Protein AF-A0AAD8AYF2-F1 (afdb_monomer)

Structure (mmCIF, N/CA/C/O backbone):
data_AF-A0AAD8AYF2-F1
#
_entry.id   AF-A0AAD8AYF2-F1
#
loop_
_atom_site.group_PDB
_atom_site.id
_atom_site.type_symbol
_atom_site.label_atom_id
_atom_site.label_alt_id
_atom_site.label_comp_id
_atom_site.label_asym_id
_atom_site.label_entity_id
_atom_site.label_seq_id
_atom_site.pdbx_PDB_ins_code
_atom_site.Cartn_x
_atom_site.Cartn_y
_atom_site.Cartn_z
_atom_site.occupancy
_atom_site.B_iso_or_equiv
_atom_site.auth_seq_id
_atom_site.auth_comp_id
_atom_site.auth_asym_id
_atom_site.auth_atom_id
_atom_site.pdbx_PDB_model_num
ATOM 1 N N . MET A 1 1 ? 71.802 -9.988 -41.992 1.00 39.81 1 MET A N 1
ATOM 2 C CA . MET A 1 1 ? 71.330 -8.918 -41.091 1.00 39.81 1 MET A CA 1
ATOM 3 C C . MET A 1 1 ? 70.069 -9.430 -40.420 1.00 39.81 1 MET A C 1
ATOM 5 O O . MET A 1 1 ? 69.119 -9.695 -41.147 1.00 39.81 1 MET A O 1
ATOM 9 N N . PRO A 1 2 ? 70.102 -9.731 -39.112 1.00 42.50 2 PRO A N 1
ATOM 10 C CA . PRO A 1 2 ? 68.963 -10.306 -38.411 1.00 42.50 2 PRO A CA 1
ATOM 11 C C . PRO A 1 2 ? 67.950 -9.226 -38.008 1.00 42.50 2 PRO A C 1
ATOM 13 O O . PRO A 1 2 ? 68.285 -8.048 -37.906 1.00 42.50 2 PRO A O 1
ATOM 16 N N . LEU A 1 3 ? 66.715 -9.678 -37.792 1.00 52.94 3 LEU A N 1
ATOM 17 C CA . LEU A 1 3 ? 65.610 -8.943 -37.186 1.00 52.94 3 LEU A CA 1
ATOM 18 C C . LEU A 1 3 ? 65.939 -8.477 -35.752 1.00 52.94 3 LEU A C 1
ATOM 20 O O . LEU A 1 3 ? 66.603 -9.196 -35.008 1.00 52.94 3 LEU A O 1
ATOM 24 N N . GLY A 1 4 ? 65.382 -7.331 -35.350 1.00 36.06 4 GLY A N 1
ATOM 25 C CA . GLY A 1 4 ? 65.281 -6.855 -33.960 1.00 36.06 4 GLY A CA 1
ATOM 26 C C . GLY A 1 4 ? 64.626 -5.468 -33.946 1.00 36.06 4 GLY A C 1
ATOM 27 O O . GLY A 1 4 ? 65.262 -4.498 -34.329 1.00 36.06 4 GLY A O 1
ATOM 28 N N . ARG A 1 5 ? 63.300 -5.342 -33.788 1.00 46.44 5 ARG A N 1
ATOM 29 C CA . ARG A 1 5 ? 62.590 -5.232 -32.496 1.00 46.44 5 ARG A CA 1
ATOM 30 C C . ARG A 1 5 ? 63.304 -4.291 -31.514 1.00 46.44 5 ARG A C 1
ATOM 32 O O . ARG A 1 5 ? 64.123 -4.769 -30.743 1.00 46.44 5 ARG A O 1
ATOM 39 N N . SER A 1 6 ? 62.979 -2.994 -31.543 1.00 41.06 6 SER A N 1
ATOM 40 C CA . SER A 1 6 ? 62.539 -2.221 -30.361 1.00 41.06 6 SER A CA 1
ATOM 41 C C . SER A 1 6 ? 62.310 -0.742 -30.721 1.00 41.06 6 SER A C 1
ATOM 43 O O . SER A 1 6 ? 63.231 -0.112 -31.226 1.00 41.06 6 SER A O 1
ATOM 45 N N . GLN A 1 7 ? 61.101 -0.235 -30.423 1.00 43.50 7 GLN A N 1
ATOM 46 C CA . GLN A 1 7 ? 60.719 1.169 -30.136 1.00 43.50 7 GLN A CA 1
ATOM 47 C C . GLN A 1 7 ? 61.110 2.235 -31.187 1.00 43.50 7 GLN A C 1
ATOM 49 O O . GLN A 1 7 ? 62.276 2.530 -31.395 1.00 43.50 7 GLN A O 1
ATOM 54 N N . LEU A 1 8 ? 60.195 2.919 -31.879 1.00 37.88 8 LEU A N 1
ATOM 55 C CA . LEU A 1 8 ? 59.115 3.740 -31.329 1.00 37.88 8 LEU A CA 1
ATOM 56 C C . LEU A 1 8 ? 58.146 4.080 -32.490 1.00 37.88 8 LEU A C 1
ATOM 58 O O . LEU A 1 8 ? 58.467 4.910 -33.340 1.00 37.88 8 LEU A O 1
ATOM 62 N N . LEU A 1 9 ? 56.996 3.404 -32.573 1.00 37.44 9 LEU A N 1
ATOM 63 C CA . LEU A 1 9 ? 55.894 3.797 -33.459 1.00 37.44 9 LEU A CA 1
ATOM 64 C C . LEU A 1 9 ? 55.154 4.962 -32.784 1.00 37.44 9 LEU A C 1
ATOM 66 O O . LEU A 1 9 ? 54.472 4.765 -31.786 1.00 37.44 9 LEU A O 1
ATOM 70 N N . MET A 1 10 ? 55.303 6.174 -33.311 1.00 39.38 10 MET A N 1
ATOM 71 C CA . MET A 1 10 ? 54.401 7.297 -33.040 1.00 39.38 10 MET A CA 1
ATOM 72 C C . MET A 1 10 ? 53.919 7.826 -34.390 1.00 39.38 10 MET A C 1
ATOM 74 O O . MET A 1 10 ? 54.540 8.699 -34.994 1.00 39.38 10 MET A O 1
ATOM 78 N N . THR A 1 11 ? 52.825 7.268 -34.895 1.00 42.34 11 THR A N 1
ATOM 79 C CA . THR A 1 11 ? 52.098 7.810 -36.048 1.00 42.34 11 THR A CA 1
ATOM 80 C C . THR A 1 11 ? 51.025 8.756 -35.521 1.00 42.34 11 THR A C 1
ATOM 82 O O . THR A 1 11 ? 49.928 8.336 -35.186 1.00 42.34 11 THR A O 1
ATOM 85 N N . ARG A 1 12 ? 51.350 10.049 -35.404 1.00 42.50 12 ARG A N 1
ATOM 86 C CA . ARG A 1 12 ? 50.375 11.104 -35.088 1.00 42.50 12 ARG A CA 1
ATOM 87 C C . ARG A 1 12 ? 49.882 11.693 -36.410 1.00 42.50 12 ARG A C 1
ATOM 89 O O . ARG A 1 12 ? 50.633 12.412 -37.065 1.00 42.50 12 ARG A O 1
ATOM 96 N N . LEU A 1 13 ? 48.664 11.357 -36.831 1.00 45.41 13 LEU A N 1
ATOM 97 C CA . LEU A 1 13 ? 48.076 11.843 -38.082 1.00 45.41 13 LEU A CA 1
ATOM 98 C C . LEU A 1 13 ? 46.904 12.784 -37.760 1.00 45.41 13 LEU A C 1
ATOM 100 O O . LEU A 1 13 ? 45.863 12.333 -37.302 1.00 45.41 13 LEU A O 1
ATOM 104 N N . GLN A 1 14 ? 47.079 14.093 -37.968 1.00 45.81 14 GLN A N 1
ATOM 105 C CA . GLN A 1 14 ? 45.977 15.064 -37.946 1.00 45.81 14 GLN A CA 1
ATOM 106 C C . GLN A 1 14 ? 45.353 15.110 -39.343 1.00 45.81 14 GLN A C 1
ATOM 108 O O . GLN A 1 14 ? 45.999 15.594 -40.273 1.00 45.81 14 GLN A O 1
ATOM 113 N N . LEU A 1 15 ? 44.126 14.614 -39.508 1.00 49.19 15 LEU A N 1
ATOM 114 C CA . LEU A 1 15 ? 43.369 14.760 -40.753 1.00 49.19 15 LEU A CA 1
ATOM 115 C C . LEU A 1 15 ? 42.088 15.551 -40.492 1.00 49.19 15 LEU A C 1
ATOM 117 O O . LEU A 1 15 ? 41.301 15.201 -39.620 1.00 49.19 15 LEU A O 1
ATOM 121 N N . GLN A 1 16 ? 41.893 16.607 -41.276 1.00 45.31 16 GLN A N 1
ATOM 122 C CA . GLN A 1 16 ? 40.698 17.441 -41.273 1.00 45.31 16 GLN A CA 1
ATOM 123 C C . GLN A 1 16 ? 40.006 17.250 -42.633 1.00 45.31 16 GLN A C 1
ATOM 125 O O . GLN A 1 16 ? 40.681 17.368 -43.658 1.00 45.31 16 GLN A O 1
ATOM 130 N N . MET A 1 17 ? 38.689 16.989 -42.609 1.00 42.00 17 MET A N 1
ATOM 131 C CA . MET A 1 17 ? 37.707 16.876 -43.716 1.00 42.00 17 MET A CA 1
ATOM 132 C C . MET A 1 17 ? 37.202 15.454 -44.067 1.00 42.00 17 MET A C 1
ATOM 134 O O . MET A 1 17 ? 37.793 14.745 -44.880 1.00 42.00 17 MET A O 1
ATOM 138 N N . GLY A 1 18 ? 36.002 15.119 -43.571 1.00 50.16 18 GLY A N 1
ATOM 139 C CA . GLY A 1 18 ? 34.872 14.638 -44.390 1.00 50.16 18 GLY A CA 1
ATOM 140 C C . GLY A 1 18 ? 34.907 13.234 -45.015 1.00 50.16 18 GLY A C 1
ATOM 141 O O . GLY A 1 18 ? 34.081 12.959 -45.885 1.00 50.16 18 GLY A O 1
ATOM 142 N N . LEU A 1 19 ? 35.817 12.343 -44.620 1.00 53.66 19 LEU A N 1
ATOM 143 C CA . LEU A 1 19 ? 35.883 10.963 -45.125 1.00 53.66 19 LEU A CA 1
ATOM 144 C C . LEU A 1 19 ? 35.696 9.946 -43.993 1.00 53.66 19 LEU A C 1
ATOM 146 O O . LEU A 1 19 ? 36.194 10.146 -42.889 1.00 53.66 19 LEU A O 1
ATOM 150 N N . LEU A 1 20 ? 34.991 8.847 -44.294 1.00 56.44 20 LEU A N 1
ATOM 151 C CA . LEU A 1 20 ? 34.879 7.677 -43.419 1.00 56.44 20 LEU A CA 1
ATOM 152 C C . LEU A 1 20 ? 36.280 7.110 -43.174 1.00 56.44 20 LEU A C 1
ATOM 154 O O . LEU A 1 20 ? 36.880 6.521 -44.079 1.00 56.44 20 LEU A O 1
ATOM 158 N N . ASN A 1 21 ? 36.785 7.278 -41.957 1.00 62.19 21 ASN A N 1
ATOM 159 C CA . ASN A 1 21 ? 38.121 6.835 -41.594 1.00 62.19 21 ASN A CA 1
ATOM 160 C C . ASN A 1 21 ? 38.038 5.486 -40.870 1.00 62.19 21 ASN A C 1
ATOM 162 O O . ASN A 1 21 ? 37.461 5.387 -39.787 1.00 62.19 21 ASN A O 1
ATOM 166 N N . LYS A 1 22 ? 38.613 4.442 -41.481 1.00 66.56 22 LYS A N 1
ATOM 167 C CA . LYS A 1 22 ? 38.758 3.109 -40.881 1.00 66.56 22 LYS A CA 1
ATOM 168 C C . LYS A 1 22 ? 40.209 2.888 -40.485 1.00 66.56 22 LYS A C 1
ATOM 170 O O . LYS A 1 22 ? 41.075 2.892 -41.362 1.00 66.56 22 LYS A O 1
ATOM 175 N N . PHE A 1 23 ? 40.461 2.660 -39.203 1.00 66.38 23 PHE A N 1
ATOM 176 C CA . PHE A 1 23 ? 41.788 2.311 -38.706 1.00 66.38 23 PHE A CA 1
ATOM 177 C C . PHE A 1 23 ? 41.751 0.950 -38.012 1.00 66.38 23 PHE A C 1
ATOM 179 O O . PHE A 1 23 ? 40.745 0.577 -37.412 1.00 66.38 23 PHE A O 1
ATOM 186 N N . THR A 1 24 ? 42.849 0.206 -38.137 1.00 58.03 24 THR A N 1
ATOM 187 C CA . THR A 1 24 ? 42.943 -1.173 -37.635 1.00 58.03 24 THR A CA 1
ATOM 188 C C . THR A 1 24 ? 43.618 -1.229 -36.265 1.00 58.03 24 THR A C 1
ATOM 190 O O . THR A 1 24 ? 43.164 -2.003 -35.439 1.00 58.03 24 THR A O 1
ATOM 193 N N . ASP A 1 25 ? 44.654 -0.411 -36.030 1.00 63.12 25 ASP A N 1
ATOM 194 C CA . ASP A 1 25 ? 45.403 -0.296 -34.770 1.00 63.12 25 ASP A CA 1
ATOM 195 C C . ASP A 1 25 ? 45.980 1.132 -34.554 1.00 63.12 25 ASP A C 1
ATOM 197 O O . ASP A 1 25 ? 46.245 1.868 -35.514 1.00 63.12 25 ASP A O 1
ATOM 201 N N . GLY A 1 26 ? 46.203 1.538 -33.293 1.00 64.62 26 GLY A N 1
ATOM 202 C CA . GLY A 1 26 ? 47.006 2.720 -32.915 1.00 64.62 26 GLY A CA 1
ATOM 203 C C . GLY A 1 26 ? 46.251 3.889 -32.257 1.00 64.62 26 GLY A C 1
ATOM 204 O O . GLY A 1 26 ? 45.134 3.748 -31.780 1.00 64.62 26 GLY A O 1
ATOM 205 N N . THR A 1 27 ? 46.884 5.070 -32.177 1.00 64.62 27 THR A N 1
ATOM 206 C CA . THR A 1 27 ? 46.242 6.286 -31.635 1.00 64.62 27 THR A CA 1
ATOM 207 C C . THR A 1 27 ? 45.626 7.116 -32.759 1.00 64.62 27 THR A C 1
ATOM 209 O O . THR A 1 27 ? 46.357 7.625 -33.612 1.00 64.62 27 THR A O 1
ATOM 212 N N . ALA A 1 28 ? 44.305 7.300 -32.747 1.00 66.38 28 ALA A N 1
ATOM 213 C CA . ALA A 1 28 ? 43.586 8.098 -33.737 1.00 66.38 28 ALA A CA 1
ATOM 214 C C . ALA A 1 28 ? 42.963 9.353 -33.107 1.00 66.38 28 ALA A C 1
ATOM 216 O O . ALA A 1 28 ? 42.332 9.292 -32.056 1.00 66.38 28 ALA A O 1
ATOM 217 N N . THR A 1 29 ? 43.111 10.500 -33.772 1.00 70.12 29 THR A N 1
ATOM 218 C CA . THR A 1 29 ? 42.372 11.724 -33.435 1.00 70.12 29 THR A CA 1
ATOM 219 C C . THR A 1 29 ? 41.579 12.155 -34.658 1.00 70.12 29 THR A C 1
ATOM 221 O O . THR A 1 29 ? 42.176 12.489 -35.684 1.00 70.12 29 THR A O 1
ATOM 224 N N . VAL A 1 30 ? 40.251 12.128 -34.565 1.00 67.94 30 VAL A N 1
ATOM 225 C CA . VAL A 1 30 ? 39.352 12.521 -35.657 1.00 67.94 30 VAL A CA 1
ATOM 226 C C . VAL A 1 30 ? 38.580 13.763 -35.235 1.00 67.94 30 VAL A C 1
ATOM 228 O O . VAL A 1 30 ? 37.928 13.778 -34.198 1.00 67.94 30 VAL A O 1
ATOM 231 N N . THR A 1 31 ? 38.659 14.814 -36.046 1.00 66.31 31 THR A N 1
ATOM 232 C CA . THR A 1 31 ? 37.864 16.031 -35.870 1.00 66.31 31 THR A CA 1
ATOM 233 C C . THR A 1 31 ? 36.939 16.160 -37.068 1.00 66.31 31 THR A C 1
ATOM 235 O O . THR A 1 31 ? 37.410 16.378 -38.186 1.00 66.31 31 THR A O 1
ATOM 238 N N . ASN A 1 32 ? 35.643 16.032 -36.810 1.00 64.06 32 ASN A N 1
ATOM 239 C CA . ASN A 1 32 ? 34.548 16.107 -37.762 1.00 64.06 32 ASN A CA 1
ATOM 240 C C . ASN A 1 32 ? 34.500 14.987 -38.829 1.00 64.06 32 ASN A C 1
ATOM 242 O O . ASN A 1 32 ? 35.305 14.947 -39.768 1.00 64.06 32 ASN A O 1
ATOM 246 N N . GLY A 1 33 ? 33.543 14.058 -38.674 1.00 65.81 33 GLY A N 1
ATOM 247 C CA . GLY A 1 33 ? 33.308 12.915 -39.572 1.00 65.81 33 GLY A CA 1
ATOM 248 C C . GLY A 1 33 ? 33.082 11.568 -38.866 1.00 65.81 33 GLY A C 1
ATOM 249 O O . GLY A 1 33 ? 33.024 11.483 -37.647 1.00 65.81 33 GLY A O 1
ATOM 250 N N . THR A 1 34 ? 32.948 10.488 -39.640 1.00 67.19 34 THR A N 1
ATOM 251 C CA . THR A 1 34 ? 32.692 9.138 -39.105 1.00 67.19 34 THR A CA 1
ATOM 252 C C . THR A 1 34 ? 33.995 8.366 -38.892 1.00 67.19 34 THR A C 1
ATOM 254 O O . THR A 1 34 ? 34.796 8.242 -39.828 1.00 67.19 34 THR A O 1
ATOM 257 N N . ALA A 1 35 ? 34.193 7.803 -37.700 1.00 66.38 35 ALA A N 1
ATOM 258 C CA . ALA A 1 35 ? 35.368 7.002 -37.358 1.00 66.38 35 ALA A CA 1
ATOM 259 C C . ALA A 1 35 ? 34.991 5.561 -36.986 1.00 66.38 35 ALA A C 1
ATOM 261 O O . ALA A 1 35 ? 34.046 5.327 -36.234 1.00 66.38 35 ALA A O 1
ATOM 262 N N . THR A 1 36 ? 35.759 4.591 -37.494 1.00 70.75 36 THR A N 1
ATOM 263 C CA . THR A 1 36 ? 35.712 3.196 -37.032 1.00 70.75 36 THR A CA 1
ATOM 264 C C . THR A 1 36 ? 37.114 2.726 -36.653 1.00 70.75 36 THR A C 1
ATOM 266 O O . THR A 1 36 ? 38.000 2.725 -37.515 1.00 70.75 36 THR A O 1
ATOM 269 N N . LEU A 1 37 ? 37.305 2.331 -35.391 1.00 67.25 37 LEU A N 1
ATOM 270 C CA . LEU A 1 37 ? 38.553 1.755 -34.868 1.00 67.25 37 LEU A CA 1
ATOM 271 C C . LEU A 1 37 ? 38.321 0.339 -34.345 1.00 67.25 37 LEU A C 1
ATOM 273 O O . LEU A 1 37 ? 37.291 0.080 -33.728 1.00 67.25 37 LEU A O 1
ATOM 277 N N . SER A 1 38 ? 39.288 -0.546 -34.593 1.00 67.25 38 SER A N 1
ATOM 278 C CA . SER A 1 38 ? 39.253 -1.944 -34.139 1.00 67.25 38 SER A CA 1
ATOM 279 C C . SER A 1 38 ? 40.268 -2.300 -33.044 1.00 67.25 38 SER A C 1
ATOM 281 O O . SER A 1 38 ? 40.127 -3.383 -32.502 1.00 67.25 38 SER A O 1
ATOM 283 N N . ASP A 1 39 ? 41.276 -1.457 -32.757 1.00 63.75 39 ASP A N 1
ATOM 284 C CA . ASP A 1 39 ? 42.253 -1.620 -31.651 1.00 63.75 39 ASP A CA 1
ATOM 285 C C . ASP A 1 39 ? 43.032 -0.295 -31.412 1.00 63.75 39 ASP A C 1
ATOM 287 O O . ASP A 1 39 ? 43.262 0.462 -32.367 1.00 63.75 39 ASP A O 1
ATOM 291 N N . GLY A 1 40 ? 43.450 -0.003 -30.168 1.00 65.81 40 GLY A N 1
ATOM 292 C CA . GLY A 1 40 ? 44.205 1.197 -29.761 1.00 65.81 40 GLY A CA 1
ATOM 293 C C . GLY A 1 40 ? 43.491 2.251 -28.879 1.00 65.81 40 GLY A C 1
ATOM 294 O O . GLY A 1 40 ? 42.833 1.948 -27.885 1.00 65.81 40 GLY A O 1
ATOM 295 N N . THR A 1 41 ? 43.718 3.539 -29.164 1.00 67.44 41 THR A N 1
ATOM 296 C CA . THR A 1 41 ? 43.134 4.668 -28.407 1.00 67.44 41 THR A CA 1
ATOM 297 C C . THR A 1 41 ? 42.566 5.688 -29.379 1.00 67.44 41 THR A C 1
ATOM 299 O O . THR A 1 41 ? 43.293 6.163 -30.257 1.00 67.44 41 THR A O 1
ATOM 302 N N . ALA A 1 42 ? 41.306 6.089 -29.207 1.00 68.25 42 ALA A N 1
ATOM 303 C CA . ALA A 1 42 ? 40.698 7.104 -30.063 1.00 68.25 42 ALA A CA 1
ATOM 304 C C . ALA A 1 42 ? 40.200 8.324 -29.292 1.00 68.25 42 ALA A C 1
ATOM 306 O O . ALA A 1 42 ? 39.630 8.221 -28.208 1.00 68.25 42 ALA A O 1
ATOM 307 N N . THR A 1 43 ? 40.380 9.483 -29.922 1.00 71.19 43 THR A N 1
ATOM 308 C CA . THR A 1 43 ? 39.700 10.726 -29.566 1.00 71.19 43 THR A CA 1
ATOM 309 C C . THR A 1 43 ? 38.925 11.214 -30.780 1.00 71.19 43 THR A C 1
ATOM 311 O O . THR A 1 43 ? 39.541 11.544 -31.798 1.00 71.19 43 THR A O 1
ATOM 314 N N . VAL A 1 44 ? 37.595 11.248 -30.703 1.00 69.00 44 VAL A N 1
ATOM 315 C CA . VAL A 1 44 ? 36.754 11.794 -31.779 1.00 69.00 44 VAL A CA 1
ATOM 316 C C . VAL A 1 44 ? 35.919 12.962 -31.269 1.00 69.00 44 VAL A C 1
ATOM 318 O O . VAL A 1 44 ? 35.387 12.923 -30.165 1.00 69.00 44 VAL A O 1
ATOM 321 N N . THR A 1 45 ? 35.899 14.032 -32.066 1.00 69.69 45 THR A N 1
ATOM 322 C CA . THR A 1 45 ? 35.199 15.285 -31.779 1.00 69.69 45 THR A CA 1
ATOM 323 C C . THR A 1 45 ? 34.324 15.666 -32.976 1.00 69.69 45 THR A C 1
ATOM 325 O O . THR A 1 45 ? 34.872 15.794 -34.077 1.00 69.69 45 THR A O 1
ATOM 328 N N . ASP A 1 46 ? 33.023 15.909 -32.761 1.00 59.31 46 ASP A N 1
ATOM 329 C CA . ASP A 1 46 ? 32.075 16.519 -33.730 1.00 59.31 46 ASP A CA 1
ATOM 330 C C . ASP A 1 46 ? 31.745 15.672 -34.997 1.00 59.31 46 ASP A C 1
ATOM 332 O O . ASP A 1 46 ? 31.819 16.157 -36.123 1.00 59.31 46 ASP A O 1
ATOM 336 N N . GLY A 1 47 ? 31.424 14.381 -34.862 1.00 64.12 47 GLY A N 1
ATOM 337 C CA . GLY A 1 47 ? 30.997 13.459 -35.930 1.00 64.12 47 GLY A CA 1
ATOM 338 C C . GLY A 1 47 ? 30.121 12.235 -35.537 1.00 64.12 47 GLY A C 1
ATOM 339 O O . GLY A 1 47 ? 28.957 12.355 -35.180 1.00 64.12 47 GLY A O 1
ATOM 340 N N . THR A 1 48 ? 30.583 11.012 -35.822 1.00 67.06 48 THR A N 1
ATOM 341 C CA . THR A 1 48 ? 29.947 9.764 -35.331 1.00 67.06 48 THR A CA 1
ATOM 342 C C . THR A 1 48 ? 31.017 8.710 -35.090 1.00 67.06 48 THR A C 1
ATOM 344 O O . THR A 1 48 ? 31.855 8.463 -35.969 1.00 67.06 48 THR A O 1
ATOM 347 N N . ALA A 1 49 ? 30.967 8.031 -33.947 1.00 69.31 49 ALA A N 1
ATOM 348 C CA . ALA A 1 49 ? 32.007 7.086 -33.555 1.00 69.31 49 ALA A CA 1
ATOM 349 C C . ALA A 1 49 ? 31.478 5.653 -33.381 1.00 69.31 49 ALA A C 1
ATOM 351 O O . ALA A 1 49 ? 30.451 5.414 -32.746 1.00 69.31 49 ALA A O 1
ATOM 352 N N . THR A 1 50 ? 32.194 4.673 -33.939 1.00 73.69 50 THR A N 1
ATOM 353 C CA . THR A 1 50 ? 32.016 3.250 -33.609 1.00 73.69 50 THR A CA 1
ATOM 354 C C . THR A 1 50 ? 33.371 2.649 -33.271 1.00 73.69 50 THR A C 1
ATOM 356 O O . THR A 1 50 ? 34.238 2.562 -34.143 1.00 73.69 50 THR A O 1
ATOM 359 N N . LEU A 1 51 ? 33.567 2.258 -32.016 1.00 70.38 51 LEU A N 1
ATOM 360 C CA . LEU A 1 51 ? 34.835 1.716 -31.532 1.00 70.38 51 LEU A CA 1
ATOM 361 C C . LEU A 1 51 ? 34.645 0.292 -31.022 1.00 70.38 51 LEU A C 1
ATOM 363 O O . LEU A 1 51 ? 33.648 -0.010 -30.372 1.00 70.38 51 LEU A O 1
ATOM 367 N N . THR A 1 52 ? 35.602 -0.578 -31.333 1.00 68.12 52 THR A N 1
ATOM 368 C CA . THR A 1 52 ? 35.633 -1.967 -30.862 1.00 68.12 52 THR A CA 1
ATOM 369 C C . THR A 1 52 ? 37.027 -2.268 -30.318 1.00 68.12 52 THR A C 1
ATOM 371 O O . THR A 1 52 ? 37.972 -2.052 -31.065 1.00 68.12 52 THR A O 1
ATOM 374 N N . ASP A 1 53 ? 37.158 -2.746 -29.074 1.00 58.41 53 ASP A N 1
ATOM 375 C CA . ASP A 1 53 ? 38.418 -3.224 -28.445 1.00 58.41 53 ASP A CA 1
ATOM 376 C C . ASP A 1 53 ? 39.503 -2.134 -28.211 1.00 58.41 53 ASP A C 1
ATOM 378 O O . ASP A 1 53 ? 40.611 -2.205 -28.729 1.00 58.41 53 ASP A O 1
ATOM 382 N N . ASN A 1 54 ? 39.169 -1.040 -27.512 1.00 63.50 54 ASN A N 1
ATOM 383 C CA . ASN A 1 54 ? 40.008 0.162 -27.338 1.00 63.50 54 ASN A CA 1
ATOM 384 C C . ASN A 1 54 ? 39.907 0.814 -25.932 1.00 63.50 54 ASN A C 1
ATOM 386 O O . ASN A 1 54 ? 39.171 0.365 -25.066 1.00 63.50 54 ASN A O 1
ATOM 390 N N . THR A 1 55 ? 40.647 1.909 -25.708 1.00 67.88 55 THR A N 1
ATOM 391 C CA . THR A 1 55 ?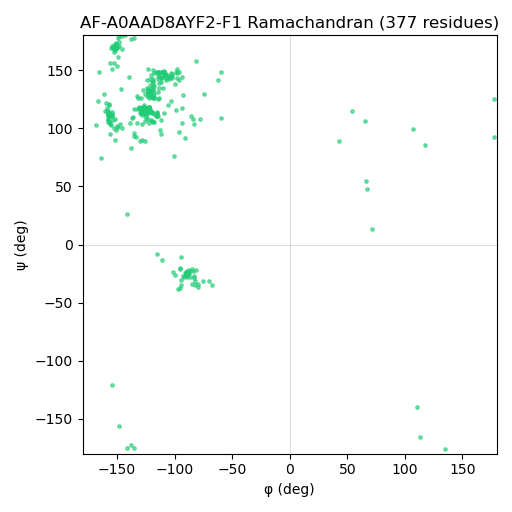 40.262 2.957 -24.737 1.00 67.88 55 THR A CA 1
ATOM 392 C C . THR A 1 55 ? 39.697 4.152 -25.502 1.00 67.88 55 THR A C 1
ATOM 394 O O . THR A 1 55 ? 40.388 4.712 -26.368 1.00 67.88 55 THR A O 1
ATOM 397 N N . ALA A 1 56 ? 38.469 4.565 -25.187 1.00 68.69 56 ALA A N 1
ATOM 398 C CA . ALA A 1 56 ? 37.758 5.605 -25.926 1.00 68.69 56 ALA A CA 1
ATOM 399 C C . ALA A 1 56 ? 37.592 6.906 -25.127 1.00 68.69 56 ALA A C 1
ATOM 401 O O . ALA A 1 56 ? 37.182 6.905 -23.970 1.00 68.69 56 ALA A O 1
ATOM 402 N N . THR A 1 57 ? 37.849 8.049 -25.768 1.00 73.31 57 THR A N 1
ATOM 403 C CA . THR A 1 57 ? 37.329 9.348 -25.316 1.00 73.31 57 THR A CA 1
ATOM 404 C C . THR A 1 57 ? 36.573 9.994 -26.468 1.00 73.31 57 THR A C 1
ATOM 406 O O . THR A 1 57 ? 37.186 10.396 -27.460 1.00 73.31 57 THR A O 1
ATOM 409 N N . VAL A 1 58 ? 35.249 10.067 -26.369 1.00 70.38 58 VAL A N 1
ATOM 410 C CA . VAL A 1 58 ? 34.383 10.573 -27.440 1.00 70.38 58 VAL A CA 1
ATOM 411 C C . VAL A 1 58 ? 33.643 11.818 -26.959 1.00 70.38 58 VAL A C 1
ATOM 413 O O . VAL A 1 58 ? 33.228 11.890 -25.807 1.00 70.38 58 VAL A O 1
ATOM 416 N N . THR A 1 59 ? 33.574 12.836 -27.816 1.00 72.06 59 THR A N 1
ATOM 417 C CA . THR A 1 59 ? 32.765 14.040 -27.593 1.00 72.06 59 THR A CA 1
ATOM 418 C C . THR A 1 59 ? 32.020 14.364 -28.880 1.00 72.06 59 THR A C 1
ATOM 420 O O . THR A 1 59 ? 32.607 14.939 -29.806 1.00 72.06 59 THR A O 1
ATOM 423 N N . ASP A 1 60 ? 30.775 13.920 -28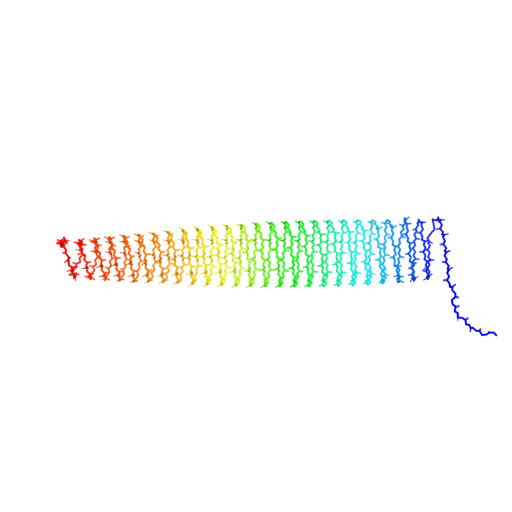.990 1.00 67.75 60 ASP A N 1
ATOM 424 C CA . ASP A 1 60 ? 30.135 13.734 -30.289 1.00 67.75 60 ASP A CA 1
ATOM 425 C C . ASP A 1 60 ? 28.589 13.802 -30.296 1.00 67.75 60 ASP A C 1
ATOM 427 O O . ASP A 1 60 ? 27.938 13.771 -29.269 1.00 67.75 60 ASP A O 1
ATOM 431 N N . ASP A 1 61 ? 27.948 13.858 -31.464 1.00 66.19 61 ASP A N 1
ATOM 432 C CA . ASP A 1 61 ? 26.488 13.775 -31.583 1.00 66.19 61 ASP A CA 1
ATOM 433 C C . ASP A 1 61 ? 25.964 12.366 -31.253 1.00 66.19 61 ASP A C 1
ATOM 435 O O . ASP A 1 61 ? 24.824 12.214 -30.810 1.00 66.19 61 ASP A O 1
ATOM 439 N N . LYS A 1 62 ? 26.756 11.320 -31.538 1.00 74.06 62 LYS A N 1
ATOM 440 C CA . LYS A 1 62 ? 26.409 9.924 -31.245 1.00 74.06 62 LYS A CA 1
ATOM 441 C C . LYS A 1 62 ? 27.629 9.003 -31.242 1.00 74.06 62 LYS A C 1
ATOM 443 O O . LYS A 1 62 ? 28.295 8.857 -32.277 1.00 74.06 62 LYS A O 1
ATOM 448 N N . ALA A 1 63 ? 27.772 8.211 -30.182 1.00 75.12 63 ALA A N 1
ATOM 449 C CA . ALA A 1 63 ? 28.763 7.144 -30.103 1.00 75.12 63 ALA A CA 1
ATOM 450 C C . ALA A 1 63 ? 28.171 5.763 -29.821 1.00 75.12 63 ALA A C 1
ATOM 452 O O . ALA A 1 63 ? 27.130 5.574 -29.189 1.00 75.12 63 ALA A O 1
ATOM 453 N N . THR A 1 64 ? 28.874 4.754 -30.327 1.00 79.94 64 THR A N 1
ATOM 454 C CA . THR A 1 64 ? 28.702 3.359 -29.934 1.00 79.94 64 THR A CA 1
ATOM 455 C C . THR A 1 64 ? 30.072 2.779 -29.621 1.00 79.94 64 THR A C 1
ATOM 457 O O . THR A 1 64 ? 30.945 2.753 -30.494 1.00 79.94 64 THR A O 1
ATOM 460 N N . VAL A 1 65 ? 30.263 2.344 -28.381 1.00 75.12 65 VAL A N 1
ATOM 461 C CA . VAL A 1 65 ? 31.538 1.825 -27.882 1.00 75.12 65 VAL A CA 1
ATOM 462 C C . VAL A 1 65 ? 31.338 0.400 -27.383 1.00 75.12 65 VAL A C 1
ATOM 464 O O . VAL A 1 65 ? 30.393 0.121 -26.651 1.00 75.12 65 VAL A O 1
ATOM 467 N N . THR A 1 66 ? 32.204 -0.508 -27.827 1.00 74.88 66 THR A N 1
ATOM 468 C CA . THR A 1 66 ? 32.278 -1.884 -27.332 1.00 74.88 66 THR A CA 1
ATOM 469 C C . THR A 1 66 ? 33.730 -2.177 -26.955 1.00 74.88 66 THR A C 1
ATOM 471 O O . THR A 1 66 ? 34.509 -2.536 -27.844 1.00 74.88 66 THR A O 1
ATOM 474 N N . ASP A 1 67 ? 34.144 -1.914 -25.713 1.00 67.38 67 ASP A N 1
ATOM 475 C CA . ASP A 1 67 ? 35.569 -1.928 -25.344 1.00 67.38 67 ASP A CA 1
ATOM 476 C C . ASP A 1 67 ? 35.907 -2.368 -23.900 1.00 67.38 67 ASP A C 1
ATOM 478 O O . ASP A 1 67 ? 35.191 -3.219 -23.385 1.00 67.38 67 ASP A O 1
ATOM 482 N N . GLY A 1 68 ? 37.070 -1.943 -23.360 1.00 63.38 68 GLY A N 1
ATOM 483 C CA . GLY A 1 68 ? 37.508 -2.203 -21.976 1.00 63.38 68 GLY A CA 1
ATOM 484 C C . GLY A 1 68 ? 37.640 -0.949 -21.075 1.00 63.38 68 GLY A C 1
ATOM 485 O O . GLY A 1 68 ? 37.907 -1.098 -19.884 1.00 63.38 68 GLY A O 1
ATOM 486 N N . THR A 1 69 ? 37.529 0.286 -21.599 1.00 74.25 69 THR A N 1
ATOM 487 C CA . THR A 1 69 ? 37.271 1.517 -20.813 1.00 74.25 69 THR A CA 1
ATOM 488 C C . THR A 1 69 ? 36.864 2.688 -21.730 1.00 74.25 69 THR A C 1
ATOM 490 O O . THR A 1 69 ? 37.680 3.175 -22.531 1.00 74.25 69 THR A O 1
ATOM 493 N N . ALA A 1 70 ? 35.698 3.283 -21.477 1.00 78.56 70 ALA A N 1
ATOM 494 C CA . ALA A 1 70 ? 35.121 4.357 -22.277 1.00 78.56 70 ALA A CA 1
ATOM 495 C C . ALA A 1 70 ? 34.801 5.635 -21.475 1.00 78.56 70 ALA A C 1
ATOM 497 O O . ALA A 1 70 ? 34.322 5.615 -20.342 1.00 78.56 70 ALA A O 1
ATOM 498 N N . THR A 1 71 ? 35.038 6.802 -22.082 1.00 81.69 71 THR A N 1
ATOM 499 C CA . THR A 1 71 ? 34.547 8.106 -21.604 1.00 81.69 71 THR A CA 1
ATOM 500 C C . THR A 1 71 ? 33.823 8.830 -22.737 1.00 81.69 71 THR A C 1
ATOM 502 O O . THR A 1 71 ? 34.447 9.146 -23.751 1.00 81.69 71 THR A O 1
ATOM 505 N N . LEU A 1 72 ? 32.521 9.073 -22.588 1.00 79.19 72 LEU A N 1
ATOM 506 C CA . LEU A 1 72 ? 31.664 9.673 -23.616 1.00 79.19 72 LEU A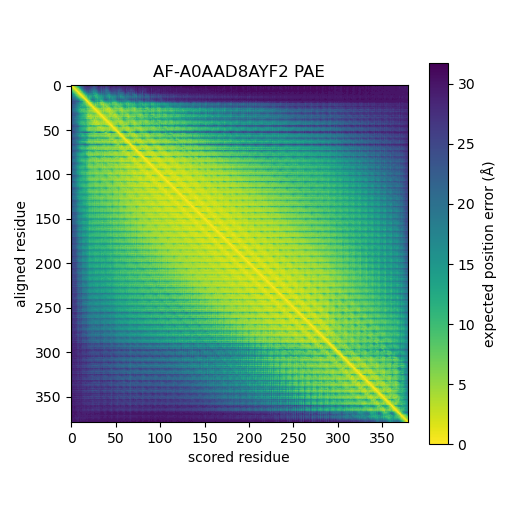 CA 1
ATOM 507 C C . LEU A 1 72 ? 31.054 10.989 -23.121 1.00 79.19 72 LEU A C 1
ATOM 509 O O . LEU A 1 72 ? 30.666 11.103 -21.958 1.00 79.19 72 LEU A O 1
ATOM 513 N N . THR A 1 73 ? 30.969 11.979 -24.006 1.00 79.81 73 THR A N 1
ATOM 514 C CA . THR A 1 73 ? 30.283 13.255 -23.770 1.00 79.81 73 THR A CA 1
ATOM 515 C C . THR A 1 73 ? 29.494 13.632 -25.016 1.00 79.81 73 THR A C 1
ATOM 517 O O . THR A 1 73 ? 30.010 14.369 -25.861 1.00 79.81 73 THR A O 1
ATOM 520 N N . ASP A 1 74 ? 28.286 13.087 -25.152 1.00 72.44 74 ASP A N 1
ATOM 521 C CA . ASP A 1 74 ? 27.582 13.026 -26.435 1.00 72.44 74 ASP A CA 1
ATOM 522 C C . ASP A 1 74 ? 26.089 13.424 -26.343 1.00 72.44 74 ASP A C 1
ATOM 524 O O . ASP A 1 74 ? 25.617 13.736 -25.260 1.00 72.44 74 ASP A O 1
ATOM 528 N N . ASN A 1 75 ? 25.340 13.454 -27.462 1.00 74.44 75 ASN A N 1
ATOM 529 C CA . ASN A 1 75 ? 23.857 13.566 -27.434 1.00 74.44 75 ASN A CA 1
ATOM 530 C C . ASN A 1 75 ? 23.141 12.201 -27.502 1.00 74.44 75 ASN A C 1
ATOM 532 O O . ASN A 1 75 ? 21.909 12.129 -27.414 1.00 74.44 75 ASN A O 1
ATOM 536 N N . LYS A 1 76 ? 23.885 11.120 -27.789 1.00 79.62 76 LYS A N 1
ATOM 537 C CA . LYS A 1 76 ? 23.387 9.753 -27.633 1.00 79.62 76 LYS A CA 1
ATOM 538 C C . LYS A 1 76 ? 24.517 8.728 -27.541 1.00 79.62 76 LYS A C 1
ATOM 540 O O . LYS A 1 76 ? 25.196 8.462 -28.541 1.00 79.62 76 LYS A O 1
ATOM 545 N N . ALA A 1 77 ? 24.555 7.987 -26.443 1.00 81.69 77 ALA A N 1
ATOM 546 C CA . ALA A 1 77 ? 25.564 6.976 -26.169 1.00 81.69 77 ALA A CA 1
ATOM 547 C C . ALA A 1 77 ? 24.977 5.561 -26.135 1.00 81.69 77 ALA A C 1
ATOM 549 O O . ALA A 1 77 ? 23.859 5.297 -25.684 1.00 81.69 77 ALA A O 1
ATOM 550 N N . THR A 1 78 ? 25.755 4.597 -26.621 1.00 83.94 78 THR A N 1
ATOM 551 C CA . THR A 1 78 ? 25.541 3.173 -26.347 1.00 83.94 78 THR A CA 1
ATOM 552 C C . THR A 1 78 ? 26.885 2.543 -26.023 1.00 83.94 78 THR A C 1
ATOM 554 O O . THR A 1 78 ? 27.773 2.553 -26.877 1.00 83.94 78 THR A O 1
ATOM 557 N N . VAL A 1 79 ? 27.042 2.034 -24.804 1.00 82.00 79 VAL A N 1
ATOM 558 C CA . VAL A 1 79 ? 28.314 1.512 -24.292 1.00 82.00 79 VAL A CA 1
ATOM 559 C C . VAL A 1 79 ? 28.141 0.066 -23.845 1.00 82.00 79 VAL A C 1
ATOM 561 O O . VAL A 1 79 ? 27.159 -0.270 -23.186 1.00 82.00 79 VAL A O 1
ATOM 564 N N . THR A 1 80 ? 29.075 -0.790 -24.246 1.00 82.44 80 THR A N 1
ATOM 565 C CA . THR A 1 80 ? 29.215 -2.162 -23.749 1.00 82.44 80 THR A CA 1
ATOM 566 C C . THR A 1 80 ? 30.679 -2.401 -23.398 1.00 82.44 80 THR A C 1
ATOM 568 O O . THR A 1 80 ? 31.490 -2.486 -24.317 1.00 82.44 80 THR A O 1
ATOM 571 N N . ASP A 1 81 ? 31.037 -2.418 -22.119 1.00 75.50 81 ASP A N 1
ATOM 572 C CA . ASP A 1 81 ? 32.428 -2.204 -21.688 1.00 75.50 81 ASP A CA 1
ATOM 573 C C . ASP A 1 81 ? 32.736 -2.856 -20.314 1.00 75.50 81 ASP A C 1
ATOM 575 O O . ASP A 1 81 ? 31.820 -3.354 -19.679 1.00 75.50 81 ASP A O 1
ATOM 579 N N . ASP A 1 82 ? 34.003 -2.908 -19.885 1.00 77.12 82 ASP A N 1
ATOM 580 C CA . ASP A 1 82 ? 34.438 -3.239 -18.515 1.00 77.12 82 ASP A CA 1
ATOM 581 C C . ASP A 1 82 ? 34.423 -1.997 -17.589 1.00 77.12 82 ASP A C 1
ATOM 583 O O . ASP A 1 82 ? 34.479 -2.130 -16.358 1.00 77.12 82 ASP A O 1
ATOM 587 N N . LYS A 1 83 ? 34.470 -0.770 -18.153 1.00 80.88 83 LYS A N 1
ATOM 588 C CA . LYS A 1 83 ? 34.270 0.466 -17.375 1.00 80.88 83 LYS A CA 1
ATOM 589 C C . LYS A 1 83 ? 33.894 1.718 -18.187 1.00 80.88 83 LYS A C 1
ATOM 591 O O . LYS A 1 83 ? 34.769 2.377 -18.758 1.00 80.88 83 LYS A O 1
ATOM 596 N N . ALA A 1 84 ? 32.688 2.235 -17.979 1.00 83.75 84 ALA A N 1
ATOM 597 C CA . ALA A 1 84 ? 32.177 3.427 -18.647 1.00 83.75 84 ALA A CA 1
ATOM 598 C C . ALA A 1 84 ? 32.060 4.667 -17.747 1.00 83.75 84 ALA A C 1
ATOM 600 O O . ALA A 1 84 ? 31.703 4.635 -16.567 1.00 83.75 84 ALA A O 1
ATOM 601 N N . THR A 1 85 ? 32.299 5.834 -18.342 1.00 86.38 85 THR A N 1
ATOM 602 C CA . THR A 1 85 ? 31.836 7.132 -17.837 1.00 86.38 85 THR A CA 1
ATOM 603 C C . THR A 1 85 ? 31.108 7.862 -18.960 1.00 86.38 85 THR A C 1
ATOM 605 O O . THR A 1 85 ? 31.718 8.186 -19.976 1.00 86.38 85 THR A O 1
ATOM 608 N N . VAL A 1 86 ? 29.810 8.104 -18.798 1.00 84.31 86 VAL A N 1
ATOM 609 C CA . VAL A 1 86 ? 28.942 8.671 -19.838 1.00 84.31 86 VAL A CA 1
ATOM 610 C C . VAL A 1 86 ? 28.313 9.962 -19.332 1.00 84.31 86 VAL A C 1
ATOM 612 O O . VAL A 1 86 ? 27.760 9.999 -18.237 1.00 84.31 86 VAL A O 1
ATOM 615 N N . THR A 1 87 ? 28.413 11.024 -20.124 1.00 85.56 87 THR A N 1
ATOM 616 C CA . THR A 1 87 ? 27.676 12.273 -19.922 1.00 85.56 87 THR A CA 1
ATOM 617 C C . THR A 1 87 ? 26.897 12.581 -21.193 1.00 85.56 87 THR A C 1
ATOM 619 O O . THR A 1 87 ? 27.530 12.833 -22.215 1.00 85.56 87 THR A O 1
ATOM 622 N N . ASP A 1 88 ? 25.569 12.495 -21.180 1.00 80.94 88 ASP A N 1
ATOM 623 C CA . ASP A 1 88 ? 24.786 12.508 -22.426 1.00 80.94 88 ASP A CA 1
ATOM 624 C C . ASP A 1 88 ? 23.346 13.053 -22.247 1.00 80.94 88 ASP A C 1
ATOM 626 O O . ASP A 1 88 ? 22.936 13.314 -21.128 1.00 80.94 88 ASP A O 1
ATOM 630 N N . ASP A 1 89 ? 22.602 13.280 -23.334 1.00 82.25 89 ASP A N 1
ATOM 631 C CA . ASP A 1 89 ? 21.140 13.477 -23.346 1.00 82.25 89 ASP A CA 1
ATOM 632 C C . ASP A 1 89 ? 20.373 12.133 -23.373 1.00 82.25 89 ASP A C 1
ATOM 634 O O . ASP A 1 89 ? 19.167 12.072 -23.090 1.00 82.25 89 ASP A O 1
ATOM 638 N N . LYS A 1 90 ? 21.025 11.052 -23.839 1.00 84.50 90 LYS A N 1
ATOM 639 C CA . LYS A 1 90 ? 20.500 9.688 -23.730 1.00 84.50 90 LYS A CA 1
ATOM 640 C C . LYS A 1 90 ? 21.566 8.592 -23.789 1.00 84.50 90 LYS A C 1
ATOM 642 O O . LYS A 1 90 ? 22.112 8.307 -24.863 1.00 84.50 90 LYS A O 1
ATOM 647 N N . ALA A 1 91 ? 21.645 7.781 -22.741 1.00 86.38 91 ALA A N 1
ATOM 648 C CA . ALA A 1 91 ? 22.577 6.668 -22.629 1.00 86.38 91 ALA A CA 1
ATOM 649 C C . ALA A 1 91 ? 21.894 5.299 -22.542 1.00 86.38 91 ALA A C 1
ATOM 651 O O . ALA A 1 91 ? 20.797 5.098 -22.014 1.00 86.38 91 ALA A O 1
ATOM 652 N N . THR A 1 92 ? 22.588 4.298 -23.072 1.00 88.81 92 THR A N 1
ATOM 653 C CA . THR A 1 92 ? 22.348 2.886 -22.769 1.00 88.81 92 THR A CA 1
ATOM 654 C C . THR A 1 92 ? 23.695 2.247 -22.475 1.00 88.81 92 THR A C 1
ATOM 656 O O . THR A 1 92 ? 24.556 2.234 -23.354 1.00 88.81 92 THR A O 1
ATOM 659 N N . VAL A 1 93 ? 23.891 1.768 -21.250 1.00 85.88 93 VAL A N 1
ATOM 660 C CA . VAL A 1 93 ? 25.177 1.264 -20.757 1.00 85.88 93 VAL A CA 1
ATOM 661 C C . VAL A 1 93 ? 25.007 -0.172 -20.279 1.00 85.88 93 VAL A C 1
ATOM 663 O O . VAL A 1 93 ? 24.061 -0.480 -19.559 1.00 85.88 93 VAL A O 1
ATOM 666 N N . THR A 1 94 ? 25.900 -1.051 -20.718 1.00 86.81 94 THR A N 1
ATOM 667 C CA . THR A 1 94 ? 26.020 -2.425 -20.228 1.00 86.81 94 THR A CA 1
ATOM 668 C C . THR A 1 94 ? 27.470 -2.660 -19.832 1.00 86.81 94 THR A C 1
ATOM 670 O O . THR A 1 94 ? 28.318 -2.632 -20.720 1.00 86.81 94 THR A O 1
ATOM 673 N N . ASP A 1 95 ? 27.771 -2.814 -18.547 1.00 81.75 95 ASP A N 1
ATOM 674 C CA . ASP A 1 95 ? 29.154 -2.712 -18.065 1.00 81.75 95 ASP A CA 1
ATOM 675 C C . ASP A 1 95 ? 29.445 -3.567 -16.813 1.00 81.75 95 ASP A C 1
ATOM 677 O O . ASP A 1 95 ? 28.513 -4.113 -16.245 1.00 81.75 95 ASP A O 1
ATOM 681 N N . ASP A 1 96 ? 30.709 -3.706 -16.407 1.00 83.19 96 ASP A N 1
ATOM 682 C CA . ASP A 1 96 ? 31.113 -4.156 -15.061 1.00 83.19 96 ASP A CA 1
ATOM 683 C C . ASP A 1 96 ? 31.206 -2.967 -14.073 1.00 83.19 96 ASP A C 1
ATOM 685 O O . ASP A 1 96 ? 31.220 -3.144 -12.844 1.00 83.19 96 ASP A O 1
ATOM 689 N N . LYS A 1 97 ? 31.377 -1.732 -14.583 1.00 85.19 97 LYS A N 1
ATOM 690 C CA . LYS A 1 97 ? 31.268 -0.509 -13.781 1.00 85.19 97 LYS A CA 1
ATOM 691 C C . LYS A 1 97 ? 30.979 0.769 -14.576 1.00 85.19 97 LYS A C 1
ATOM 693 O O . LYS A 1 97 ? 31.881 1.345 -15.193 1.00 85.19 97 LYS A O 1
ATOM 698 N N . ALA A 1 98 ? 29.835 1.391 -14.318 1.00 87.06 98 ALA A N 1
ATOM 699 C CA . ALA A 1 98 ? 29.394 2.615 -14.972 1.00 87.06 98 ALA A CA 1
ATOM 700 C C . ALA A 1 98 ? 29.288 3.823 -14.034 1.00 87.06 98 ALA A C 1
ATOM 702 O O . ALA A 1 98 ? 28.958 3.764 -12.847 1.00 87.06 98 ALA A O 1
ATOM 703 N N . THR A 1 99 ? 29.541 4.996 -14.606 1.00 90.06 99 THR A N 1
ATOM 704 C CA . THR A 1 99 ? 29.121 6.287 -14.057 1.00 90.06 99 THR A CA 1
ATOM 705 C C . THR A 1 99 ? 28.397 7.053 -15.153 1.00 90.06 99 THR A C 1
ATOM 707 O O . THR A 1 99 ? 29.006 7.360 -16.176 1.00 90.06 99 THR A O 1
ATOM 710 N N . VAL A 1 100 ? 27.111 7.335 -14.962 1.00 87.94 100 VAL A N 1
ATOM 711 C CA . VAL A 1 100 ? 26.241 7.936 -15.979 1.00 87.94 100 VAL A CA 1
ATOM 712 C C . VAL A 1 100 ? 25.656 9.237 -15.446 1.00 87.94 100 VAL A C 1
ATOM 714 O O . VAL A 1 100 ? 25.121 9.273 -14.342 1.00 87.94 100 VAL A O 1
ATOM 717 N N . THR A 1 101 ? 25.784 10.310 -16.217 1.00 88.75 101 THR A N 1
ATOM 718 C CA . THR A 1 101 ? 25.105 11.586 -15.980 1.00 88.75 101 THR A CA 1
ATOM 719 C C . THR A 1 101 ? 24.306 11.942 -17.222 1.00 88.75 101 THR A C 1
ATOM 721 O O . THR A 1 101 ? 24.919 12.171 -18.262 1.00 88.75 101 THR A O 1
ATOM 724 N N . ASP A 1 102 ? 22.979 11.943 -17.142 1.00 84.31 102 ASP A N 1
ATOM 725 C CA . ASP A 1 102 ? 22.136 11.998 -18.340 1.00 84.31 102 ASP A CA 1
ATOM 726 C C . ASP A 1 102 ? 20.798 12.737 -18.141 1.00 84.31 102 ASP A C 1
ATOM 728 O O . ASP A 1 102 ? 20.458 13.097 -17.023 1.00 84.31 102 ASP A O 1
ATOM 732 N N . ASP A 1 103 ? 20.060 12.994 -19.221 1.00 85.25 103 ASP A N 1
ATOM 733 C CA . ASP A 1 103 ? 18.624 13.299 -19.204 1.00 85.25 103 ASP A CA 1
ATOM 734 C C . ASP A 1 103 ? 17.753 12.028 -19.269 1.00 85.25 103 ASP A C 1
ATOM 736 O O . ASP A 1 103 ? 16.569 12.066 -18.898 1.00 85.25 103 ASP A O 1
ATOM 740 N N . LYS A 1 104 ? 18.295 10.925 -19.818 1.00 87.06 104 LYS A N 1
ATOM 741 C CA . LYS A 1 104 ? 17.692 9.590 -19.762 1.00 87.06 104 LYS A CA 1
ATOM 742 C C . LYS A 1 104 ? 18.682 8.433 -19.945 1.00 87.06 104 LYS A C 1
ATOM 744 O O . LYS A 1 104 ? 19.134 8.158 -21.062 1.00 87.06 104 LYS A O 1
ATOM 749 N N . ALA A 1 105 ? 18.784 7.570 -18.942 1.00 88.75 105 ALA A N 1
ATOM 750 C CA . ALA A 1 105 ? 19.681 6.427 -18.913 1.00 88.75 105 ALA A CA 1
ATOM 751 C C . ALA A 1 105 ? 18.953 5.083 -18.804 1.00 88.75 105 ALA A C 1
ATOM 753 O O . ALA A 1 105 ? 17.878 4.911 -18.223 1.00 88.75 105 ALA A O 1
ATOM 754 N N . THR A 1 106 ? 19.583 4.066 -19.381 1.00 91.50 106 THR A N 1
ATOM 755 C CA . THR A 1 106 ? 19.301 2.660 -19.091 1.00 91.50 106 THR A CA 1
ATOM 756 C C . THR A 1 106 ? 20.629 1.975 -18.823 1.00 91.50 106 THR A C 1
ATOM 758 O O . THR A 1 106 ? 21.480 1.955 -19.713 1.00 91.50 106 THR A O 1
ATOM 761 N N . VAL A 1 107 ? 20.817 1.461 -17.612 1.00 89.12 107 VAL A N 1
ATOM 762 C CA . VAL A 1 107 ? 22.089 0.904 -17.140 1.00 89.12 107 VAL A CA 1
ATOM 763 C C . VAL A 1 107 ? 21.880 -0.542 -16.709 1.00 89.12 107 VAL A C 1
ATOM 765 O O . VAL A 1 107 ? 20.930 -0.848 -15.993 1.00 89.12 107 VAL A O 1
ATOM 768 N N . THR A 1 108 ? 22.745 -1.431 -17.183 1.00 89.75 108 THR A N 1
ATOM 769 C CA . THR A 1 108 ? 22.824 -2.826 -16.745 1.00 89.75 108 THR A CA 1
ATOM 770 C C . THR A 1 108 ? 24.263 -3.114 -16.349 1.00 89.75 108 THR A C 1
ATOM 772 O O . THR A 1 108 ? 25.126 -3.017 -17.217 1.00 89.75 108 THR A O 1
ATOM 775 N N . ASP A 1 109 ? 24.533 -3.395 -15.079 1.00 85.19 109 ASP A N 1
ATOM 776 C CA . ASP A 1 109 ? 25.905 -3.363 -14.559 1.00 85.19 109 ASP A CA 1
ATOM 777 C C . ASP A 1 109 ? 26.153 -4.326 -13.380 1.00 85.19 109 ASP A C 1
ATOM 779 O O . ASP A 1 109 ? 25.195 -4.867 -12.850 1.00 85.19 109 ASP A O 1
ATOM 783 N N . ASP A 1 110 ? 27.409 -4.538 -12.984 1.00 85.19 110 ASP A N 1
ATOM 784 C CA . ASP A 1 110 ? 27.794 -5.062 -11.660 1.00 85.19 110 ASP A CA 1
ATOM 785 C C . ASP A 1 110 ? 27.954 -3.918 -10.628 1.00 85.19 110 ASP A C 1
ATOM 787 O O . ASP A 1 110 ? 27.941 -4.135 -9.406 1.00 85.19 110 ASP A O 1
ATOM 791 N N . LYS A 1 111 ? 28.216 -2.682 -11.095 1.00 87.38 111 LYS A N 1
ATOM 792 C CA . LYS A 1 111 ? 28.194 -1.484 -10.249 1.00 87.38 111 LYS A CA 1
ATOM 793 C C . LYS A 1 111 ? 27.996 -0.158 -10.992 1.00 87.38 111 LYS A C 1
ATOM 795 O O . LYS A 1 111 ? 28.950 0.417 -11.529 1.00 87.38 111 LYS A O 1
ATOM 800 N N . ALA A 1 112 ? 26.868 0.496 -10.751 1.00 89.12 112 ALA A N 1
ATOM 801 C CA . ALA A 1 112 ? 26.497 1.767 -11.351 1.00 89.12 112 ALA A CA 1
ATOM 802 C C . ALA A 1 112 ? 26.441 2.933 -10.353 1.00 89.12 112 ALA A C 1
ATOM 804 O O . ALA A 1 112 ? 26.103 2.831 -9.170 1.00 89.12 112 ALA A O 1
ATOM 805 N N . THR A 1 113 ? 26.766 4.118 -10.860 1.00 92.31 113 THR A N 1
ATOM 806 C CA . THR A 1 113 ? 26.395 5.403 -10.259 1.00 92.31 113 THR A CA 1
ATOM 807 C C . THR A 1 113 ? 25.681 6.223 -11.324 1.00 92.31 113 THR A C 1
ATOM 809 O O . THR A 1 113 ? 26.288 6.522 -12.352 1.00 92.31 113 THR A O 1
ATOM 812 N N . VAL A 1 114 ? 24.414 6.564 -11.103 1.00 90.19 114 VAL A N 1
ATOM 813 C CA . VAL A 1 114 ? 23.554 7.226 -12.093 1.00 90.19 114 VAL A CA 1
ATOM 814 C C . VAL A 1 114 ? 23.037 8.543 -11.527 1.00 90.19 114 VAL A C 1
ATOM 816 O O . VAL A 1 114 ? 22.570 8.598 -10.392 1.00 90.19 114 VAL A O 1
ATOM 819 N N . THR A 1 115 ? 23.153 9.609 -12.309 1.00 91.06 115 THR A N 1
ATOM 820 C CA . THR A 1 115 ? 22.574 10.923 -12.018 1.00 91.06 115 THR A CA 1
ATOM 821 C C . THR A 1 115 ? 21.776 11.369 -13.234 1.00 91.06 115 THR A C 1
ATOM 823 O O . THR A 1 115 ? 22.375 11.547 -14.291 1.00 91.06 115 THR A O 1
ATOM 826 N N . ASP A 1 116 ? 20.458 11.493 -13.119 1.00 86.06 116 ASP A N 1
ATOM 827 C CA . ASP A 1 116 ? 19.583 11.613 -14.291 1.00 86.06 116 ASP A CA 1
ATOM 828 C C . ASP A 1 116 ? 18.300 12.428 -14.020 1.00 86.06 116 ASP A C 1
ATOM 830 O O . ASP A 1 116 ? 18.066 12.810 -12.882 1.00 86.06 116 ASP A O 1
ATOM 834 N N . ASN A 1 117 ? 17.495 12.720 -15.048 1.00 86.25 117 ASN A N 1
ATOM 835 C CA . ASN A 1 117 ? 16.069 13.044 -14.913 1.00 86.25 117 ASN A CA 1
ATOM 836 C C . ASN A 1 117 ? 15.161 11.811 -15.116 1.00 86.25 117 ASN A C 1
ATOM 838 O O . ASN A 1 117 ? 13.973 11.843 -14.777 1.00 86.25 117 ASN A O 1
ATOM 842 N N . THR A 1 118 ? 15.631 10.743 -15.781 1.00 89.00 118 THR A N 1
ATOM 843 C CA . THR A 1 118 ? 14.935 9.446 -15.763 1.00 89.00 118 THR A CA 1
ATOM 844 C C . THR A 1 118 ? 15.856 8.250 -16.020 1.00 89.00 118 THR A C 1
ATOM 846 O O . THR A 1 118 ? 16.237 7.986 -17.165 1.00 89.00 118 THR A O 1
ATOM 849 N N . ALA A 1 119 ? 16.023 7.391 -15.021 1.00 90.12 119 ALA A N 1
ATOM 850 C CA . ALA A 1 119 ? 16.868 6.210 -15.070 1.00 90.12 119 ALA A CA 1
ATOM 851 C C . ALA A 1 119 ? 16.082 4.896 -14.973 1.00 90.12 119 ALA A C 1
ATOM 853 O O . ALA A 1 119 ? 15.051 4.745 -14.311 1.00 90.12 119 ALA A O 1
ATOM 854 N N . THR A 1 120 ? 16.616 3.879 -15.640 1.00 92.75 120 THR A N 1
ATOM 855 C CA . THR A 1 120 ? 16.293 2.473 -15.381 1.00 92.75 120 THR A CA 1
ATOM 856 C C . THR A 1 120 ? 17.596 1.731 -15.139 1.00 92.75 120 THR A C 1
ATOM 858 O O . THR A 1 120 ? 18.445 1.706 -16.030 1.00 92.75 120 THR A O 1
ATOM 861 N N . VAL A 1 121 ? 17.760 1.158 -13.950 1.00 90.50 121 VAL A N 1
ATOM 862 C CA . VAL A 1 121 ? 19.007 0.526 -13.506 1.00 90.50 121 VAL A CA 1
ATOM 863 C C . VAL A 1 121 ? 18.740 -0.928 -13.136 1.00 90.50 121 VAL A C 1
ATOM 865 O O . VAL A 1 121 ? 17.780 -1.226 -12.428 1.00 90.50 121 VAL A O 1
ATOM 868 N N . THR A 1 122 ? 19.568 -1.830 -13.650 1.00 90.94 122 THR A N 1
ATOM 869 C CA . THR A 1 122 ? 19.596 -3.244 -13.269 1.00 90.94 122 THR A CA 1
ATOM 870 C C . THR A 1 122 ? 21.022 -3.603 -12.885 1.00 90.94 122 THR A C 1
ATOM 872 O O . THR A 1 122 ? 21.892 -3.492 -13.745 1.00 90.94 122 THR A O 1
ATOM 875 N N . ASP A 1 123 ? 21.275 -3.957 -11.630 1.00 86.06 123 ASP A N 1
ATOM 876 C CA . ASP A 1 123 ? 22.641 -4.008 -11.096 1.00 86.06 123 ASP A CA 1
ATOM 877 C C . ASP A 1 123 ? 22.838 -5.053 -9.980 1.00 86.06 123 ASP A C 1
ATOM 879 O O . ASP A 1 123 ? 21.855 -5.598 -9.499 1.00 86.06 123 ASP A O 1
ATOM 883 N N . ASP A 1 124 ? 24.083 -5.325 -9.582 1.00 87.38 124 ASP A N 1
ATOM 884 C CA . ASP A 1 124 ? 24.439 -5.923 -8.283 1.00 87.38 124 ASP A CA 1
ATOM 885 C C . ASP A 1 124 ? 24.669 -4.833 -7.207 1.00 87.38 124 ASP A C 1
ATOM 887 O O . ASP A 1 124 ? 24.639 -5.095 -5.994 1.00 87.38 124 ASP A O 1
ATOM 891 N N . LYS A 1 125 ? 25.005 -3.597 -7.626 1.00 88.81 125 LYS A N 1
ATOM 892 C CA . LYS A 1 125 ? 25.059 -2.438 -6.731 1.00 88.81 125 LYS A CA 1
ATOM 893 C C . LYS A 1 125 ? 24.932 -1.073 -7.415 1.00 88.81 125 LYS A C 1
ATOM 895 O O . LYS A 1 125 ? 25.918 -0.518 -7.914 1.00 88.81 125 LYS A O 1
ATOM 900 N N . ALA A 1 126 ? 23.830 -0.386 -7.149 1.00 90.25 126 ALA A N 1
ATOM 901 C CA . ALA A 1 126 ? 23.505 0.920 -7.695 1.00 90.25 126 ALA A CA 1
ATOM 902 C C . ALA A 1 126 ? 23.532 2.052 -6.657 1.00 90.25 126 ALA A C 1
ATOM 904 O O . ALA A 1 126 ? 23.216 1.929 -5.469 1.00 90.25 126 ALA A O 1
ATOM 905 N N . THR A 1 127 ? 23.901 3.238 -7.132 1.00 93.31 127 THR A N 1
ATOM 906 C CA . THR A 1 127 ? 23.607 4.514 -6.471 1.00 93.31 127 THR A CA 1
ATOM 907 C C . THR A 1 127 ? 22.954 5.430 -7.493 1.00 93.31 127 THR A C 1
ATOM 909 O O . THR A 1 127 ? 23.586 5.752 -8.499 1.00 93.31 127 THR A O 1
ATOM 912 N N . VAL A 1 128 ? 21.705 5.823 -7.254 1.00 91.50 128 VAL A N 1
ATOM 913 C CA . VAL A 1 128 ? 20.875 6.563 -8.211 1.00 91.50 128 VAL A CA 1
ATOM 914 C C . VAL A 1 128 ? 20.430 7.885 -7.597 1.00 91.50 128 VAL A C 1
ATOM 916 O O . VAL A 1 128 ? 19.982 7.924 -6.453 1.00 91.50 128 VAL A O 1
ATOM 919 N N . THR A 1 129 ? 20.587 8.970 -8.346 1.00 91.81 129 THR A N 1
ATOM 920 C CA . THR A 1 129 ? 20.059 10.296 -8.010 1.00 91.81 129 THR A CA 1
ATOM 921 C C . THR A 1 129 ? 19.271 10.817 -9.202 1.00 91.81 129 THR A C 1
ATOM 923 O O . THR A 1 129 ? 19.869 10.991 -10.262 1.00 91.81 129 THR A O 1
ATOM 926 N N . ASP A 1 130 ? 17.962 11.010 -9.063 1.00 87.62 130 ASP A N 1
ATOM 927 C CA . ASP A 1 130 ? 17.074 11.208 -10.214 1.00 87.62 130 ASP A CA 1
ATOM 928 C C . ASP A 1 130 ? 15.843 12.087 -9.907 1.00 87.62 130 ASP A C 1
ATOM 930 O O . ASP A 1 130 ? 15.606 12.398 -8.749 1.00 87.62 130 ASP A O 1
ATOM 934 N N . ASP A 1 131 ? 15.085 12.490 -10.932 1.00 88.81 131 ASP A N 1
ATOM 935 C CA . ASP A 1 131 ? 13.678 12.916 -10.820 1.00 88.81 131 ASP A CA 1
ATOM 936 C C . ASP A 1 131 ? 12.714 11.716 -10.977 1.00 88.81 131 ASP A C 1
ATOM 938 O O . ASP A 1 131 ? 11.536 11.776 -10.596 1.00 88.81 131 ASP A O 1
ATOM 942 N N . LYS A 1 132 ? 13.161 10.634 -11.644 1.00 90.25 132 LYS A N 1
ATOM 943 C CA . LYS A 1 132 ? 12.408 9.377 -11.694 1.00 90.25 132 LYS A CA 1
ATOM 944 C C . LYS A 1 132 ? 13.248 8.135 -12.005 1.00 90.25 132 LYS A C 1
ATOM 946 O O . LYS A 1 132 ? 13.571 7.867 -13.166 1.00 90.25 132 LYS A O 1
ATOM 951 N N . ALA A 1 133 ? 13.342 7.227 -11.046 1.00 90.94 133 ALA A N 1
ATOM 952 C CA . ALA A 1 133 ? 14.108 5.998 -11.134 1.00 90.94 133 ALA A CA 1
ATOM 953 C C . ALA A 1 133 ? 13.240 4.733 -11.114 1.00 90.94 133 ALA A C 1
ATOM 955 O O . ALA A 1 133 ? 12.183 4.615 -10.485 1.00 90.94 133 ALA A O 1
ATOM 956 N N . THR A 1 134 ? 13.723 3.713 -11.816 1.00 93.44 134 THR A N 1
ATOM 957 C CA . THR A 1 134 ? 13.317 2.319 -11.623 1.00 93.44 134 THR A CA 1
ATOM 958 C C . THR A 1 134 ? 14.575 1.486 -11.434 1.00 93.44 134 THR A C 1
ATOM 960 O O . THR A 1 134 ? 15.409 1.447 -12.337 1.00 93.44 134 THR A O 1
ATOM 963 N N . VAL A 1 135 ? 14.719 0.854 -10.272 1.00 92.00 135 VAL A N 1
ATOM 964 C CA . VAL A 1 135 ? 15.936 0.140 -9.867 1.00 92.00 135 VAL A CA 1
ATOM 965 C C . VAL A 1 135 ? 15.600 -1.313 -9.552 1.00 92.00 135 VAL A C 1
ATOM 967 O O . VAL A 1 135 ? 14.634 -1.592 -8.845 1.00 92.00 135 VAL A O 1
ATOM 970 N N . THR A 1 136 ? 16.378 -2.234 -10.111 1.00 91.38 136 THR A N 1
ATOM 971 C CA . THR A 1 136 ? 16.342 -3.662 -9.784 1.00 91.38 136 THR A CA 1
ATOM 972 C C . THR A 1 136 ? 17.753 -4.106 -9.433 1.00 91.38 136 THR A C 1
ATOM 974 O O . THR A 1 136 ? 18.621 -3.997 -10.295 1.00 91.38 136 THR A O 1
ATOM 977 N N . ASP A 1 137 ? 17.997 -4.530 -8.197 1.00 87.38 137 ASP A N 1
ATOM 978 C CA . ASP A 1 137 ? 19.362 -4.661 -7.673 1.00 87.38 137 ASP A CA 1
ATOM 979 C C . ASP A 1 137 ? 19.502 -5.744 -6.583 1.00 87.38 137 ASP A C 1
ATOM 981 O O . ASP A 1 137 ? 18.490 -6.250 -6.118 1.00 87.38 137 ASP A O 1
ATOM 985 N N . ASP A 1 138 ? 20.729 -6.098 -6.195 1.00 88.00 138 ASP A N 1
ATOM 986 C CA . ASP A 1 138 ? 21.059 -6.760 -4.919 1.00 88.00 138 ASP A CA 1
ATOM 987 C C . ASP A 1 138 ? 21.349 -5.724 -3.807 1.00 88.00 138 ASP A C 1
ATOM 989 O O . ASP A 1 138 ? 21.295 -6.027 -2.603 1.00 88.00 138 ASP A O 1
ATOM 993 N N . LYS A 1 139 ? 21.764 -4.498 -4.182 1.00 89.38 139 LYS A N 1
ATOM 994 C CA . LYS A 1 139 ? 21.882 -3.383 -3.236 1.00 89.38 139 LYS A CA 1
ATOM 995 C C . LYS A 1 139 ? 21.832 -1.981 -3.853 1.00 89.38 139 LYS A C 1
ATOM 997 O O . LYS A 1 139 ? 22.859 -1.444 -4.290 1.00 89.38 139 LYS A O 1
ATOM 1002 N N . ALA A 1 140 ? 20.754 -1.262 -3.576 1.00 90.88 140 ALA A N 1
ATOM 1003 C CA . ALA A 1 140 ? 20.498 0.081 -4.062 1.00 90.88 140 ALA A CA 1
ATOM 1004 C C . ALA A 1 140 ? 20.597 1.168 -2.980 1.00 90.88 140 ALA A C 1
ATOM 1006 O O . ALA A 1 140 ? 20.312 1.010 -1.787 1.00 90.88 140 ALA A O 1
ATOM 1007 N N . THR A 1 141 ? 20.995 2.357 -3.422 1.00 93.62 141 THR A N 1
ATOM 1008 C CA . THR A 1 141 ? 20.779 3.616 -2.702 1.00 93.62 141 THR A CA 1
ATOM 1009 C C . THR A 1 141 ? 20.180 4.615 -3.679 1.00 93.62 141 THR A C 1
ATOM 1011 O O . THR A 1 141 ? 20.830 4.949 -4.669 1.00 93.62 141 THR A O 1
ATOM 1014 N N . VAL A 1 142 ? 18.955 5.063 -3.417 1.00 92.56 142 VAL A N 1
ATOM 1015 C CA . VAL A 1 142 ? 18.162 5.884 -4.340 1.00 92.56 142 VAL A CA 1
ATOM 1016 C C . VAL A 1 142 ? 17.791 7.202 -3.671 1.00 92.56 142 VAL A C 1
ATOM 1018 O O . VAL A 1 142 ? 17.336 7.217 -2.528 1.00 92.56 142 VAL A O 1
ATOM 1021 N N . THR A 1 143 ? 18.018 8.307 -4.372 1.00 92.12 143 THR A N 1
ATOM 1022 C CA . THR A 1 143 ? 17.560 9.646 -3.988 1.00 92.12 143 THR A CA 1
ATOM 1023 C C . THR A 1 143 ? 16.789 10.241 -5.155 1.00 92.12 143 THR A C 1
ATOM 1025 O O . THR A 1 143 ? 17.384 10.400 -6.218 1.00 92.12 143 THR A O 1
ATOM 1028 N N . ASP A 1 144 ? 15.497 10.506 -4.993 1.00 88.38 144 ASP A N 1
ATOM 1029 C CA . ASP A 1 144 ? 14.607 10.765 -6.130 1.00 88.38 144 ASP A CA 1
ATOM 1030 C C . ASP A 1 144 ? 13.424 11.694 -5.790 1.00 88.38 144 ASP A C 1
ATOM 1032 O O . ASP A 1 144 ? 13.205 11.972 -4.619 1.00 88.38 144 ASP A O 1
ATOM 1036 N N . ASP A 1 145 ? 12.684 12.171 -6.794 1.00 88.44 145 ASP A N 1
ATOM 1037 C CA . ASP A 1 145 ? 11.306 12.677 -6.658 1.00 88.44 145 ASP A CA 1
ATOM 1038 C C . ASP A 1 145 ? 10.271 11.545 -6.859 1.00 88.44 145 ASP A C 1
ATOM 1040 O O . ASP A 1 145 ? 9.103 11.652 -6.451 1.00 88.44 145 ASP A O 1
ATOM 1044 N N . LYS A 1 146 ? 10.645 10.469 -7.579 1.00 89.94 146 LYS A N 1
ATOM 1045 C CA . LYS A 1 146 ? 9.821 9.258 -7.668 1.00 89.94 146 LYS A CA 1
ATOM 1046 C C . LYS A 1 146 ? 10.571 7.976 -8.047 1.00 89.94 146 LYS A C 1
ATOM 1048 O O . LYS A 1 146 ? 10.778 7.692 -9.234 1.00 89.94 146 LYS A O 1
ATOM 1053 N N . ALA A 1 147 ? 10.670 7.056 -7.099 1.00 91.00 147 ALA A N 1
ATOM 1054 C CA . ALA A 1 147 ? 11.356 5.784 -7.234 1.00 91.00 147 ALA A CA 1
ATOM 1055 C C . ALA A 1 147 ? 10.416 4.569 -7.258 1.00 91.00 147 ALA A C 1
ATOM 1057 O O . ALA A 1 147 ? 9.352 4.487 -6.634 1.00 91.00 147 ALA A O 1
ATOM 1058 N N . THR A 1 148 ? 10.843 3.547 -7.995 1.00 93.56 148 THR A N 1
ATOM 1059 C CA . THR A 1 148 ? 10.360 2.170 -7.850 1.00 93.56 148 THR A CA 1
ATOM 1060 C C . THR A 1 148 ? 11.570 1.260 -7.707 1.00 93.56 148 THR A C 1
ATOM 1062 O O . THR A 1 148 ? 12.387 1.200 -8.625 1.00 93.56 148 THR A O 1
ATOM 1065 N N . VAL A 1 149 ? 11.693 0.581 -6.569 1.00 92.44 149 VAL A N 1
ATOM 1066 C CA . VAL A 1 149 ? 12.875 -0.211 -6.206 1.00 92.44 149 VAL A CA 1
ATOM 1067 C C . VAL A 1 149 ? 12.467 -1.656 -5.942 1.00 92.44 149 VAL A C 1
ATOM 1069 O O . VAL A 1 149 ? 11.494 -1.911 -5.233 1.00 92.44 149 VAL A O 1
ATOM 1072 N N . THR A 1 150 ? 13.189 -2.594 -6.545 1.00 91.50 150 THR A N 1
ATOM 1073 C CA . THR A 1 150 ? 13.076 -4.031 -6.278 1.00 91.50 150 THR A CA 1
ATOM 1074 C C . THR A 1 150 ? 14.461 -4.572 -5.963 1.00 91.50 150 THR A C 1
ATOM 1076 O O . THR A 1 150 ? 15.324 -4.487 -6.833 1.00 91.50 150 THR A O 1
ATOM 1079 N N . ASP A 1 151 ? 14.691 -5.054 -4.745 1.00 86.88 151 ASP A N 1
ATOM 1080 C CA . ASP A 1 151 ? 16.050 -5.282 -4.239 1.00 86.88 151 ASP A CA 1
ATOM 1081 C C . ASP A 1 151 ? 16.137 -6.420 -3.199 1.00 86.88 151 ASP A C 1
ATOM 1083 O O . ASP A 1 151 ? 15.102 -6.900 -2.759 1.00 86.88 151 ASP A O 1
ATOM 1087 N N . ASP A 1 152 ? 17.349 -6.844 -2.831 1.00 87.62 152 ASP A N 1
ATOM 1088 C CA . ASP A 1 152 ? 17.657 -7.575 -1.588 1.00 87.62 152 ASP A CA 1
ATOM 1089 C C . ASP A 1 152 ? 18.010 -6.603 -0.436 1.00 87.62 152 ASP A C 1
ATOM 1091 O O . ASP A 1 152 ? 17.948 -6.953 0.754 1.00 87.62 152 ASP A O 1
ATOM 1095 N N . LYS A 1 153 ? 18.482 -5.384 -0.763 1.00 89.38 153 LYS A N 1
ATOM 1096 C CA . LYS A 1 153 ? 18.663 -4.317 0.228 1.00 89.38 153 LYS A CA 1
ATOM 1097 C C . LYS A 1 153 ? 18.682 -2.889 -0.329 1.00 89.38 153 LYS A C 1
ATOM 1099 O O . LYS A 1 153 ? 19.730 -2.390 -0.758 1.00 89.38 153 LYS A O 1
ATOM 1104 N N . ALA A 1 154 ? 17.649 -2.125 -0.004 1.00 91.19 154 ALA A N 1
ATOM 1105 C CA . ALA A 1 154 ? 17.450 -0.754 -0.438 1.00 91.19 154 ALA A CA 1
ATOM 1106 C C . ALA A 1 154 ? 17.613 0.287 0.682 1.00 91.19 154 ALA A C 1
ATOM 1108 O O . ALA A 1 154 ? 17.311 0.106 1.867 1.00 91.19 154 ALA A O 1
ATOM 1109 N N . THR A 1 155 ? 18.089 1.464 0.286 1.00 93.62 155 THR A N 1
ATOM 1110 C CA . THR A 1 155 ? 17.943 2.708 1.049 1.00 93.62 155 THR A CA 1
ATOM 1111 C C . THR A 1 155 ? 17.383 3.769 0.115 1.00 93.62 155 THR A C 1
ATOM 1113 O O . THR A 1 155 ? 18.033 4.095 -0.878 1.00 93.62 155 THR A O 1
ATOM 1116 N N . VAL A 1 156 ? 16.193 4.284 0.415 1.00 92.69 156 VAL A N 1
ATOM 1117 C CA . VAL A 1 156 ? 15.443 5.188 -0.465 1.00 92.69 156 VAL A CA 1
ATOM 1118 C C . VAL A 1 156 ? 15.149 6.496 0.262 1.00 92.69 156 VAL A C 1
ATOM 1120 O O . VAL A 1 156 ? 14.720 6.491 1.414 1.00 92.69 156 VAL A O 1
ATOM 1123 N N . THR A 1 157 ? 15.418 7.615 -0.403 1.00 91.88 157 THR A N 1
ATOM 1124 C CA . THR A 1 157 ? 15.035 8.958 0.042 1.00 91.88 157 THR A CA 1
ATOM 1125 C C . THR A 1 157 ? 14.303 9.650 -1.095 1.00 91.88 157 THR A C 1
ATOM 1127 O O . THR A 1 157 ? 14.908 9.828 -2.149 1.00 91.88 157 THR A O 1
ATOM 1130 N N . ASP A 1 158 ? 13.026 9.973 -0.917 1.00 88.62 158 ASP A N 1
ATOM 1131 C CA . ASP A 1 158 ? 12.146 10.327 -2.037 1.00 88.62 158 ASP A CA 1
ATOM 1132 C C . ASP A 1 158 ? 11.005 11.287 -1.643 1.00 88.62 158 ASP A C 1
ATOM 1134 O O . ASP A 1 158 ? 10.803 11.516 -0.459 1.00 88.62 158 ASP A O 1
ATOM 1138 N N . ASP A 1 159 ? 10.285 11.844 -2.620 1.00 88.62 159 ASP A N 1
ATOM 1139 C CA . ASP A 1 159 ? 8.936 12.416 -2.460 1.00 88.62 159 ASP A CA 1
ATOM 1140 C C . ASP A 1 159 ? 7.841 11.347 -2.690 1.00 88.62 159 ASP A C 1
ATOM 1142 O O . ASP A 1 159 ? 6.685 11.495 -2.259 1.00 88.62 159 ASP A O 1
ATOM 1146 N N . LYS A 1 160 ? 8.150 10.286 -3.460 1.00 89.81 160 LYS A N 1
ATOM 1147 C CA . LYS A 1 160 ? 7.264 9.124 -3.590 1.00 89.81 160 LYS A CA 1
ATOM 1148 C C . LYS A 1 160 ? 7.944 7.822 -4.025 1.00 89.81 160 LYS A C 1
ATOM 1150 O O . LYS A 1 160 ? 8.112 7.565 -5.224 1.00 89.81 160 LYS A O 1
ATOM 1155 N N . ALA A 1 161 ? 8.014 6.871 -3.105 1.00 91.31 161 ALA A N 1
ATOM 1156 C CA . ALA A 1 161 ? 8.626 5.569 -3.294 1.00 91.31 161 ALA A CA 1
ATOM 1157 C C . ALA A 1 161 ? 7.619 4.410 -3.364 1.00 91.31 161 ALA A C 1
ATOM 1159 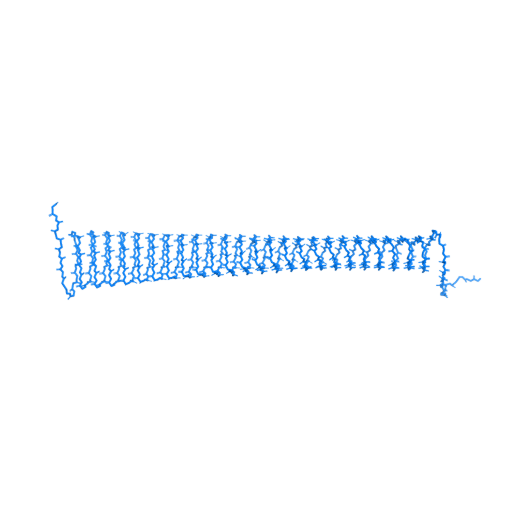O O . ALA A 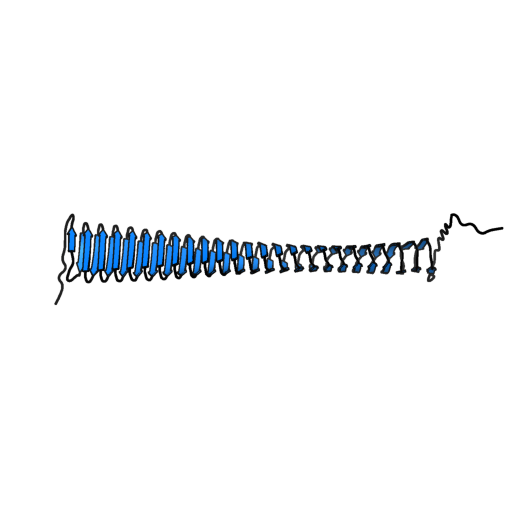1 161 ? 6.553 4.361 -2.740 1.00 91.31 161 ALA A O 1
ATOM 1160 N N . THR A 1 162 ? 7.988 3.398 -4.144 1.00 93.50 162 THR A N 1
ATOM 1161 C CA . THR A 1 162 ? 7.432 2.043 -4.053 1.00 93.50 162 THR A CA 1
ATOM 1162 C C . THR A 1 162 ? 8.591 1.063 -3.954 1.00 93.50 162 THR A C 1
ATOM 1164 O O . THR A 1 162 ? 9.398 0.996 -4.880 1.00 93.50 162 THR A O 1
ATOM 1167 N N . VAL A 1 163 ? 8.681 0.331 -2.846 1.00 92.62 163 VAL A N 1
ATOM 1168 C CA . VAL A 1 163 ? 9.819 -0.541 -2.524 1.00 92.62 163 VAL A CA 1
ATOM 1169 C C . VAL A 1 163 ? 9.334 -1.971 -2.320 1.00 92.62 163 VAL A C 1
ATOM 1171 O O . VAL A 1 163 ? 8.342 -2.204 -1.629 1.00 92.62 163 VAL A O 1
ATOM 1174 N N . THR A 1 164 ? 10.012 -2.922 -2.955 1.00 91.38 164 THR A N 1
ATOM 1175 C CA . THR A 1 164 ? 9.819 -4.361 -2.750 1.00 91.38 164 THR A CA 1
ATOM 1176 C C . THR A 1 164 ? 11.173 -4.998 -2.477 1.00 91.38 164 THR A C 1
ATOM 1178 O O . THR A 1 164 ? 12.028 -4.933 -3.357 1.00 91.38 164 THR A O 1
ATOM 1181 N N . ASP A 1 165 ? 11.388 -5.539 -1.282 1.00 87.06 165 ASP A N 1
ATOM 1182 C CA . ASP A 1 165 ? 12.737 -5.864 -0.801 1.00 87.06 165 ASP A CA 1
ATOM 1183 C C . ASP A 1 165 ? 12.765 -7.031 0.209 1.00 87.06 165 ASP A C 1
ATOM 1185 O O . ASP A 1 165 ? 11.706 -7.463 0.645 1.00 87.06 165 ASP A O 1
ATOM 1189 N N . ASP A 1 166 ? 13.951 -7.537 0.556 1.00 88.12 166 ASP A N 1
ATOM 1190 C CA . ASP A 1 166 ? 14.228 -8.325 1.771 1.00 88.12 166 ASP A CA 1
ATOM 1191 C C . ASP A 1 166 ? 14.637 -7.414 2.954 1.00 88.12 166 ASP A C 1
ATOM 1193 O O . ASP A 1 166 ? 14.557 -7.804 4.130 1.00 88.12 166 ASP A O 1
ATOM 1197 N N . LYS A 1 167 ? 15.177 -6.212 2.669 1.00 89.19 167 LYS A N 1
ATOM 1198 C CA . LYS A 1 167 ? 15.422 -5.196 3.699 1.00 89.19 167 LYS A CA 1
ATOM 1199 C C . LYS A 1 167 ? 15.516 -3.748 3.203 1.00 89.19 167 LYS A C 1
ATOM 1201 O O . LYS A 1 167 ? 16.590 -3.290 2.790 1.00 89.19 167 LYS A O 1
ATOM 1206 N N . ALA A 1 168 ? 14.527 -2.943 3.566 1.00 91.19 168 ALA A N 1
ATOM 1207 C CA . ALA A 1 168 ? 14.408 -1.545 3.191 1.00 91.19 168 ALA A CA 1
ATOM 1208 C C . ALA A 1 168 ? 14.631 -0.560 4.351 1.00 91.19 168 ALA A C 1
ATOM 1210 O O . ALA A 1 168 ? 14.314 -0.768 5.527 1.00 91.19 168 ALA A O 1
ATOM 1211 N N . THR A 1 169 ? 15.177 0.601 3.999 1.00 93.38 169 THR A N 1
ATOM 1212 C CA . THR A 1 169 ? 15.103 1.823 4.809 1.00 93.38 169 THR A CA 1
ATOM 1213 C C . THR A 1 169 ? 14.595 2.951 3.924 1.00 93.38 169 THR A C 1
ATOM 1215 O O . THR A 1 169 ? 15.257 3.289 2.944 1.00 93.38 169 THR A O 1
ATOM 1218 N N . VAL A 1 170 ? 13.434 3.514 4.257 1.00 92.62 170 VAL A N 1
ATOM 1219 C CA . VAL A 1 170 ? 12.727 4.496 3.425 1.00 92.62 170 VAL A CA 1
ATOM 1220 C C . VAL A 1 170 ? 12.515 5.787 4.209 1.00 92.62 170 VAL A C 1
ATOM 1222 O O . VAL A 1 170 ? 12.114 5.758 5.373 1.00 92.62 170 VAL A O 1
ATOM 1225 N N . THR A 1 171 ? 12.823 6.919 3.583 1.00 92.06 171 THR A N 1
ATOM 1226 C CA . THR A 1 171 ? 12.516 8.260 4.091 1.00 92.06 171 THR A CA 1
ATOM 1227 C C . THR A 1 171 ? 11.814 9.045 2.994 1.00 92.06 171 THR A C 1
ATOM 1229 O O . THR A 1 171 ? 12.430 9.260 1.953 1.00 92.06 171 THR A O 1
ATOM 1232 N N . ASP A 1 172 ? 10.550 9.408 3.191 1.00 88.31 172 ASP A N 1
ATOM 1233 C CA . ASP A 1 172 ? 9.687 9.860 2.093 1.00 88.31 172 ASP A CA 1
ATOM 1234 C C . ASP A 1 172 ? 8.593 10.855 2.537 1.00 88.31 172 ASP A C 1
ATOM 1236 O O . ASP A 1 172 ? 8.411 11.047 3.732 1.00 88.31 172 ASP A O 1
ATOM 1240 N N . ASP A 1 173 ? 7.896 11.485 1.590 1.00 88.44 173 ASP A N 1
ATOM 1241 C CA . ASP A 1 173 ? 6.579 12.119 1.776 1.00 88.44 173 ASP A CA 1
ATOM 1242 C C . ASP A 1 173 ? 5.429 11.117 1.511 1.00 88.44 173 ASP A C 1
ATOM 1244 O O . ASP A 1 173 ? 4.287 11.303 1.964 1.00 88.44 173 ASP A O 1
ATOM 1248 N N . LYS A 1 174 ? 5.678 10.077 0.692 1.00 89.81 174 LYS A N 1
ATOM 1249 C CA . LYS A 1 174 ? 4.732 8.970 0.518 1.00 89.81 174 LYS A CA 1
ATOM 1250 C C . LYS A 1 174 ? 5.341 7.652 0.028 1.00 89.81 174 LYS A C 1
ATOM 1252 O O . LYS A 1 174 ? 5.489 7.433 -1.182 1.00 89.81 174 LYS A O 1
ATOM 1257 N N . ALA A 1 175 ? 5.366 6.663 0.909 1.00 91.38 175 ALA A N 1
ATOM 1258 C CA . ALA A 1 175 ? 5.905 5.338 0.667 1.00 91.38 175 ALA A CA 1
ATOM 1259 C C . ALA A 1 175 ? 4.836 4.239 0.555 1.00 91.38 175 ALA A C 1
ATOM 1261 O O . ALA A 1 175 ? 3.774 4.218 1.188 1.00 91.38 175 ALA A O 1
ATOM 1262 N N . THR A 1 176 ? 5.143 3.244 -0.274 1.00 93.12 176 THR A N 1
ATOM 1263 C CA . THR A 1 176 ? 4.516 1.918 -0.235 1.00 93.12 176 THR A CA 1
ATOM 1264 C C . THR A 1 176 ? 5.621 0.874 -0.187 1.00 93.12 176 THR A C 1
ATOM 1266 O O . THR A 1 176 ? 6.415 0.798 -1.124 1.00 93.12 176 THR A O 1
ATOM 1269 N N . VAL A 1 177 ? 5.678 0.094 0.891 1.00 92.56 177 VAL A N 1
ATOM 1270 C CA . VAL A 1 177 ? 6.768 -0.851 1.168 1.00 92.56 177 VAL A CA 1
ATOM 1271 C C . VAL A 1 177 ? 6.206 -2.260 1.321 1.00 92.56 177 VAL A C 1
ATOM 1273 O O . VAL A 1 177 ? 5.209 -2.465 2.013 1.00 92.56 177 VAL A O 1
ATOM 1276 N N . THR A 1 178 ? 6.823 -3.221 0.640 1.00 91.25 178 THR A N 1
ATOM 1277 C CA . THR A 1 178 ? 6.550 -4.653 0.793 1.00 91.25 178 THR A CA 1
ATOM 1278 C C . THR A 1 178 ? 7.867 -5.377 1.020 1.00 91.25 178 THR A C 1
ATOM 1280 O O . THR A 1 178 ? 8.709 -5.339 0.128 1.00 91.25 178 THR A O 1
ATOM 1283 N N . ASP A 1 179 ? 8.067 -5.964 2.196 1.00 87.12 179 ASP A N 1
ATOM 1284 C CA . ASP A 1 179 ? 9.400 -6.383 2.647 1.00 87.12 179 ASP A CA 1
ATOM 1285 C C . ASP A 1 179 ? 9.369 -7.595 3.602 1.00 87.12 179 ASP A C 1
ATOM 1287 O O . ASP A 1 179 ? 8.287 -7.995 4.014 1.00 87.12 179 ASP A O 1
ATOM 1291 N N . ASP A 1 180 ? 10.529 -8.171 3.923 1.00 87.81 180 ASP A N 1
ATOM 1292 C CA . ASP A 1 180 ? 10.771 -9.020 5.103 1.00 87.81 180 ASP A CA 1
ATOM 1293 C C . ASP A 1 180 ? 11.244 -8.181 6.315 1.00 87.81 180 ASP A C 1
ATOM 1295 O O . ASP A 1 180 ? 11.140 -8.606 7.477 1.00 87.81 180 ASP A O 1
ATOM 1299 N N . LYS A 1 181 ? 11.854 -7.004 6.072 1.00 89.38 181 LYS A N 1
ATOM 1300 C CA . LYS A 1 181 ? 12.168 -6.045 7.140 1.00 89.38 181 LYS A CA 1
ATOM 1301 C C . LYS A 1 181 ? 12.314 -4.586 6.699 1.00 89.38 181 LYS A C 1
ATOM 1303 O O . LYS A 1 181 ? 13.388 -4.164 6.255 1.00 89.38 181 LYS A O 1
ATOM 1308 N N . ALA A 1 182 ? 11.376 -3.749 7.125 1.00 91.12 182 ALA A N 1
ATOM 1309 C CA . ALA A 1 182 ? 11.316 -2.334 6.801 1.00 91.12 182 ALA A CA 1
ATOM 1310 C C . ALA A 1 182 ? 11.593 -1.403 7.994 1.00 91.12 182 ALA A C 1
ATOM 1312 O O . ALA A 1 182 ? 11.238 -1.624 9.156 1.00 91.12 182 ALA A O 1
ATOM 1313 N N . THR A 1 183 ? 12.225 -0.272 7.690 1.00 93.19 183 THR A N 1
ATOM 1314 C CA . THR A 1 183 ? 12.223 0.924 8.543 1.00 93.19 183 THR A CA 1
ATOM 1315 C C . THR A 1 183 ? 11.772 2.114 7.709 1.00 93.19 183 THR A C 1
ATOM 1317 O O . THR A 1 183 ? 12.443 2.453 6.734 1.00 93.19 183 THR A O 1
ATOM 1320 N N . VAL A 1 184 ? 10.653 2.735 8.080 1.00 92.44 184 VAL A N 1
ATOM 1321 C CA . VAL A 1 184 ? 9.991 3.784 7.292 1.00 92.44 184 VAL A CA 1
ATOM 1322 C C . VAL A 1 184 ? 9.828 5.047 8.133 1.00 92.44 184 VAL A C 1
ATOM 1324 O O . VAL A 1 184 ? 9.323 4.992 9.252 1.00 92.44 184 VAL A O 1
ATOM 1327 N N . THR A 1 185 ? 10.275 6.181 7.598 1.00 91.56 185 THR A N 1
ATOM 1328 C CA . THR A 1 185 ? 9.990 7.519 8.132 1.00 91.56 185 THR A CA 1
ATOM 1329 C C . THR A 1 185 ? 9.307 8.341 7.050 1.00 91.56 185 THR A C 1
ATOM 1331 O O . THR A 1 185 ? 9.911 8.526 5.997 1.00 91.56 185 THR A O 1
ATOM 1334 N N . ASP A 1 186 ? 8.073 8.786 7.276 1.00 87.94 186 ASP A N 1
ATOM 1335 C CA . ASP A 1 186 ? 7.228 9.319 6.200 1.00 87.94 186 ASP A CA 1
ATOM 1336 C C . ASP A 1 186 ? 6.195 10.363 6.679 1.00 87.94 186 ASP A C 1
ATOM 1338 O O . ASP A 1 186 ? 6.027 10.529 7.880 1.00 87.94 186 ASP A O 1
ATOM 1342 N N . ASP A 1 187 ? 5.523 11.056 5.757 1.00 88.50 187 ASP A N 1
ATOM 1343 C CA . ASP A 1 187 ? 4.245 11.759 5.971 1.00 88.50 187 ASP A CA 1
ATOM 1344 C C . ASP A 1 187 ? 3.034 10.848 5.653 1.00 88.50 187 ASP A C 1
ATOM 1346 O O . ASP A 1 187 ? 1.904 11.088 6.111 1.00 88.50 187 ASP A O 1
ATOM 1350 N N . LYS A 1 188 ? 3.221 9.819 4.804 1.00 89.88 188 LYS A N 1
ATOM 1351 C CA . LYS A 1 188 ? 2.212 8.773 4.604 1.00 89.88 188 LYS A CA 1
ATOM 1352 C C . LYS A 1 188 ? 2.741 7.437 4.072 1.00 89.88 188 LYS A C 1
ATOM 1354 O O . LYS A 1 188 ? 2.881 7.249 2.858 1.00 89.88 188 LYS A O 1
ATOM 1359 N N . ALA A 1 189 ? 2.700 6.422 4.922 1.00 91.25 189 ALA A N 1
ATOM 1360 C CA . ALA A 1 189 ? 3.179 5.080 4.653 1.00 91.25 189 ALA A CA 1
ATOM 1361 C C . ALA A 1 189 ? 2.058 4.038 4.489 1.00 91.25 189 ALA A C 1
ATOM 1363 O O . ALA A 1 189 ? 0.997 4.039 5.125 1.00 91.25 189 ALA A O 1
ATOM 1364 N N . THR A 1 190 ? 2.309 3.070 3.611 1.00 92.94 190 THR A N 1
ATOM 1365 C CA . THR A 1 190 ? 1.611 1.778 3.591 1.00 92.94 190 THR A CA 1
ATOM 1366 C C . THR A 1 190 ? 2.656 0.673 3.590 1.00 92.94 190 THR A C 1
ATOM 1368 O O . THR A 1 190 ? 3.434 0.586 2.641 1.00 92.94 190 THR A O 1
ATOM 1371 N N . VAL A 1 191 ? 2.678 -0.145 4.639 1.00 92.19 191 VAL A N 1
ATOM 1372 C CA . VAL A 1 191 ? 3.717 -1.158 4.871 1.00 92.19 191 VAL A CA 1
ATOM 1373 C C . VAL A 1 191 ? 3.081 -2.540 4.970 1.00 92.19 191 VAL A C 1
ATOM 1375 O O . VAL A 1 191 ? 2.068 -2.718 5.649 1.00 92.19 191 VAL A O 1
ATOM 1378 N N . THR A 1 192 ? 3.647 -3.509 4.257 1.00 90.94 192 THR A N 1
ATOM 1379 C CA . THR A 1 192 ? 3.287 -4.927 4.352 1.00 90.94 192 THR A CA 1
ATOM 1380 C C . THR A 1 192 ? 4.558 -5.747 4.525 1.00 90.94 192 THR A C 1
ATOM 1382 O O . THR A 1 192 ? 5.372 -5.748 3.607 1.00 90.94 192 THR A O 1
ATOM 1385 N N . ASP A 1 193 ? 4.751 -6.373 5.683 1.00 86.25 193 ASP A N 1
ATOM 1386 C CA . ASP A 1 193 ? 6.067 -6.876 6.102 1.00 86.25 193 ASP A CA 1
ATOM 1387 C C . ASP A 1 193 ? 5.987 -8.112 7.026 1.00 86.25 193 ASP A C 1
ATOM 1389 O O . ASP A 1 193 ? 4.888 -8.488 7.419 1.00 86.25 193 ASP A O 1
ATOM 1393 N N . ASP A 1 194 ? 7.126 -8.736 7.340 1.00 88.19 194 ASP A N 1
ATOM 1394 C CA . ASP A 1 194 ? 7.339 -9.647 8.478 1.00 88.19 194 ASP A CA 1
ATOM 1395 C C . ASP A 1 194 ? 7.864 -8.893 9.726 1.00 88.19 194 ASP A C 1
ATOM 1397 O O . ASP A 1 194 ? 7.719 -9.354 10.867 1.00 88.19 194 ASP A O 1
ATOM 1401 N N . THR A 1 195 ? 8.570 -7.760 9.564 1.00 89.12 195 THR A N 1
ATOM 1402 C CA . THR A 1 195 ? 8.912 -6.878 10.698 1.00 89.12 195 THR A CA 1
ATOM 1403 C C . THR A 1 195 ? 9.140 -5.414 10.308 1.00 89.12 195 THR A C 1
ATOM 1405 O O . THR A 1 195 ? 10.218 -5.046 9.827 1.00 89.12 195 THR A O 1
ATOM 1408 N N . ALA A 1 196 ? 8.242 -4.532 10.742 1.00 91.19 196 ALA A N 1
ATOM 1409 C CA . ALA A 1 196 ? 8.251 -3.111 10.434 1.00 91.19 196 ALA A CA 1
ATOM 1410 C C . ALA A 1 196 ? 8.548 -2.213 11.647 1.00 91.19 196 ALA A C 1
ATOM 1412 O O . ALA A 1 196 ? 8.106 -2.408 12.784 1.00 91.19 196 ALA A O 1
ATOM 1413 N N . THR A 1 197 ? 9.287 -1.135 11.389 1.00 92.75 197 THR A N 1
ATOM 1414 C CA . THR A 1 197 ? 9.349 0.043 12.266 1.00 92.75 197 THR A CA 1
ATOM 1415 C C . THR A 1 197 ? 8.933 1.273 11.472 1.00 92.75 197 THR A C 1
ATOM 1417 O O . THR A 1 197 ? 9.609 1.624 10.506 1.00 92.75 197 THR A O 1
ATOM 1420 N N . VAL A 1 198 ? 7.842 1.921 11.877 1.00 92.12 198 VAL A N 1
ATOM 1421 C CA . VAL A 1 198 ? 7.233 3.049 11.161 1.00 92.12 198 VAL A CA 1
ATOM 1422 C C . VAL A 1 198 ? 7.175 4.281 12.061 1.00 92.12 198 VAL A C 1
ATOM 1424 O O . VAL A 1 198 ? 6.905 4.181 13.260 1.00 92.12 198 VAL A O 1
ATOM 1427 N N . THR A 1 199 ? 7.505 5.438 11.498 1.00 91.19 199 THR A N 1
ATOM 1428 C CA . THR A 1 199 ? 7.360 6.748 12.141 1.00 91.19 199 THR A CA 1
ATOM 1429 C C . THR A 1 199 ? 6.794 7.728 11.128 1.00 91.19 199 THR A C 1
ATOM 1431 O O . THR A 1 199 ? 7.501 8.066 10.178 1.00 91.19 199 THR A O 1
ATOM 1434 N N . ASP A 1 200 ? 5.540 8.134 11.300 1.00 87.62 200 ASP A N 1
ATOM 1435 C CA . ASP A 1 200 ? 4.776 8.775 10.231 1.00 87.62 200 ASP A CA 1
ATOM 1436 C C . ASP A 1 200 ? 3.617 9.668 10.726 1.00 87.62 200 ASP A C 1
ATOM 1438 O O . ASP A 1 200 ? 3.067 9.459 11.794 1.00 87.62 200 ASP A O 1
ATOM 1442 N N . ASP A 1 201 ? 3.167 10.648 9.948 1.00 88.44 201 ASP A N 1
ATOM 1443 C CA . ASP A 1 201 ? 1.898 11.335 10.210 1.00 88.44 201 ASP A CA 1
ATOM 1444 C C . ASP A 1 201 ? 0.690 10.393 9.997 1.00 88.44 201 ASP A C 1
ATOM 1446 O O . ASP A 1 201 ? -0.351 10.521 10.651 1.00 88.44 201 ASP A O 1
ATOM 1450 N N . THR A 1 202 ? 0.736 9.460 9.034 1.00 89.12 202 THR A N 1
ATOM 1451 C CA . THR A 1 202 ? -0.358 8.491 8.831 1.00 89.12 202 THR A CA 1
ATOM 1452 C C . THR A 1 202 ? 0.074 7.158 8.218 1.00 89.12 202 THR A C 1
ATOM 1454 O O . THR A 1 202 ? 0.052 7.021 6.987 1.00 89.12 202 THR A O 1
ATOM 1457 N N . ALA A 1 203 ? 0.238 6.112 9.039 1.00 91.31 203 ALA A N 1
ATOM 1458 C CA . ALA A 1 203 ? 0.526 4.772 8.531 1.00 91.31 203 ALA A CA 1
ATOM 1459 C C . ALA A 1 203 ? -0.680 3.828 8.420 1.00 91.31 203 ALA A C 1
ATOM 1461 O O . ALA A 1 203 ? -1.666 3.846 9.168 1.00 91.31 203 ALA A O 1
ATOM 1462 N N . THR A 1 204 ? -0.565 2.908 7.463 1.00 92.69 204 THR A N 1
ATOM 1463 C CA . THR A 1 204 ? -1.295 1.636 7.438 1.00 92.69 204 THR A CA 1
ATOM 1464 C C . THR A 1 204 ? -0.284 0.496 7.396 1.00 92.69 204 THR A C 1
ATOM 1466 O O . THR A 1 204 ? 0.480 0.408 6.437 1.00 92.69 204 THR A O 1
ATOM 1469 N N . VAL A 1 205 ? -0.284 -0.362 8.415 1.00 91.69 205 VAL A N 1
ATOM 1470 C CA . VAL A 1 205 ? 0.707 -1.433 8.592 1.00 91.69 205 VAL A CA 1
ATOM 1471 C C . VAL A 1 205 ? 0.005 -2.786 8.650 1.00 91.69 205 VAL A C 1
ATOM 1473 O O . VAL A 1 205 ? -1.005 -2.942 9.339 1.00 91.69 205 VAL A O 1
ATOM 1476 N N . THR A 1 206 ? 0.512 -3.754 7.893 1.00 90.81 206 THR A N 1
ATOM 1477 C CA . THR A 1 206 ? 0.090 -5.158 7.947 1.00 90.81 206 THR A CA 1
ATOM 1478 C C . THR A 1 206 ? 1.322 -6.038 8.080 1.00 90.81 206 THR A C 1
ATOM 1480 O O . THR A 1 206 ? 2.139 -6.027 7.165 1.00 90.81 206 THR A O 1
ATOM 1483 N N . ASP A 1 207 ? 1.484 -6.730 9.203 1.00 86.56 207 ASP A N 1
ATOM 1484 C CA . ASP A 1 207 ? 2.777 -7.311 9.588 1.00 86.56 207 ASP A CA 1
ATOM 1485 C C . ASP A 1 207 ? 2.644 -8.574 10.468 1.00 86.56 207 ASP A C 1
ATOM 1487 O O . ASP A 1 207 ? 1.531 -8.906 10.864 1.00 86.56 207 ASP A O 1
ATOM 1491 N N . ASP A 1 208 ? 3.752 -9.266 10.747 1.00 88.25 208 ASP A N 1
ATOM 1492 C CA . ASP A 1 208 ? 3.927 -10.236 11.840 1.00 88.25 208 ASP A CA 1
ATOM 1493 C C . ASP A 1 208 ? 4.491 -9.568 13.120 1.00 88.25 208 ASP A C 1
ATOM 1495 O O . ASP A 1 208 ? 4.311 -10.071 14.240 1.00 88.25 208 ASP A O 1
ATOM 1499 N N . THR A 1 209 ? 5.258 -8.470 13.007 1.00 88.62 209 THR A N 1
ATOM 1500 C CA . THR A 1 209 ? 5.643 -7.647 14.171 1.00 88.62 209 THR A CA 1
ATOM 1501 C C . THR A 1 209 ? 5.950 -6.186 13.827 1.00 88.62 209 THR A C 1
ATOM 1503 O O . THR A 1 209 ? 7.045 -5.861 13.363 1.00 88.62 209 THR A O 1
ATOM 1506 N N . ALA A 1 210 ? 5.094 -5.273 14.282 1.00 91.50 210 ALA A N 1
ATOM 1507 C CA . ALA A 1 210 ? 5.187 -3.844 14.023 1.00 91.50 210 ALA A CA 1
ATOM 1508 C C . ALA A 1 210 ? 5.514 -3.005 15.269 1.00 91.50 210 ALA A C 1
ATOM 1510 O O . ALA A 1 210 ? 5.036 -3.217 16.390 1.00 91.50 210 ALA A O 1
ATOM 1511 N N . THR A 1 211 ? 6.314 -1.959 15.060 1.00 92.75 211 THR A N 1
ATOM 1512 C CA . THR A 1 211 ? 6.443 -0.816 15.977 1.00 92.75 211 THR A CA 1
ATOM 1513 C C . THR A 1 211 ? 6.094 0.464 15.229 1.00 92.75 211 THR A C 1
ATOM 1515 O O . THR A 1 211 ? 6.782 0.805 14.271 1.00 92.75 211 THR A O 1
ATOM 1518 N N . VAL A 1 212 ? 5.053 1.173 15.664 1.00 91.69 212 VAL A N 1
ATOM 1519 C CA . VAL A 1 212 ? 4.495 2.347 14.969 1.00 91.69 212 VAL A CA 1
ATOM 1520 C C . VAL A 1 212 ? 4.493 3.553 15.905 1.00 91.69 212 VAL A C 1
ATOM 1522 O O . VAL A 1 212 ? 4.156 3.419 17.084 1.00 91.69 212 VAL A O 1
ATOM 1525 N N . THR A 1 213 ? 4.931 4.712 15.414 1.00 91.00 213 THR A N 1
ATOM 1526 C CA . THR A 1 213 ? 4.963 5.980 16.160 1.00 91.00 213 THR A CA 1
ATOM 1527 C C . THR A 1 213 ? 4.443 7.108 15.281 1.00 91.00 213 THR A C 1
ATOM 1529 O O . THR A 1 213 ? 5.242 7.692 14.548 1.00 91.00 213 THR A O 1
ATOM 1532 N N . ASP A 1 214 ? 3.144 7.405 15.369 1.00 87.56 214 ASP A N 1
ATOM 1533 C CA . ASP A 1 214 ? 2.458 8.233 14.371 1.00 87.56 214 ASP A CA 1
ATOM 1534 C C . ASP A 1 214 ? 1.479 9.274 14.949 1.00 87.56 214 ASP A C 1
ATOM 1536 O O . ASP A 1 214 ? 1.275 9.314 16.155 1.00 87.56 214 ASP A O 1
ATOM 1540 N N . ASP A 1 215 ? 0.872 10.109 14.091 1.00 89.06 215 ASP A N 1
ATOM 1541 C CA . ASP A 1 215 ? -0.322 10.923 14.419 1.00 89.06 215 ASP A CA 1
ATOM 1542 C C . ASP A 1 215 ? -1.644 10.173 14.128 1.00 89.06 215 ASP A C 1
ATOM 1544 O O . ASP A 1 215 ? -2.724 10.516 14.639 1.00 89.06 215 ASP A O 1
ATOM 1548 N N . LYS A 1 216 ? -1.598 9.176 13.229 1.00 89.56 216 LYS A N 1
ATOM 1549 C CA . LYS A 1 216 ? -2.725 8.276 12.975 1.00 89.56 216 LYS A CA 1
ATOM 1550 C C . LYS A 1 216 ? -2.320 6.950 12.329 1.00 89.56 216 LYS A C 1
ATOM 1552 O O . LYS A 1 216 ? -2.082 6.888 11.123 1.00 89.56 216 LYS A O 1
ATOM 1557 N N . ALA A 1 217 ? -2.511 5.855 13.046 1.00 91.19 217 ALA A N 1
ATOM 1558 C CA . ALA A 1 217 ? -2.152 4.514 12.620 1.00 91.19 217 ALA A CA 1
ATOM 1559 C C . ALA A 1 217 ? -3.368 3.598 12.423 1.00 91.19 217 ALA A C 1
ATOM 1561 O O . ALA A 1 217 ? -4.383 3.633 13.129 1.00 91.19 217 ALA A O 1
ATOM 1562 N N . THR A 1 218 ? -3.263 2.712 11.435 1.00 92.56 218 THR A N 1
ATOM 1563 C CA . THR A 1 218 ? -4.087 1.502 11.326 1.00 92.56 218 THR A CA 1
ATOM 1564 C C . THR A 1 218 ? -3.163 0.300 11.213 1.00 92.56 218 THR A C 1
ATOM 1566 O O . THR A 1 218 ? -2.431 0.196 10.233 1.00 92.56 218 THR A O 1
ATOM 1569 N N . VAL A 1 219 ? -3.194 -0.588 12.205 1.00 91.44 219 VAL A N 1
ATOM 1570 C CA . VAL A 1 219 ? -2.266 -1.719 12.325 1.00 91.44 219 VAL A CA 1
ATOM 1571 C C . VAL A 1 219 ? -3.044 -3.029 12.342 1.00 91.44 219 VAL A C 1
ATOM 1573 O O . VAL A 1 219 ? -4.050 -3.153 13.044 1.00 91.44 219 VAL A O 1
ATOM 1576 N N . THR A 1 220 ? -2.608 -3.992 11.536 1.00 90.81 220 THR A N 1
ATOM 1577 C CA . THR A 1 220 ? -3.115 -5.368 11.532 1.00 90.81 220 THR A CA 1
ATOM 1578 C C . THR A 1 220 ? -1.938 -6.326 11.619 1.00 90.81 220 THR A C 1
ATOM 1580 O O . THR A 1 220 ? -1.137 -6.341 10.693 1.00 90.81 220 THR A O 1
ATOM 1583 N N . ASP A 1 221 ? -1.804 -7.059 12.720 1.00 86.38 221 ASP A N 1
ATOM 1584 C CA . ASP A 1 221 ? -0.546 -7.735 13.058 1.00 86.38 221 ASP A CA 1
ATOM 1585 C C . ASP A 1 221 ? -0.751 -9.021 13.887 1.00 86.38 221 ASP A C 1
ATOM 1587 O O . ASP A 1 221 ? -1.871 -9.286 14.310 1.00 86.38 221 ASP A O 1
ATOM 1591 N N . ASP A 1 222 ? 0.305 -9.809 14.098 1.00 88.12 222 ASP A N 1
ATOM 1592 C CA . ASP A 1 222 ? 0.430 -10.819 15.161 1.00 88.12 222 ASP A CA 1
ATOM 1593 C C . ASP A 1 222 ? 1.020 -10.210 16.455 1.00 88.12 222 ASP A C 1
ATOM 1595 O O . ASP A 1 222 ? 0.825 -10.735 17.566 1.00 88.12 222 ASP A O 1
ATOM 1599 N N . LYS A 1 223 ? 1.808 -9.123 16.342 1.00 88.62 223 LYS A N 1
ATOM 1600 C CA . LYS A 1 223 ? 2.273 -8.369 17.513 1.00 88.62 223 LYS A CA 1
ATOM 1601 C C . LYS A 1 223 ? 2.682 -6.916 17.238 1.00 88.62 223 LYS A C 1
ATOM 1603 O O . LYS A 1 223 ? 3.823 -6.637 16.862 1.00 88.62 223 LYS A O 1
ATOM 1608 N N . ALA A 1 224 ? 1.885 -5.982 17.739 1.00 90.88 224 ALA A N 1
ATOM 1609 C CA . ALA A 1 224 ? 2.070 -4.550 17.569 1.00 90.88 224 ALA A CA 1
ATOM 1610 C C . ALA A 1 224 ? 2.484 -3.809 18.853 1.00 90.88 224 ALA A C 1
ATOM 1612 O O . ALA A 1 224 ? 2.039 -4.071 19.977 1.00 90.88 224 ALA A O 1
ATOM 1613 N N . THR A 1 225 ? 3.330 -2.793 18.684 1.00 92.06 225 THR A N 1
ATOM 1614 C CA . THR A 1 225 ? 3.527 -1.706 19.655 1.00 92.06 225 THR A CA 1
ATOM 1615 C C . THR A 1 225 ? 3.247 -0.371 18.975 1.00 92.06 225 THR A C 1
ATOM 1617 O O . THR A 1 225 ? 3.966 0.002 18.053 1.00 92.06 225 THR A O 1
ATOM 1620 N N . VAL A 1 226 ? 2.225 0.350 19.432 1.00 90.94 226 VAL A N 1
ATOM 1621 C CA . VAL A 1 226 ? 1.742 1.583 18.795 1.00 90.94 226 VAL A CA 1
ATOM 1622 C C . VAL A 1 226 ? 1.807 2.740 19.785 1.00 90.94 226 VAL A C 1
ATOM 1624 O O . VAL A 1 226 ? 1.331 2.621 20.914 1.00 90.94 226 VAL A O 1
ATOM 1627 N N . THR A 1 227 ? 2.429 3.843 19.377 1.00 90.25 227 THR A N 1
ATOM 1628 C CA . THR A 1 227 ? 2.398 5.130 20.085 1.00 90.25 227 THR A CA 1
ATOM 1629 C C . THR A 1 227 ? 1.822 6.177 19.144 1.00 90.25 227 THR A C 1
ATOM 1631 O O . THR A 1 227 ? 2.408 6.388 18.089 1.00 90.25 227 THR A O 1
ATOM 1634 N N . ASP A 1 228 ? 0.678 6.772 19.470 1.00 86.38 228 ASP A N 1
ATOM 1635 C CA . ASP A 1 228 ? -0.085 7.561 18.494 1.00 86.38 228 ASP A CA 1
ATOM 1636 C C . ASP A 1 228 ? -0.939 8.676 19.135 1.00 86.38 228 ASP A C 1
ATOM 1638 O O . ASP A 1 228 ? -1.065 8.715 20.354 1.00 86.38 228 ASP A O 1
ATOM 1642 N N . ASP A 1 229 ? -1.503 9.575 18.328 1.00 87.06 229 ASP A N 1
ATOM 1643 C CA . ASP A 1 229 ? -2.638 10.446 18.669 1.00 87.06 229 ASP A CA 1
ATOM 1644 C C . ASP A 1 229 ? -3.991 9.778 18.330 1.00 87.06 229 ASP A C 1
ATOM 1646 O O . ASP A 1 229 ? -5.043 10.122 18.901 1.00 87.06 229 ASP A O 1
ATOM 1650 N N . LYS A 1 230 ? -4.008 8.858 17.346 1.00 87.62 230 LYS A N 1
ATOM 1651 C CA . LYS A 1 230 ? -5.184 8.027 17.058 1.00 87.62 230 LYS A CA 1
ATOM 1652 C C . LYS A 1 230 ? -4.892 6.712 16.325 1.00 87.62 230 LYS A C 1
ATOM 1654 O O . LYS A 1 230 ? -4.877 6.664 15.088 1.00 87.62 230 LYS A O 1
ATOM 1659 N N . ALA A 1 231 ? -5.004 5.610 17.053 1.00 90.12 231 ALA A N 1
ATOM 1660 C CA . ALA A 1 231 ? -4.756 4.261 16.577 1.00 90.12 231 ALA A CA 1
ATOM 1661 C C . ALA A 1 231 ? -6.031 3.425 16.366 1.00 90.12 231 ALA A C 1
ATOM 1663 O O . ALA A 1 231 ? -7.033 3.489 17.088 1.00 90.12 231 ALA A O 1
ATOM 1664 N N . THR A 1 232 ? -5.985 2.560 15.354 1.00 91.56 232 THR A N 1
ATOM 1665 C CA . 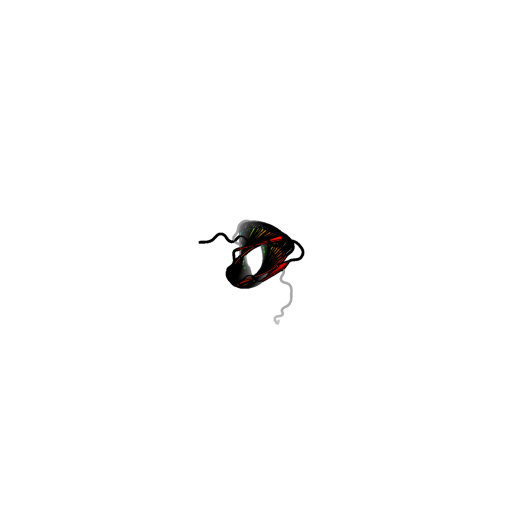THR A 1 232 ? -6.868 1.394 15.217 1.00 91.56 232 THR A CA 1
ATOM 1666 C C . THR A 1 232 ? -6.005 0.150 15.061 1.00 91.56 232 THR A C 1
ATOM 1668 O O . THR A 1 232 ? -5.261 0.054 14.089 1.00 91.56 232 THR A O 1
ATOM 1671 N N . VAL A 1 233 ? -6.101 -0.787 16.002 1.00 90.25 233 VAL A N 1
ATOM 1672 C CA . VAL A 1 233 ? -5.235 -1.971 16.071 1.00 90.25 233 VAL A CA 1
ATOM 1673 C C . VAL A 1 233 ? -6.085 -3.236 16.048 1.00 90.25 233 VAL A C 1
ATOM 1675 O O . VAL A 1 233 ? -7.079 -3.335 16.770 1.00 90.25 233 VAL A O 1
ATOM 1678 N N . THR A 1 234 ? -5.727 -4.184 15.188 1.00 89.75 234 THR A N 1
ATOM 1679 C CA . THR A 1 234 ? -6.305 -5.533 15.142 1.00 89.75 234 THR A CA 1
ATOM 1680 C C . THR A 1 234 ? -5.173 -6.545 15.192 1.00 89.75 234 THR A C 1
ATOM 1682 O O . THR A 1 234 ? -4.358 -6.543 14.277 1.00 89.75 234 THR A O 1
ATOM 1685 N N . ASP A 1 235 ? -5.080 -7.340 16.253 1.00 85.12 235 ASP A N 1
ATOM 1686 C CA . ASP A 1 235 ? -3.848 -8.074 16.564 1.00 85.12 235 ASP A CA 1
ATOM 1687 C C . ASP A 1 235 ? -4.093 -9.382 17.347 1.00 85.12 235 ASP A C 1
ATOM 1689 O O . ASP A 1 235 ? -5.212 -9.611 17.791 1.00 85.12 235 ASP A O 1
ATOM 1693 N N . ASP A 1 236 ? -3.072 -10.227 17.506 1.00 86.25 236 ASP A N 1
ATOM 1694 C CA . ASP A 1 236 ? -2.991 -11.295 18.517 1.00 86.25 236 ASP A CA 1
ATOM 1695 C C . ASP A 1 236 ? -2.349 -10.783 19.828 1.00 86.25 236 ASP A C 1
ATOM 1697 O O . ASP A 1 236 ? -2.553 -11.353 20.916 1.00 86.25 236 ASP A O 1
ATOM 1701 N N . LYS A 1 237 ? -1.504 -9.737 19.749 1.00 86.94 237 LYS A N 1
ATOM 1702 C CA . LYS A 1 237 ? -0.980 -9.062 20.943 1.00 86.94 237 LYS A CA 1
ATOM 1703 C C . LYS A 1 237 ? -0.494 -7.622 20.728 1.00 86.94 237 LYS A C 1
ATOM 1705 O O . LYS A 1 237 ? 0.676 -7.387 20.406 1.00 86.94 237 LYS A O 1
ATOM 1710 N N . ALA A 1 238 ? -1.264 -6.672 21.241 1.00 89.62 238 ALA A N 1
ATOM 1711 C CA . ALA A 1 238 ? -1.014 -5.244 21.139 1.00 89.62 238 ALA A CA 1
ATOM 1712 C C . ALA A 1 238 ? -0.538 -4.590 22.449 1.00 89.62 238 ALA A C 1
ATOM 1714 O O . ALA A 1 238 ? -0.958 -4.893 23.572 1.00 89.62 238 ALA A O 1
ATOM 1715 N N . THR A 1 239 ? 0.344 -3.600 22.307 1.00 90.88 239 THR A N 1
ATOM 1716 C CA . THR A 1 239 ? 0.611 -2.573 23.323 1.00 90.88 239 THR A CA 1
ATOM 1717 C C . THR A 1 239 ? 0.390 -1.199 22.704 1.00 90.88 239 THR A C 1
ATOM 1719 O O . THR A 1 239 ? 1.107 -0.834 21.778 1.00 90.88 239 THR A O 1
ATOM 1722 N N . VAL A 1 240 ? -0.582 -0.442 23.209 1.00 89.56 240 VAL A N 1
ATOM 1723 C CA . VAL A 1 240 ? -1.010 0.839 22.629 1.00 89.56 240 VAL A CA 1
ATOM 1724 C C . VAL A 1 240 ? -0.869 1.953 23.661 1.00 89.56 240 VAL A C 1
ATOM 1726 O O . VAL A 1 240 ? -1.312 1.805 24.799 1.00 89.56 240 VAL A O 1
ATOM 1729 N N . THR A 1 241 ? -0.220 3.050 23.280 1.00 88.94 241 THR A N 1
ATOM 1730 C CA . THR A 1 241 ? -0.162 4.302 24.047 1.00 88.94 241 THR A CA 1
ATOM 1731 C C . THR A 1 241 ? -0.681 5.431 23.169 1.00 88.94 241 THR A C 1
ATOM 1733 O O . THR A 1 241 ? -0.063 5.698 22.144 1.00 88.94 241 THR A O 1
ATOM 1736 N N . ASP A 1 242 ? -1.808 6.043 23.523 1.00 84.94 242 ASP A N 1
ATOM 1737 C CA . ASP A 1 242 ? -2.544 6.906 22.591 1.00 84.94 242 ASP A CA 1
ATOM 1738 C C . ASP A 1 242 ? -3.359 8.019 23.285 1.00 84.94 242 ASP A C 1
ATOM 1740 O O . ASP A 1 242 ? -3.531 7.995 24.498 1.00 84.94 242 ASP A O 1
ATOM 1744 N N . ASP A 1 243 ? -3.858 8.996 22.533 1.00 85.56 243 ASP A N 1
ATOM 1745 C CA . ASP A 1 243 ? -4.940 9.906 22.932 1.00 85.56 243 ASP A CA 1
ATOM 1746 C C . ASP A 1 243 ? -6.328 9.314 22.615 1.00 85.56 243 ASP A C 1
ATOM 1748 O O . ASP A 1 243 ? -7.331 9.686 23.250 1.00 85.56 243 ASP A O 1
ATOM 1752 N N . LYS A 1 244 ? -6.418 8.449 21.588 1.00 86.00 244 LYS A N 1
ATOM 1753 C CA . LYS A 1 244 ? -7.644 7.709 21.269 1.00 86.00 244 LYS A CA 1
ATOM 1754 C C . LYS A 1 244 ? -7.423 6.405 20.491 1.00 86.00 244 LYS A C 1
ATOM 1756 O O . LYS A 1 244 ? -7.424 6.408 19.253 1.00 86.00 244 LYS A O 1
ATOM 1761 N N . ALA A 1 245 ? -7.545 5.279 21.186 1.00 88.94 245 ALA A N 1
ATOM 1762 C CA . ALA A 1 245 ? -7.381 3.949 20.618 1.00 88.94 245 ALA A CA 1
ATOM 1763 C C . ALA A 1 245 ? -8.701 3.196 20.356 1.00 88.94 245 ALA A C 1
ATOM 1765 O O . ALA A 1 245 ? -9.703 3.279 21.075 1.00 88.94 245 ALA A O 1
ATOM 1766 N N . THR A 1 246 ? -8.698 2.377 19.303 1.00 90.12 246 THR A N 1
ATOM 1767 C CA . THR A 1 246 ? -9.639 1.260 19.121 1.00 90.12 246 THR A CA 1
ATOM 1768 C C . THR A 1 246 ? -8.844 -0.020 18.907 1.00 90.12 246 THR A C 1
ATOM 1770 O O . THR A 1 246 ? -8.115 -0.116 17.925 1.00 90.12 246 THR A O 1
ATOM 1773 N N . VAL A 1 247 ? -8.981 -0.989 19.811 1.00 88.69 247 VAL A N 1
ATOM 1774 C CA . VAL A 1 247 ? -8.179 -2.220 19.827 1.00 88.69 247 VAL A CA 1
ATOM 1775 C C . VAL A 1 247 ? -9.093 -3.438 19.762 1.00 88.69 247 VAL A C 1
ATOM 1777 O O . VAL A 1 247 ? -10.085 -3.517 20.488 1.00 88.69 247 VAL A O 1
ATOM 1780 N N . THR A 1 248 ? -8.789 -4.371 18.865 1.00 88.81 248 THR A N 1
ATOM 1781 C CA . THR A 1 248 ? -9.433 -5.688 18.778 1.00 88.81 248 THR A CA 1
ATOM 1782 C C . THR A 1 248 ? -8.351 -6.756 18.787 1.00 88.81 248 THR A C 1
ATOM 1784 O O . THR A 1 248 ? -7.549 -6.774 17.862 1.00 88.81 248 THR A O 1
ATOM 1787 N N . ASP A 1 249 ? -8.284 -7.576 19.832 1.00 84.38 249 ASP A N 1
ATOM 1788 C CA . ASP A 1 249 ? -7.089 -8.381 20.107 1.00 84.38 249 ASP A CA 1
ATOM 1789 C C . ASP A 1 249 ? -7.390 -9.687 20.873 1.00 84.38 249 ASP A C 1
ATOM 1791 O O . ASP A 1 249 ? -8.495 -9.846 21.374 1.00 84.38 249 ASP A O 1
ATOM 1795 N N . ASP A 1 250 ? -6.435 -10.611 20.968 1.00 85.38 250 ASP A N 1
ATOM 1796 C CA . ASP A 1 250 ? -6.417 -11.718 21.939 1.00 85.38 250 ASP A CA 1
ATOM 1797 C C . ASP A 1 250 ? -5.735 -11.301 23.261 1.00 85.38 250 ASP A C 1
ATOM 1799 O O . ASP A 1 250 ? -5.954 -11.907 24.327 1.00 85.38 250 ASP A O 1
ATOM 1803 N N . LYS A 1 251 ? -4.838 -10.298 23.214 1.00 84.94 251 LYS A N 1
ATOM 1804 C CA . LYS A 1 251 ? -4.260 -9.703 24.425 1.00 84.94 251 LYS A CA 1
ATOM 1805 C C . LYS A 1 251 ? -3.702 -8.284 24.253 1.00 84.94 251 LYS A C 1
ATOM 1807 O O . LYS A 1 251 ? -2.517 -8.102 23.947 1.00 84.94 251 LYS A O 1
ATOM 1812 N N . ALA A 1 252 ? -4.436 -7.312 24.776 1.00 87.81 252 ALA A N 1
ATOM 1813 C CA . ALA A 1 252 ? -4.113 -5.897 24.725 1.00 87.81 252 ALA A CA 1
ATOM 1814 C C . ALA A 1 252 ? -3.582 -5.325 26.052 1.00 87.81 252 ALA A C 1
ATOM 1816 O O . ALA A 1 252 ? -4.007 -5.650 27.167 1.00 87.81 252 ALA A O 1
ATOM 1817 N N . THR A 1 253 ? -2.642 -4.386 25.940 1.00 88.88 253 THR A N 1
ATOM 1818 C CA . THR A 1 253 ? -2.308 -3.419 26.997 1.00 88.88 253 THR A CA 1
ATOM 1819 C C . THR A 1 253 ? -2.455 -2.013 26.436 1.00 88.88 253 THR A C 1
ATOM 1821 O O . THR A 1 253 ? -1.733 -1.656 25.511 1.00 88.88 253 THR A O 1
ATOM 1824 N N . VAL A 1 254 ? -3.373 -1.223 26.988 1.00 86.94 254 VAL A N 1
ATOM 1825 C CA . VAL A 1 254 ? -3.742 0.096 26.459 1.00 86.94 254 VAL A CA 1
ATOM 1826 C C . VAL A 1 254 ? -3.532 1.161 27.530 1.00 86.94 254 VAL A C 1
ATOM 1828 O O . VAL A 1 254 ? -3.987 1.005 28.662 1.00 86.94 254 VAL A O 1
ATOM 1831 N N . THR A 1 255 ? -2.812 2.226 27.188 1.00 87.12 255 THR A N 1
ATOM 1832 C CA . THR A 1 255 ? -2.696 3.451 27.989 1.00 87.12 255 THR A CA 1
ATOM 1833 C C . THR A 1 255 ? -3.189 4.618 27.145 1.00 87.12 255 THR A C 1
ATOM 1835 O O . THR A 1 255 ? -2.581 4.891 26.116 1.00 87.12 255 THR A O 1
ATOM 1838 N N . ASP A 1 256 ? -4.293 5.256 27.525 1.00 81.94 256 ASP A N 1
ATOM 1839 C CA . ASP A 1 256 ? -5.043 6.141 26.623 1.00 81.94 256 ASP A CA 1
ATOM 1840 C C . ASP A 1 256 ? -5.684 7.347 27.348 1.00 81.94 256 ASP A C 1
ATOM 1842 O O . ASP A 1 256 ? -5.685 7.392 28.575 1.00 81.94 256 ASP A O 1
ATOM 1846 N N . GLY A 1 257 ? -6.188 8.339 26.608 1.00 78.19 257 GLY A N 1
ATOM 1847 C CA . GLY A 1 257 ? -7.210 9.290 27.060 1.00 78.19 257 GLY A CA 1
ATOM 1848 C C . GLY A 1 257 ? -8.650 8.903 26.663 1.00 78.19 257 GLY A C 1
ATOM 1849 O O . GLY A 1 257 ? -9.614 9.393 27.267 1.00 78.19 257 GLY A O 1
ATOM 1850 N N . LYS A 1 258 ? -8.840 8.041 25.650 1.00 84.00 258 LYS A N 1
ATOM 1851 C CA . LYS A 1 258 ? -10.112 7.362 25.370 1.00 84.00 258 LYS A CA 1
ATOM 1852 C C . LYS A 1 258 ? -9.990 6.073 24.539 1.00 84.00 258 LYS A C 1
ATOM 1854 O O . LYS A 1 258 ? -9.996 6.124 23.301 1.00 84.00 258 LYS A O 1
ATOM 1859 N N . ALA A 1 259 ? -10.186 4.933 25.192 1.00 86.31 259 ALA A N 1
ATOM 1860 C CA . ALA A 1 259 ? -10.048 3.604 24.617 1.00 86.31 259 ALA A CA 1
ATOM 1861 C C . ALA A 1 259 ? -11.388 2.912 24.330 1.00 86.31 259 ALA A C 1
ATOM 1863 O O . ALA A 1 259 ? -12.372 2.987 25.074 1.00 86.31 259 ALA A O 1
ATOM 1864 N N . THR A 1 260 ? -11.425 2.153 23.236 1.00 87.12 260 THR A N 1
ATOM 1865 C CA . THR A 1 260 ? -12.415 1.092 23.005 1.00 87.12 260 THR A CA 1
ATOM 1866 C C . THR A 1 260 ? -11.678 -0.212 22.742 1.00 87.12 260 THR A C 1
ATOM 1868 O O . THR A 1 260 ? -10.971 -0.313 21.744 1.00 87.12 260 THR A O 1
ATOM 1871 N N . VAL A 1 261 ? -11.837 -1.196 23.625 1.00 85.19 261 VAL A N 1
ATOM 1872 C CA . VAL A 1 261 ? -11.098 -2.464 23.582 1.00 85.19 261 VAL A CA 1
ATOM 1873 C C . VAL A 1 261 ? -12.077 -3.627 23.482 1.00 85.19 261 VAL A C 1
ATOM 1875 O O . VAL A 1 261 ? -13.047 -3.698 24.235 1.00 85.19 261 VAL A O 1
ATOM 1878 N N . THR A 1 262 ? -11.849 -4.522 22.527 1.00 85.69 262 THR A N 1
ATOM 1879 C CA . THR A 1 262 ? -12.541 -5.810 22.410 1.00 85.69 262 THR A CA 1
ATOM 1880 C C . THR A 1 262 ? -11.494 -6.909 22.407 1.00 85.69 262 THR A C 1
ATOM 1882 O O . THR A 1 262 ? -10.676 -6.931 21.495 1.00 85.69 262 THR A O 1
ATOM 1885 N N . ASP A 1 263 ? -11.468 -7.757 23.431 1.00 81.56 263 ASP A N 1
ATOM 1886 C CA . ASP A 1 263 ? -10.320 -8.636 23.669 1.00 81.56 263 ASP A CA 1
ATOM 1887 C C . ASP A 1 263 ? -10.696 -9.939 24.398 1.00 81.56 263 ASP A C 1
ATOM 1889 O O . ASP A 1 263 ? -11.770 -10.029 24.970 1.00 81.56 263 ASP A O 1
ATOM 1893 N N . ASP A 1 264 ? -9.835 -10.950 24.428 1.00 82.38 264 ASP A N 1
ATOM 1894 C CA . ASP A 1 264 ? -9.911 -12.041 25.405 1.00 82.38 264 ASP A CA 1
ATOM 1895 C C . ASP A 1 264 ? -9.314 -11.600 26.757 1.00 82.38 264 ASP A C 1
ATOM 1897 O O . ASP A 1 264 ? -9.751 -12.031 27.833 1.00 82.38 264 ASP A O 1
ATOM 1901 N N . LYS A 1 265 ? -8.281 -10.743 26.748 1.00 81.12 265 LYS A N 1
ATOM 1902 C CA . LYS A 1 265 ? -7.640 -10.272 27.981 1.00 81.12 265 LYS A CA 1
ATOM 1903 C C . LYS A 1 265 ? -7.017 -8.879 27.883 1.00 81.12 265 LYS A C 1
ATOM 1905 O O . LYS A 1 265 ? -5.812 -8.756 27.621 1.00 81.12 265 LYS A O 1
ATOM 1910 N N . ALA A 1 266 ? -7.747 -7.875 28.366 1.00 84.81 266 ALA A N 1
ATOM 1911 C CA . ALA A 1 266 ? -7.277 -6.498 28.359 1.00 84.81 266 ALA A CA 1
ATOM 1912 C C . ALA A 1 266 ? -6.637 -6.041 29.684 1.00 84.81 266 ALA A C 1
ATOM 1914 O O . ALA A 1 266 ? -7.006 -6.429 30.798 1.00 84.81 266 ALA A O 1
ATOM 1915 N N . THR A 1 267 ? -5.658 -5.143 29.578 1.00 85.88 267 THR A N 1
ATOM 1916 C CA . THR A 1 267 ? -5.244 -4.244 30.666 1.00 85.88 267 THR A CA 1
ATOM 1917 C C . THR A 1 267 ? -5.311 -2.810 30.164 1.00 85.88 267 THR A C 1
ATOM 1919 O O . THR A 1 267 ? -4.555 -2.453 29.265 1.00 85.88 267 THR A O 1
ATOM 1922 N N . VAL A 1 268 ? -6.201 -1.998 30.732 1.00 83.56 268 VAL A N 1
ATOM 1923 C CA . VAL A 1 268 ? -6.491 -0.638 30.258 1.00 83.56 268 VAL A CA 1
ATOM 1924 C C . VAL A 1 268 ? -6.224 0.372 31.368 1.00 83.56 268 VAL A C 1
ATOM 1926 O O . VAL A 1 268 ? -6.664 0.190 32.502 1.00 83.56 268 VAL A O 1
ATOM 1929 N N . THR A 1 269 ? -5.472 1.424 31.057 1.00 84.56 269 THR A N 1
ATOM 1930 C CA . THR A 1 269 ? -5.275 2.596 31.918 1.00 84.56 269 THR A CA 1
ATOM 1931 C C . THR A 1 269 ? -5.667 3.843 31.140 1.00 84.56 269 THR A C 1
ATOM 1933 O O . THR A 1 269 ? -5.018 4.140 30.144 1.00 84.56 269 THR A O 1
ATOM 1936 N N . ASP A 1 270 ? -6.731 4.535 31.541 1.00 79.94 270 ASP A N 1
ATOM 1937 C CA . ASP A 1 270 ? -7.365 5.544 30.681 1.00 79.94 270 ASP A CA 1
ATOM 1938 C C . ASP A 1 270 ? -8.101 6.644 31.472 1.00 79.94 270 ASP A C 1
ATOM 1940 O O . ASP A 1 270 ? -8.316 6.509 32.668 1.00 79.94 270 ASP A O 1
ATOM 1944 N N . ASP A 1 271 ? -8.522 7.733 30.835 1.00 80.44 271 ASP A N 1
ATOM 1945 C CA . ASP A 1 271 ? -9.540 8.641 31.366 1.00 80.44 271 ASP A CA 1
ATOM 1946 C C . ASP A 1 271 ? -10.960 8.107 31.083 1.00 80.44 271 ASP A C 1
ATOM 1948 O O . ASP A 1 271 ? -11.887 8.321 31.871 1.00 80.44 271 ASP A O 1
ATOM 1952 N N . THR A 1 272 ? -11.201 7.452 29.939 1.00 78.62 272 THR A N 1
ATOM 1953 C CA . THR A 1 272 ? -12.528 6.893 29.609 1.00 78.62 272 THR A CA 1
ATOM 1954 C C . THR A 1 272 ? -12.460 5.646 28.732 1.00 78.62 272 THR A C 1
ATOM 1956 O O . THR A 1 272 ? -12.424 5.760 27.502 1.00 78.62 272 THR A O 1
ATOM 1959 N N . ALA A 1 273 ? -12.629 4.468 29.338 1.00 82.94 273 ALA A N 1
ATOM 1960 C CA . ALA A 1 273 ? -12.575 3.201 28.620 1.00 82.94 273 ALA A CA 1
ATOM 1961 C C . ALA A 1 273 ? -13.959 2.587 28.342 1.00 82.94 273 ALA A C 1
ATOM 1963 O O . ALA A 1 273 ? -14.900 2.650 29.138 1.00 82.94 273 ALA A O 1
ATOM 1964 N N . THR A 1 274 ? -14.089 1.925 27.192 1.00 84.06 274 THR A N 1
ATOM 1965 C CA . THR A 1 274 ? -15.128 0.914 26.939 1.00 84.06 274 THR A CA 1
ATOM 1966 C C . THR A 1 274 ? -14.449 -0.411 26.627 1.00 84.06 274 THR A C 1
ATOM 1968 O O . THR A 1 274 ? -13.781 -0.520 25.601 1.00 84.06 274 THR A O 1
ATOM 1971 N N . VAL A 1 275 ? -14.619 -1.405 27.495 1.00 81.62 275 VAL A N 1
ATOM 1972 C CA . VAL A 1 275 ? -13.960 -2.712 27.389 1.00 81.62 275 VAL A CA 1
ATOM 1973 C C . VAL A 1 275 ? -15.010 -3.804 27.252 1.00 81.62 275 VAL A C 1
ATOM 1975 O O . VAL A 1 275 ? -15.977 -3.855 28.012 1.00 81.62 275 VAL A O 1
ATOM 1978 N N . THR A 1 276 ? -14.847 -4.661 26.252 1.00 82.31 276 THR A N 1
ATOM 1979 C CA . THR A 1 276 ? -15.605 -5.903 26.102 1.00 82.31 276 THR A CA 1
ATOM 1980 C C . THR A 1 276 ? -14.613 -7.049 26.037 1.00 82.31 276 THR A C 1
ATOM 1982 O O . THR A 1 276 ? -13.916 -7.154 25.032 1.00 82.31 276 THR A O 1
ATOM 1985 N N . ASP A 1 277 ? -14.511 -7.866 27.083 1.00 76.31 277 ASP A N 1
ATOM 1986 C CA . ASP A 1 277 ? -13.550 -8.970 27.083 1.00 76.31 277 ASP A CA 1
ATOM 1987 C C . ASP A 1 277 ? -13.977 -10.215 27.871 1.00 76.31 277 ASP A C 1
ATOM 1989 O O . ASP A 1 277 ? -15.073 -10.269 28.413 1.00 76.31 277 ASP A O 1
ATOM 1993 N N . ASP A 1 278 ? -13.144 -11.258 27.893 1.00 76.31 278 ASP A N 1
ATOM 1994 C CA . ASP A 1 278 ? -13.329 -12.385 28.820 1.00 76.31 278 ASP A CA 1
ATOM 1995 C C . ASP A 1 278 ? -12.728 -12.066 30.204 1.00 76.31 278 ASP A C 1
ATOM 1997 O O . ASP A 1 278 ? -13.151 -12.607 31.235 1.00 76.31 278 ASP A O 1
ATOM 2001 N N . LYS A 1 279 ? -11.690 -11.221 30.246 1.00 75.44 279 LYS A N 1
ATOM 2002 C CA . LYS A 1 279 ? -11.023 -10.814 31.482 1.00 75.44 279 LYS A CA 1
ATOM 2003 C C . LYS A 1 279 ? -10.346 -9.442 31.398 1.00 75.44 279 LYS A C 1
ATOM 2005 O O . LYS A 1 279 ? -9.185 -9.364 30.968 1.00 75.44 279 LYS A O 1
ATOM 2010 N N . ALA A 1 280 ? -10.949 -8.449 32.050 1.00 80.00 280 ALA A N 1
ATOM 2011 C CA . ALA A 1 280 ? -10.420 -7.093 32.093 1.00 80.00 280 ALA A CA 1
ATOM 2012 C C . ALA A 1 280 ? -9.640 -6.773 33.371 1.00 80.00 280 ALA A C 1
ATOM 2014 O O . ALA A 1 280 ? -9.938 -7.214 34.489 1.00 80.00 280 ALA A O 1
ATOM 2015 N N . THR A 1 281 ? -8.637 -5.910 33.231 1.00 82.00 281 THR A N 1
ATOM 2016 C CA . THR A 1 281 ? -8.152 -5.062 34.326 1.00 82.00 281 THR A CA 1
ATOM 2017 C C . THR A 1 281 ? -8.181 -3.611 33.871 1.00 82.00 281 THR A C 1
ATOM 2019 O O . THR A 1 281 ? -7.421 -3.250 32.976 1.00 82.00 281 THR A O 1
ATOM 2022 N N . VAL A 1 282 ? -9.043 -2.792 34.474 1.00 77.75 282 VAL A N 1
ATOM 2023 C CA . VAL A 1 282 ? -9.254 -1.391 34.075 1.00 77.75 282 VAL A CA 1
ATOM 2024 C C . VAL A 1 282 ? -8.891 -0.459 35.225 1.00 77.75 282 VAL A C 1
ATOM 2026 O O . VAL A 1 282 ? -9.256 -0.689 36.377 1.00 77.75 282 VAL A O 1
ATOM 2029 N N . THR A 1 283 ? -8.126 0.582 34.928 1.00 80.06 283 THR A N 1
ATOM 2030 C CA . THR A 1 283 ? -7.854 1.690 35.844 1.00 80.06 283 THR A CA 1
ATOM 2031 C C . THR A 1 283 ? -8.168 2.979 35.114 1.00 80.06 283 THR A C 1
ATOM 2033 O O . THR A 1 283 ? -7.389 3.372 34.249 1.00 80.06 283 THR A O 1
ATOM 2036 N N . ASP A 1 284 ? -9.297 3.614 35.414 1.00 72.56 284 ASP A N 1
ATOM 2037 C CA . ASP A 1 284 ? -9.682 4.832 34.706 1.00 72.56 284 ASP A CA 1
ATOM 2038 C C . ASP A 1 284 ? -10.425 5.872 35.551 1.00 72.56 284 ASP A C 1
ATOM 2040 O O . ASP A 1 284 ? -10.615 5.707 36.752 1.00 72.56 284 ASP A O 1
ATOM 2044 N N . ASP A 1 285 ? -10.786 7.003 34.946 1.00 73.75 285 ASP A N 1
ATOM 2045 C CA . ASP A 1 285 ? -11.729 7.941 35.561 1.00 73.75 285 ASP A CA 1
ATOM 2046 C C . ASP A 1 285 ? -13.185 7.507 35.315 1.00 73.75 285 ASP A C 1
ATOM 2048 O O . ASP A 1 285 ? -14.068 7.787 36.133 1.00 73.75 285 ASP A O 1
ATOM 2052 N N . LYS A 1 286 ? -13.462 6.854 34.182 1.00 72.75 286 LYS A N 1
ATOM 2053 C CA . LYS A 1 286 ? -14.798 6.380 33.823 1.00 72.75 286 LYS A CA 1
ATOM 2054 C C . LYS A 1 286 ? -14.777 5.145 32.916 1.00 72.75 286 LYS A C 1
ATOM 2056 O O . LYS A 1 286 ? -14.633 5.295 31.696 1.00 72.75 286 LYS A O 1
ATOM 2061 N N . ALA A 1 287 ? -15.144 3.991 33.472 1.00 77.50 287 ALA A N 1
ATOM 2062 C CA . ALA A 1 287 ? -15.198 2.735 32.735 1.00 77.50 287 ALA A CA 1
ATOM 2063 C C . ALA A 1 287 ? -16.615 2.321 32.331 1.00 77.50 287 ALA A C 1
ATOM 2065 O O . ALA A 1 287 ? -17.604 2.488 33.053 1.00 77.50 287 ALA A O 1
ATOM 2066 N N . THR A 1 288 ? -16.725 1.672 31.174 1.00 78.31 288 THR A N 1
ATOM 2067 C CA . THR A 1 288 ? -17.809 0.724 30.887 1.00 78.31 288 THR A CA 1
ATOM 2068 C C . THR A 1 288 ? -17.196 -0.623 30.534 1.00 78.31 288 THR A C 1
ATOM 2070 O O . THR A 1 288 ? -16.524 -0.729 29.511 1.00 78.31 288 THR A O 1
ATOM 2073 N N . VAL A 1 289 ? -17.429 -1.638 31.365 1.00 73.12 289 VAL A N 1
ATOM 2074 C CA . VAL A 1 289 ? -16.852 -2.981 31.202 1.00 73.12 289 VAL A CA 1
ATOM 2075 C C . VAL A 1 289 ? -17.972 -3.997 31.007 1.00 73.12 289 VAL A C 1
ATOM 2077 O O . VAL A 1 289 ? -18.961 -4.008 31.739 1.00 73.12 289 VAL A O 1
ATOM 2080 N N . THR A 1 290 ? -17.849 -4.833 29.985 1.00 74.75 290 THR A N 1
ATOM 2081 C CA . THR A 1 290 ? -18.710 -6.000 29.770 1.00 74.75 290 THR A CA 1
ATOM 2082 C C . THR A 1 290 ? -17.812 -7.213 29.630 1.00 74.75 290 THR A C 1
ATOM 2084 O O . THR A 1 290 ? -17.158 -7.340 28.598 1.00 74.75 290 THR A O 1
ATOM 2087 N N . ASP A 1 291 ? -17.754 -8.070 30.649 1.00 67.69 291 ASP A N 1
ATOM 2088 C CA . ASP A 1 291 ? -16.848 -9.217 30.623 1.00 67.69 291 ASP A CA 1
ATOM 2089 C C . ASP A 1 291 ? -17.325 -10.455 31.393 1.00 67.69 291 ASP A C 1
ATOM 2091 O O . ASP A 1 291 ? -18.401 -10.479 31.986 1.00 67.69 291 ASP A O 1
ATOM 2095 N N . ASP A 1 292 ? -16.535 -11.527 31.347 1.00 67.12 292 ASP A N 1
ATOM 2096 C CA . ASP A 1 292 ? -16.731 -12.693 32.212 1.00 67.12 292 ASP A CA 1
ATOM 2097 C C . ASP A 1 292 ? -16.096 -12.488 33.603 1.00 67.12 292 ASP A C 1
ATOM 2099 O O . ASP A 1 292 ? -16.523 -13.117 34.582 1.00 67.12 292 ASP A O 1
ATOM 2103 N N . LYS A 1 293 ? -15.051 -11.655 33.707 1.00 63.31 293 LYS A N 1
ATOM 2104 C CA . LYS A 1 293 ? -14.366 -11.351 34.966 1.00 63.31 293 LYS A CA 1
ATOM 2105 C C . LYS A 1 293 ? -13.628 -10.004 34.963 1.00 63.31 293 LYS A C 1
ATOM 2107 O O . LYS A 1 293 ? -12.449 -9.956 34.581 1.00 63.31 293 LYS A O 1
ATOM 2112 N N . ALA A 1 294 ? -14.219 -9.008 35.622 1.00 71.44 294 ALA A N 1
ATOM 2113 C CA . ALA A 1 294 ? -13.651 -7.665 35.719 1.00 71.44 294 ALA A CA 1
ATOM 2114 C C . ALA A 1 294 ? -12.852 -7.422 37.003 1.00 71.44 294 ALA A C 1
ATOM 2116 O O . ALA A 1 294 ? -13.233 -7.814 38.111 1.00 71.44 294 ALA A O 1
ATOM 2117 N N . THR A 1 295 ? -11.740 -6.691 36.883 1.00 72.25 295 THR A N 1
ATOM 2118 C CA . THR A 1 295 ? -11.092 -6.018 38.024 1.00 72.25 295 THR A CA 1
ATOM 2119 C C . THR A 1 295 ? -10.907 -4.535 37.702 1.00 72.25 295 THR A C 1
ATOM 2121 O O . THR A 1 295 ? -10.120 -4.200 36.821 1.00 72.25 295 THR A O 1
ATOM 2124 N N . GLY A 1 296 ? -11.625 -3.657 38.401 1.00 69.25 296 GLY A N 1
ATOM 2125 C CA . GLY A 1 296 ? -11.639 -2.213 38.157 1.00 69.25 296 GLY A CA 1
ATOM 2126 C C . GLY A 1 296 ? -11.131 -1.398 39.346 1.00 69.25 296 GLY A C 1
ATOM 2127 O O . GLY A 1 296 ? -11.292 -1.790 40.505 1.00 69.25 296 GLY A O 1
ATOM 2128 N N . THR A 1 297 ? -10.496 -0.265 39.072 1.00 64.19 297 THR A N 1
ATOM 2129 C CA . THR A 1 297 ? -10.289 0.815 40.047 1.00 64.19 297 THR A CA 1
ATOM 2130 C C . THR A 1 297 ? -10.524 2.132 39.329 1.00 64.19 297 THR A C 1
ATOM 2132 O O . THR A 1 297 ? -9.670 2.531 38.536 1.00 64.19 297 THR A O 1
ATOM 2135 N N . ASP A 1 298 ? -11.664 2.773 39.572 1.00 63.56 298 ASP A N 1
ATOM 2136 C CA . ASP A 1 298 ? -12.049 3.985 38.858 1.00 63.56 298 ASP A CA 1
ATOM 2137 C C . ASP A 1 298 ? -12.739 5.072 39.699 1.00 63.56 298 ASP A C 1
ATOM 2139 O O . ASP A 1 298 ? -12.810 5.017 40.927 1.00 63.56 298 ASP A O 1
ATOM 2143 N N . ASN A 1 299 ? -13.192 6.141 39.040 1.00 58.78 299 ASN A N 1
ATOM 2144 C CA . ASN A 1 299 ? -14.047 7.156 39.654 1.00 58.78 299 ASN A CA 1
ATOM 2145 C C . ASN A 1 299 ? -15.543 6.878 39.408 1.00 58.78 299 ASN A C 1
ATOM 2147 O O . ASN A 1 299 ? -16.385 7.230 40.242 1.00 58.78 299 ASN A O 1
ATOM 2151 N N . THR A 1 300 ? -15.905 6.326 38.244 1.00 55.19 300 THR A N 1
ATOM 2152 C CA . THR A 1 300 ? -17.267 5.877 37.928 1.00 55.19 300 THR A CA 1
ATOM 2153 C C . THR A 1 300 ? -17.324 4.656 36.986 1.00 55.19 300 THR A C 1
ATOM 2155 O O . THR A 1 300 ? -17.278 4.845 35.766 1.00 55.19 300 THR A O 1
ATOM 2158 N N . ALA A 1 301 ? -17.600 3.457 37.520 1.00 68.00 301 ALA A N 1
ATOM 2159 C CA . ALA A 1 301 ? -17.768 2.232 36.728 1.00 68.00 301 ALA A CA 1
ATOM 2160 C C . ALA A 1 301 ? -19.219 1.927 36.351 1.00 68.00 301 ALA A C 1
ATOM 2162 O O . ALA A 1 301 ? -20.157 2.065 37.146 1.00 68.00 301 ALA A O 1
ATOM 2163 N N . THR A 1 302 ? -19.408 1.385 35.146 1.00 67.31 302 THR A N 1
ATOM 2164 C CA . THR A 1 302 ? -20.595 0.591 34.791 1.00 67.31 302 THR A CA 1
ATOM 2165 C C . THR A 1 302 ? -20.171 -0.795 34.305 1.00 67.31 302 THR A C 1
ATOM 2167 O O . THR A 1 302 ? -19.549 -0.903 33.251 1.00 67.31 302 THR A O 1
ATOM 2170 N N . GLY A 1 303 ? -20.507 -1.838 35.065 1.00 68.31 303 GLY A N 1
ATOM 2171 C CA . GLY A 1 303 ? -20.151 -3.233 34.783 1.00 68.31 303 GLY A CA 1
ATOM 2172 C C . GLY A 1 303 ? -21.370 -4.104 34.471 1.00 68.31 303 GLY A C 1
ATOM 2173 O O . GLY A 1 303 ? -22.442 -3.920 35.056 1.00 68.31 303 GLY A O 1
ATOM 2174 N N . THR A 1 304 ? -21.233 -5.040 33.536 1.00 65.00 304 THR A N 1
ATOM 2175 C CA . THR A 1 304 ? -22.162 -6.170 33.371 1.00 65.00 304 THR A CA 1
ATOM 2176 C C . THR A 1 304 ? -21.348 -7.433 33.149 1.00 65.00 304 THR A C 1
ATOM 2178 O O . THR A 1 304 ? -20.718 -7.559 32.099 1.00 65.00 304 THR A O 1
ATOM 2181 N N . ASP A 1 305 ? -21.341 -8.321 34.140 1.00 64.31 305 ASP A N 1
ATOM 2182 C CA . ASP A 1 305 ? -20.299 -9.336 34.269 1.00 64.31 305 ASP A CA 1
ATOM 2183 C C . ASP A 1 305 ? -20.764 -10.671 34.900 1.00 64.31 305 ASP A C 1
ATOM 2185 O O . ASP A 1 305 ? -21.910 -10.836 35.333 1.00 64.31 305 ASP A O 1
ATOM 2189 N N . ASN A 1 306 ? -19.877 -11.675 34.928 1.00 60.38 306 ASN A N 1
ATOM 2190 C CA . ASN A 1 306 ? -20.079 -12.895 35.717 1.00 60.38 306 ASN A CA 1
ATOM 2191 C C . ASN A 1 306 ? -19.397 -12.863 37.108 1.00 60.38 306 ASN A C 1
ATOM 2193 O O . ASN A 1 306 ? -19.941 -13.434 38.063 1.00 60.38 306 ASN A O 1
ATOM 2197 N N . THR A 1 307 ? -18.196 -12.281 37.253 1.00 60.06 307 THR A N 1
ATOM 2198 C CA . THR A 1 307 ? -17.585 -11.990 38.566 1.00 60.06 307 THR A CA 1
ATOM 2199 C C . THR A 1 307 ? -16.727 -10.705 38.626 1.00 60.06 307 THR A C 1
ATOM 2201 O O . THR A 1 307 ? -15.526 -10.776 38.336 1.00 60.06 307 THR A O 1
ATOM 2204 N N . ALA A 1 308 ? -17.259 -9.589 39.145 1.00 68.50 308 ALA A N 1
ATOM 2205 C CA . ALA A 1 308 ? -16.516 -8.326 39.229 1.00 68.50 308 ALA A CA 1
ATOM 2206 C C . ALA A 1 308 ? -15.878 -8.048 40.598 1.00 68.50 308 ALA A C 1
ATOM 2208 O O . ALA A 1 308 ? -16.406 -8.361 41.672 1.00 68.50 308 ALA A O 1
ATOM 2209 N N . THR A 1 309 ? -14.725 -7.377 40.578 1.00 72.62 309 THR A N 1
ATOM 2210 C CA . THR A 1 309 ? -14.144 -6.692 41.742 1.00 72.62 309 THR A CA 1
ATOM 2211 C C . THR A 1 309 ? -13.897 -5.228 41.402 1.00 72.62 309 THR A C 1
ATOM 2213 O O . THR A 1 309 ? -13.082 -4.933 40.533 1.00 72.62 309 THR A O 1
ATOM 2216 N N . VAL A 1 310 ? -14.580 -4.324 42.099 1.00 70.50 310 VAL A N 1
ATOM 2217 C CA . VAL A 1 310 ? -14.656 -2.897 41.761 1.00 70.50 310 VAL A CA 1
ATOM 2218 C C . VAL A 1 310 ? -14.282 -2.055 42.985 1.00 70.50 310 VAL A C 1
ATOM 2220 O O . VAL A 1 310 ? -14.727 -2.355 44.098 1.00 70.50 310 VAL A O 1
ATOM 2223 N N . THR A 1 311 ? -13.416 -1.051 42.815 1.00 71.19 311 THR A N 1
ATOM 2224 C CA . THR A 1 311 ? -12.967 -0.148 43.892 1.00 71.19 311 THR A CA 1
ATOM 2225 C C . THR A 1 311 ? -13.015 1.303 43.425 1.00 71.19 311 THR A C 1
ATOM 2227 O O . THR A 1 311 ? -12.022 1.774 42.869 1.00 71.19 311 THR A O 1
ATOM 2230 N N . ASP A 1 312 ? -14.133 1.997 43.670 1.00 66.69 312 ASP A N 1
ATOM 2231 C CA . ASP A 1 312 ? -14.439 3.270 42.994 1.00 66.69 312 ASP A CA 1
ATOM 2232 C C . ASP A 1 312 ? -15.015 4.363 43.924 1.00 66.69 312 ASP A C 1
ATOM 2234 O O . ASP A 1 312 ? -15.029 4.202 45.145 1.00 66.69 312 ASP A O 1
ATOM 2238 N N . ASN A 1 313 ? -15.465 5.490 43.340 1.00 64.12 313 ASN A N 1
ATOM 2239 C CA . ASN A 1 313 ? -16.295 6.514 44.005 1.00 64.12 313 ASN A CA 1
ATOM 2240 C C . ASN A 1 313 ? -17.795 6.442 43.646 1.00 64.12 313 ASN A C 1
ATOM 2242 O O . ASN A 1 313 ? -18.637 6.977 44.379 1.00 64.12 313 ASN A O 1
ATOM 2246 N N . THR A 1 314 ? -18.163 5.861 42.497 1.00 66.12 314 THR A N 1
ATOM 2247 C CA . THR A 1 314 ? -19.562 5.547 42.167 1.00 66.12 314 THR A CA 1
ATOM 2248 C C . THR A 1 314 ? -19.661 4.397 41.163 1.00 66.12 314 THR A C 1
ATOM 2250 O O . THR A 1 314 ? -19.430 4.603 39.978 1.00 66.12 314 THR A O 1
ATOM 2253 N N . ALA A 1 315 ? -20.140 3.231 41.581 1.00 71.62 315 ALA A N 1
ATOM 2254 C CA . ALA A 1 315 ? -20.250 2.044 40.739 1.00 71.62 315 ALA A CA 1
ATOM 2255 C C . ALA A 1 315 ? -21.711 1.661 40.442 1.00 71.62 315 ALA A C 1
ATOM 2257 O O . ALA A 1 315 ? -22.593 1.700 41.307 1.00 71.62 315 ALA A O 1
ATOM 2258 N N . THR A 1 316 ? -21.988 1.239 39.205 1.00 74.19 316 THR A N 1
ATOM 2259 C CA . THR A 1 316 ? -23.220 0.520 38.835 1.00 74.19 316 THR A CA 1
ATOM 2260 C C . THR A 1 316 ? -22.857 -0.851 38.282 1.00 74.19 316 THR A C 1
ATOM 2262 O O . THR A 1 316 ? -22.253 -0.946 37.220 1.00 74.19 316 THR A O 1
ATOM 2265 N N . VAL A 1 317 ? -23.236 -1.911 38.990 1.00 71.25 317 VAL A N 1
ATOM 2266 C CA . VAL A 1 317 ? -22.769 -3.279 38.727 1.00 71.25 317 VAL A CA 1
ATOM 2267 C C . VAL A 1 317 ? -23.968 -4.211 38.543 1.00 71.25 317 VAL A C 1
ATOM 2269 O O . VAL A 1 317 ? -24.899 -4.176 39.354 1.00 71.25 317 VAL A O 1
ATOM 2272 N N . THR A 1 318 ? -23.988 -4.998 37.462 1.00 72.19 318 THR A N 1
ATOM 2273 C CA . THR A 1 318 ? -25.064 -5.958 37.153 1.00 72.19 318 THR A CA 1
ATOM 2274 C C . THR A 1 318 ? -24.487 -7.333 36.823 1.00 72.19 318 THR A C 1
ATOM 2276 O O . THR A 1 318 ? -24.251 -7.618 35.649 1.00 72.19 318 THR A O 1
ATOM 2279 N N . ASP A 1 319 ? -24.294 -8.177 37.841 1.00 68.06 319 ASP A N 1
ATOM 2280 C CA . ASP A 1 319 ? -23.411 -9.349 37.738 1.00 68.06 319 ASP A CA 1
ATOM 2281 C C . ASP A 1 319 ? -24.015 -10.644 38.325 1.00 68.06 319 ASP A C 1
ATOM 2283 O O . ASP A 1 319 ? -25.187 -10.687 38.706 1.00 68.06 319 ASP A O 1
ATOM 2287 N N . ASN A 1 320 ? -23.219 -11.726 38.363 1.00 64.81 320 ASN A N 1
ATOM 2288 C CA . ASN A 1 320 ? -23.510 -12.960 39.116 1.00 64.81 320 ASN A CA 1
ATOM 2289 C C . ASN A 1 320 ? -22.773 -13.062 40.463 1.00 64.81 320 ASN A C 1
ATOM 2291 O O . ASN A 1 320 ? -23.223 -13.793 41.357 1.00 64.81 320 ASN A O 1
ATOM 2295 N N . THR A 1 321 ? -21.616 -12.412 40.610 1.00 67.50 321 THR A N 1
ATOM 2296 C CA . THR A 1 321 ? -20.916 -12.287 41.894 1.00 67.50 321 THR A CA 1
ATOM 2297 C C . THR A 1 321 ? -20.037 -11.038 41.921 1.00 67.50 321 THR A C 1
ATOM 2299 O O . THR A 1 321 ? -18.975 -11.026 41.311 1.00 67.50 321 THR A O 1
ATOM 2302 N N . ALA A 1 322 ? -20.395 -10.036 42.716 1.00 71.44 322 ALA A N 1
ATOM 2303 C CA . ALA A 1 322 ? -19.687 -8.764 42.793 1.00 71.44 322 ALA A CA 1
ATOM 2304 C C . ALA A 1 322 ? -19.017 -8.544 44.159 1.00 71.44 322 ALA A C 1
ATOM 2306 O O . ALA A 1 322 ? -19.585 -8.801 45.225 1.00 71.44 322 ALA A O 1
ATOM 2307 N N . THR A 1 323 ? -17.797 -8.006 44.145 1.00 74.50 323 THR A N 1
ATOM 2308 C CA . THR A 1 323 ? -17.154 -7.397 45.320 1.00 74.50 323 THR A CA 1
ATOM 2309 C C . THR A 1 323 ? -16.927 -5.916 45.049 1.00 74.50 323 THR A C 1
ATOM 2311 O O . THR A 1 323 ? -16.085 -5.570 44.227 1.00 74.50 323 THR A O 1
ATOM 2314 N N . VAL A 1 324 ? -17.657 -5.046 45.746 1.00 70.69 324 VAL A N 1
ATOM 2315 C CA . VAL A 1 324 ? -17.635 -3.595 45.516 1.00 70.69 324 VAL A CA 1
ATOM 2316 C C . VAL A 1 324 ? -17.148 -2.881 46.773 1.00 70.69 324 VAL A C 1
ATOM 2318 O O . VAL A 1 324 ? -17.676 -3.108 47.864 1.00 70.69 324 VAL A O 1
ATOM 2321 N N . THR A 1 325 ? -16.129 -2.036 46.631 1.00 72.62 325 THR A N 1
ATOM 2322 C CA . THR A 1 325 ? -15.674 -1.106 47.676 1.00 72.62 325 THR A CA 1
ATOM 2323 C C . THR A 1 325 ? -15.797 0.317 47.148 1.00 72.62 325 THR A C 1
ATOM 2325 O O . THR A 1 325 ? -15.103 0.645 46.196 1.00 72.62 325 THR A O 1
ATOM 2328 N N . ASP A 1 326 ? -16.687 1.138 47.706 1.00 68.81 326 ASP A N 1
ATOM 2329 C CA . ASP A 1 326 ? -17.098 2.389 47.048 1.00 68.81 326 ASP A CA 1
ATOM 2330 C C . ASP A 1 326 ? -17.561 3.490 48.037 1.00 68.81 326 ASP A C 1
ATOM 2332 O O . ASP A 1 326 ? -17.695 3.241 49.232 1.00 68.81 326 ASP A O 1
ATOM 2336 N N . ASP A 1 327 ? -17.779 4.714 47.554 1.00 68.81 327 ASP A N 1
ATOM 2337 C CA . ASP A 1 327 ? -18.530 5.792 48.212 1.00 68.81 327 ASP A CA 1
ATOM 2338 C C . ASP A 1 327 ? -20.033 5.764 47.869 1.00 68.81 327 ASP A C 1
ATOM 2340 O O . ASP A 1 327 ? -20.857 6.257 48.659 1.00 68.81 327 ASP A O 1
ATOM 2344 N N . LYS A 1 328 ? -20.402 5.243 46.685 1.00 68.69 328 LYS A N 1
ATOM 2345 C CA . LYS A 1 328 ? -21.807 5.050 46.304 1.00 68.69 328 LYS A CA 1
ATOM 2346 C C . LYS A 1 328 ? -22.031 3.986 45.219 1.00 68.69 328 LYS A C 1
ATOM 2348 O O . LYS A 1 328 ? -21.987 4.294 44.028 1.00 68.69 328 LYS A O 1
ATOM 2353 N N . ALA A 1 329 ? -22.533 2.821 45.610 1.00 72.56 329 ALA A N 1
ATOM 2354 C CA . ALA A 1 329 ? -22.788 1.700 44.714 1.00 72.56 329 ALA A CA 1
ATOM 2355 C C . ALA A 1 329 ? -24.283 1.443 44.432 1.00 72.56 329 ALA A C 1
ATOM 2357 O O . ALA A 1 329 ? -25.155 1.525 45.305 1.00 72.56 329 ALA A O 1
ATOM 2358 N N . THR A 1 330 ? -24.589 1.051 43.193 1.00 74.00 330 THR A N 1
ATOM 2359 C CA . THR A 1 330 ? -25.846 0.387 42.808 1.00 74.00 330 THR A CA 1
ATOM 2360 C C . THR A 1 330 ? -25.524 -1.002 42.268 1.00 74.00 330 THR A C 1
ATOM 2362 O O . THR A 1 330 ? -24.926 -1.117 41.203 1.00 74.00 330 THR A O 1
ATOM 2365 N N . VAL A 1 331 ? -25.922 -2.053 42.985 1.00 69.50 331 VAL A N 1
ATOM 2366 C CA . VAL A 1 331 ? -25.575 -3.444 42.654 1.00 69.50 331 VAL A CA 1
ATOM 2367 C C . VAL A 1 331 ? -26.845 -4.256 42.413 1.00 69.50 331 VAL A C 1
ATOM 2369 O O . VAL A 1 331 ? -27.747 -4.269 43.256 1.00 69.50 331 VAL A O 1
ATOM 2372 N N . THR A 1 332 ? -26.921 -4.923 41.264 1.00 71.50 332 THR A N 1
ATOM 2373 C CA . THR A 1 332 ? -27.963 -5.908 40.936 1.00 71.50 332 THR A CA 1
ATOM 2374 C C . THR A 1 332 ? -27.287 -7.243 40.648 1.00 71.50 332 THR A C 1
ATOM 2376 O O . THR A 1 332 ? -26.620 -7.359 39.630 1.00 71.50 332 THR A O 1
ATOM 2379 N N . ASP A 1 333 ? -27.397 -8.224 41.542 1.00 68.06 333 ASP A N 1
ATOM 2380 C CA . ASP A 1 333 ? -26.525 -9.408 41.510 1.00 68.06 333 ASP A CA 1
ATOM 2381 C C . ASP A 1 333 ? -27.198 -10.664 42.113 1.00 68.06 333 ASP A C 1
ATOM 2383 O O . ASP A 1 333 ? -28.265 -10.563 42.706 1.00 68.06 333 ASP A O 1
ATOM 2387 N N . ASN A 1 334 ? -26.605 -11.850 41.950 1.00 65.19 334 ASN A N 1
ATOM 2388 C CA . ASN A 1 334 ? -26.945 -13.088 42.660 1.00 65.19 334 ASN A CA 1
ATOM 2389 C C . ASN A 1 334 ? -26.160 -13.279 43.970 1.00 65.19 334 ASN A C 1
ATOM 2391 O O . ASN A 1 334 ? -26.590 -14.053 44.836 1.00 65.19 334 ASN A O 1
ATOM 2395 N N . THR A 1 335 ? -24.956 -12.705 44.101 1.00 66.19 335 THR A N 1
ATOM 2396 C CA . THR A 1 335 ? -24.195 -12.722 45.363 1.00 66.19 335 THR A CA 1
ATOM 2397 C C . THR A 1 335 ? -23.217 -11.551 45.459 1.00 66.19 335 THR A C 1
ATOM 2399 O O . THR A 1 335 ? -22.097 -11.638 44.960 1.00 66.19 335 THR A O 1
ATOM 2402 N N . ALA A 1 336 ? -23.565 -10.526 46.237 1.00 70.44 336 ALA A N 1
ATOM 2403 C CA . ALA A 1 336 ? -22.740 -9.333 46.406 1.00 70.44 336 ALA A CA 1
ATOM 2404 C C . ALA A 1 336 ? -22.043 -9.240 47.780 1.00 70.44 336 ALA A C 1
ATOM 2406 O O . ALA A 1 336 ? -22.619 -9.523 48.839 1.00 70.44 336 ALA A O 1
ATOM 2407 N N . THR A 1 337 ? -20.797 -8.756 47.784 1.00 73.69 337 THR A N 1
ATOM 2408 C CA . THR A 1 337 ? -20.112 -8.216 48.971 1.00 73.69 337 THR A CA 1
ATOM 2409 C C . THR A 1 337 ? -19.836 -6.733 48.756 1.00 73.69 337 THR A C 1
ATOM 2411 O O . THR A 1 337 ? -19.015 -6.380 47.916 1.00 73.69 337 THR A O 1
ATOM 2414 N N . VAL A 1 338 ? -20.504 -5.866 49.518 1.00 69.94 338 VAL A N 1
ATOM 2415 C CA . VAL A 1 338 ? -20.430 -4.406 49.348 1.00 69.94 338 VAL A CA 1
ATOM 2416 C C . VAL A 1 338 ? -19.879 -3.759 50.616 1.00 69.94 338 VAL A C 1
ATOM 2418 O O . VAL A 1 338 ? -20.394 -4.000 51.711 1.00 69.94 338 VAL A O 1
ATOM 2421 N N . THR A 1 339 ? -18.832 -2.948 50.474 1.00 71.81 339 THR A N 1
ATOM 2422 C CA . THR A 1 339 ? -18.294 -2.078 51.531 1.00 71.81 339 THR A CA 1
ATOM 2423 C C . THR A 1 339 ? -18.386 -0.634 51.055 1.00 71.81 339 THR A C 1
ATOM 2425 O O . THR A 1 339 ? -17.638 -0.261 50.159 1.00 71.81 339 THR A O 1
ATOM 2428 N N . ASP A 1 340 ? -19.314 0.155 51.600 1.00 67.69 340 ASP A N 1
ATOM 2429 C CA . ASP A 1 340 ? -19.695 1.440 50.993 1.00 67.69 340 ASP A CA 1
ATOM 2430 C C . ASP A 1 340 ? -20.139 2.503 52.023 1.00 67.69 340 ASP A C 1
ATOM 2432 O O . ASP A 1 340 ? -20.485 2.180 53.155 1.00 67.69 340 ASP A O 1
ATOM 2436 N N . ASN A 1 341 ? -20.149 3.784 51.661 1.00 63.25 341 ASN A N 1
ATOM 2437 C CA . ASN A 1 341 ? -20.856 4.834 52.391 1.00 63.25 341 ASN A CA 1
ATOM 2438 C C . ASN A 1 341 ? -22.367 4.853 52.078 1.00 63.25 341 ASN A C 1
ATOM 2440 O O . ASN A 1 341 ? -23.170 5.178 52.958 1.00 63.25 341 ASN A O 1
ATOM 2444 N N . THR A 1 342 ? -22.800 4.573 50.841 1.00 64.38 342 THR A N 1
ATOM 2445 C CA . THR A 1 342 ? -24.232 4.546 50.477 1.00 64.38 342 THR A CA 1
ATOM 2446 C C . THR A 1 342 ? -24.543 3.548 49.360 1.00 64.38 342 THR A C 1
ATOM 2448 O O . THR A 1 342 ? -24.458 3.891 48.180 1.00 64.38 342 THR A O 1
ATOM 2451 N N . ALA A 1 343 ? -25.071 2.377 49.728 1.00 68.75 343 ALA A N 1
ATOM 2452 C CA . ALA A 1 343 ? -25.381 1.314 48.769 1.00 68.75 343 ALA A CA 1
ATOM 2453 C C . ALA A 1 343 ? -26.886 1.151 48.460 1.00 68.75 343 ALA A C 1
ATOM 2455 O O . ALA A 1 343 ? -27.751 1.211 49.344 1.00 68.75 343 ALA A O 1
ATOM 2456 N N . THR A 1 344 ? -27.214 0.854 47.197 1.00 71.75 344 THR A N 1
ATOM 2457 C CA . THR A 1 344 ? -28.507 0.271 46.786 1.00 71.75 344 THR A CA 1
ATOM 2458 C C . THR A 1 344 ? -28.269 -1.120 46.208 1.00 71.75 344 THR A C 1
ATOM 2460 O O . THR A 1 344 ? -27.645 -1.242 45.158 1.00 71.75 344 THR A O 1
ATOM 2463 N N . VAL A 1 345 ? -28.759 -2.164 46.881 1.00 68.00 345 VAL A N 1
ATOM 2464 C CA . VAL A 1 345 ? -28.491 -3.566 46.514 1.00 68.00 345 VAL A CA 1
ATOM 2465 C C . VAL A 1 345 ? -29.797 -4.312 46.248 1.00 68.00 345 VAL A C 1
ATOM 2467 O O . VAL A 1 345 ? -30.694 -4.330 47.097 1.00 68.00 345 VAL A O 1
ATOM 2470 N N . THR A 1 346 ? -29.893 -4.941 45.078 1.00 69.88 346 THR A N 1
ATOM 2471 C CA . THR A 1 346 ? -30.968 -5.875 44.710 1.00 69.88 346 THR A CA 1
ATOM 2472 C C . THR A 1 346 ? -30.337 -7.236 44.429 1.00 69.88 346 THR A C 1
ATOM 2474 O O . THR A 1 346 ? -29.658 -7.378 43.417 1.00 69.88 346 THR A O 1
ATOM 2477 N N . ASP A 1 347 ? -30.499 -8.195 45.345 1.00 66.19 347 ASP A N 1
ATOM 2478 C CA . ASP A 1 347 ? -29.741 -9.458 45.333 1.00 66.19 347 ASP A CA 1
ATOM 2479 C C . ASP A 1 347 ? -30.516 -10.620 45.997 1.00 66.19 347 ASP A C 1
ATOM 2481 O O . ASP A 1 347 ? -31.396 -10.387 46.828 1.00 66.19 347 ASP A O 1
ATOM 2485 N N . ASP A 1 348 ? -30.174 -11.858 45.629 1.00 62.28 348 ASP A N 1
ATOM 2486 C CA . ASP A 1 348 ? -30.556 -13.125 46.266 1.00 62.28 348 ASP A CA 1
ATOM 2487 C C . ASP A 1 348 ? -29.790 -13.394 47.586 1.00 62.28 348 ASP A C 1
ATOM 2489 O O . ASP A 1 348 ? -30.292 -14.107 48.473 1.00 62.28 348 ASP A O 1
ATOM 2493 N N . LYS A 1 349 ? -28.537 -12.917 47.703 1.00 64.81 349 LYS A N 1
ATOM 2494 C CA . LYS A 1 349 ? -27.693 -13.072 48.899 1.00 64.81 349 LYS A CA 1
ATOM 2495 C C . LYS A 1 349 ? -26.592 -12.001 49.030 1.00 64.81 349 LYS A C 1
ATOM 2497 O O . LYS A 1 349 ? -25.443 -12.240 48.652 1.00 64.81 349 LYS A O 1
ATOM 2502 N N . ALA A 1 350 ? -26.876 -10.941 49.793 1.00 68.81 350 ALA A N 1
ATOM 2503 C CA . ALA A 1 350 ? -25.919 -9.851 50.016 1.00 68.81 350 ALA A CA 1
ATOM 2504 C C . ALA A 1 350 ? -25.200 -9.869 51.388 1.00 68.81 350 ALA A C 1
ATOM 2506 O O . ALA A 1 350 ? -25.794 -10.143 52.442 1.00 68.81 350 ALA A O 1
ATOM 2507 N N . THR A 1 351 ? -23.917 -9.479 51.397 1.00 70.88 351 THR A N 1
ATOM 2508 C CA . THR A 1 351 ? -23.183 -9.029 52.598 1.00 70.88 351 THR A CA 1
ATOM 2509 C C . THR A 1 351 ? -22.823 -7.555 52.448 1.00 70.88 351 THR A C 1
ATOM 2511 O O . THR A 1 351 ? -21.980 -7.210 51.626 1.00 70.88 351 THR A O 1
ATOM 2514 N N . VAL A 1 352 ? -23.451 -6.687 53.245 1.00 68.25 352 VAL A N 1
ATOM 2515 C CA . VAL A 1 352 ? -23.295 -5.227 53.135 1.00 68.25 352 VAL A CA 1
ATOM 2516 C C . VAL A 1 352 ? -22.691 -4.666 54.421 1.00 68.25 352 VAL A C 1
ATOM 2518 O O . VAL A 1 352 ? -23.207 -4.918 55.513 1.00 68.25 352 VAL A O 1
ATOM 2521 N N . THR A 1 353 ? -21.598 -3.916 54.294 1.00 70.19 353 THR A N 1
ATOM 2522 C CA . THR A 1 353 ? -20.995 -3.127 55.376 1.00 70.19 353 THR A CA 1
ATOM 2523 C C . THR A 1 353 ? -21.041 -1.663 54.969 1.00 70.19 353 THR A C 1
ATOM 2525 O O . THR A 1 353 ? -20.292 -1.273 54.079 1.00 70.19 353 THR A O 1
ATOM 2528 N N . ASP A 1 354 ? -21.946 -0.881 55.561 1.00 67.06 354 ASP A N 1
ATOM 2529 C CA . ASP A 1 354 ? -22.194 0.487 55.096 1.00 67.06 354 ASP A CA 1
ATOM 2530 C C . ASP A 1 354 ? -22.683 1.460 56.186 1.00 67.06 354 ASP A C 1
ATOM 2532 O O . ASP A 1 354 ? -23.046 1.046 57.297 1.00 67.06 354 ASP A O 1
ATOM 2536 N N . ASP A 1 355 ? -22.655 2.757 55.852 1.00 60.53 355 ASP A N 1
ATOM 2537 C CA . ASP A 1 355 ? -23.235 3.835 56.662 1.00 60.53 355 ASP A CA 1
ATOM 2538 C C . ASP A 1 355 ? -24.742 4.048 56.393 1.00 60.53 355 ASP A C 1
ATOM 2540 O O . ASP A 1 355 ? -25.469 4.437 57.316 1.00 60.53 355 ASP A O 1
ATOM 2544 N N . LYS A 1 356 ? -25.225 3.844 55.151 1.00 63.19 356 LYS A N 1
ATOM 2545 C CA . LYS A 1 356 ? -26.642 3.980 54.761 1.00 63.19 356 LYS A CA 1
ATOM 2546 C C . LYS A 1 356 ? -27.084 3.093 53.568 1.00 63.19 356 LYS A C 1
ATOM 2548 O O . LYS A 1 356 ? -27.156 3.56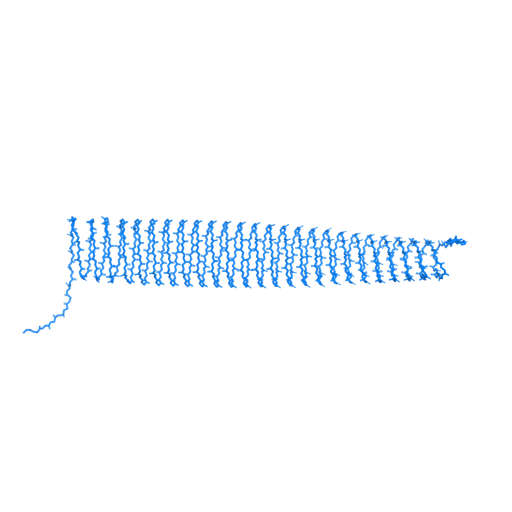7 52.430 1.00 63.19 356 LYS A O 1
ATOM 2553 N N . ALA A 1 357 ? -27.554 1.875 53.856 1.00 64.56 357 ALA A N 1
ATOM 2554 C CA . ALA A 1 357 ? -27.963 0.909 52.827 1.00 64.56 357 ALA A CA 1
ATOM 2555 C C . ALA A 1 357 ? -29.474 0.865 52.549 1.00 64.56 357 ALA A C 1
ATOM 2557 O O . ALA A 1 357 ? -30.308 0.882 53.464 1.00 64.56 357 ALA A O 1
ATOM 2558 N N . THR A 1 358 ? -29.826 0.663 51.275 1.00 67.12 358 THR A N 1
ATOM 2559 C CA . THR A 1 358 ? -31.163 0.225 50.840 1.00 67.12 358 THR A CA 1
ATOM 2560 C C . THR A 1 358 ? -31.038 -1.156 50.198 1.00 67.12 358 THR A C 1
ATOM 2562 O O . THR A 1 358 ? -30.449 -1.284 49.129 1.00 67.12 358 THR A O 1
ATOM 2565 N N . VAL A 1 359 ? -31.566 -2.192 50.857 1.00 65.38 359 VAL A N 1
ATOM 2566 C CA . VAL A 1 359 ? -31.443 -3.589 50.401 1.00 65.38 359 VAL A CA 1
ATOM 2567 C C . VAL A 1 359 ? -32.823 -4.184 50.132 1.00 65.38 359 VAL A C 1
ATOM 2569 O O . VAL A 1 359 ? -33.681 -4.187 51.021 1.00 65.38 359 VAL A O 1
ATOM 2572 N N . THR A 1 360 ? -33.012 -4.715 48.928 1.00 65.88 360 THR A N 1
ATOM 2573 C CA . THR A 1 360 ? -34.171 -5.515 48.510 1.00 65.88 360 THR A CA 1
ATOM 2574 C C . THR A 1 360 ? -33.702 -6.956 48.272 1.00 65.88 360 THR A C 1
ATOM 2576 O O . THR A 1 360 ? -33.163 -7.244 47.211 1.00 65.88 360 THR A O 1
ATOM 2579 N N . ASP A 1 361 ? -33.844 -7.819 49.295 1.00 63.69 361 ASP A N 1
ATOM 2580 C CA . ASP A 1 361 ? -33.319 -9.205 49.358 1.00 63.69 361 ASP A CA 1
ATOM 2581 C C . ASP A 1 361 ? -34.164 -10.084 50.325 1.00 63.69 361 ASP A C 1
ATOM 2583 O O . ASP A 1 361 ? -34.707 -9.591 51.324 1.00 63.69 361 ASP A O 1
ATOM 2587 N N . ASP A 1 362 ? -34.218 -11.394 50.063 1.00 52.00 362 ASP A N 1
ATOM 2588 C CA . ASP A 1 362 ? -34.785 -12.462 50.895 1.00 52.00 362 ASP A CA 1
ATOM 2589 C C . ASP A 1 362 ? -33.847 -12.977 52.032 1.00 52.00 362 ASP A C 1
ATOM 2591 O O . ASP A 1 362 ? -34.341 -13.561 53.008 1.00 52.00 362 ASP A O 1
ATOM 2595 N N . LYS A 1 363 ? -32.510 -12.799 51.962 1.00 62.25 363 LYS A N 1
ATOM 2596 C CA . LYS A 1 363 ? -31.483 -13.378 52.874 1.00 62.25 363 LYS A CA 1
ATOM 2597 C C . LYS A 1 363 ? -30.281 -12.475 53.248 1.00 62.25 363 LYS A C 1
ATOM 2599 O O . LYS A 1 363 ? -29.246 -13.000 53.667 1.00 62.25 363 LYS A O 1
ATOM 2604 N N . ALA A 1 364 ? -30.428 -11.153 53.226 1.00 60.66 364 ALA A N 1
ATOM 2605 C CA . ALA A 1 364 ? -29.320 -10.221 53.479 1.00 60.66 364 ALA A CA 1
ATOM 2606 C C . ALA A 1 364 ? -28.699 -10.311 54.885 1.00 60.66 364 ALA A C 1
ATOM 2608 O O . ALA A 1 364 ? -29.400 -10.365 55.905 1.00 60.66 364 ALA A O 1
ATOM 2609 N N . THR A 1 365 ? -27.372 -10.175 54.940 1.00 63.78 365 THR A N 1
ATOM 2610 C CA . THR A 1 365 ? -26.607 -9.848 56.154 1.00 63.78 365 THR A CA 1
ATOM 2611 C C . THR A 1 365 ? -26.051 -8.429 56.057 1.00 63.78 365 THR A C 1
ATOM 2613 O O . THR A 1 365 ? -25.187 -8.158 55.230 1.00 63.78 365 THR A O 1
ATOM 2616 N N . VAL A 1 366 ? -26.543 -7.528 56.915 1.00 63.06 366 VAL A N 1
ATOM 2617 C CA . VAL A 1 366 ? -26.121 -6.117 56.962 1.00 63.06 366 VAL A CA 1
ATOM 2618 C C . VAL A 1 366 ? -25.403 -5.834 58.279 1.00 63.06 366 VAL A C 1
ATOM 2620 O O . VAL A 1 366 ? -25.949 -6.093 59.356 1.00 63.06 366 VAL A O 1
ATOM 2623 N N . THR A 1 367 ? -24.187 -5.302 58.189 1.00 63.62 367 THR A N 1
ATOM 2624 C CA . THR A 1 367 ? -23.371 -4.847 59.320 1.00 63.62 367 THR A CA 1
ATOM 2625 C C . THR A 1 367 ? -23.248 -3.330 59.237 1.00 63.62 367 THR A C 1
ATOM 2627 O O . THR A 1 367 ? -22.474 -2.803 58.453 1.00 63.62 367 THR A O 1
ATOM 2630 N N . ASP A 1 368 ? -24.076 -2.648 60.020 1.00 57.34 368 ASP A N 1
ATOM 2631 C CA . ASP A 1 368 ? -24.354 -1.213 59.919 1.00 57.34 368 ASP A CA 1
ATOM 2632 C C . ASP A 1 368 ? -23.548 -0.405 60.951 1.00 57.34 368 ASP A C 1
ATOM 2634 O O . ASP A 1 368 ? -23.444 -0.815 62.117 1.00 57.34 368 ASP A O 1
ATOM 2638 N N . VAL A 1 369 ? -23.004 0.744 60.538 1.00 52.56 369 VAL A N 1
ATOM 2639 C CA . VAL A 1 369 ? -22.334 1.695 61.437 1.00 52.56 369 VAL A CA 1
ATOM 2640 C C . VAL A 1 369 ? -23.306 2.793 61.908 1.00 52.56 369 VAL A C 1
ATOM 2642 O O . VAL A 1 369 ? -23.191 3.197 63.071 1.00 52.56 369 VAL A O 1
ATOM 2645 N N . THR A 1 370 ? -24.322 3.192 61.109 1.00 49.94 370 THR A N 1
ATOM 2646 C CA . THR A 1 370 ? -25.393 4.155 61.474 1.00 49.94 370 THR A CA 1
ATOM 2647 C C . THR A 1 370 ? -26.669 4.186 60.567 1.00 49.94 370 THR A C 1
ATOM 2649 O O . THR A 1 370 ? -26.958 5.203 59.946 1.00 49.94 370 THR A O 1
ATOM 2652 N N . GLY A 1 371 ? -27.582 3.208 60.634 1.00 53.00 371 GLY A N 1
ATOM 2653 C CA . GLY A 1 371 ? -29.006 3.359 60.261 1.00 53.00 371 GLY A CA 1
ATOM 2654 C C . GLY A 1 371 ? -29.554 2.512 59.095 1.00 53.00 371 GLY A C 1
ATOM 2655 O O . GLY A 1 371 ? -29.775 3.014 57.999 1.00 53.00 371 GLY A O 1
ATOM 2656 N N . TYR A 1 372 ? -29.975 1.281 59.394 1.00 50.47 372 TYR A N 1
ATOM 2657 C CA . TYR A 1 372 ? -30.674 0.345 58.497 1.00 50.47 372 TYR A CA 1
ATOM 2658 C C . TYR A 1 372 ? -32.163 0.680 58.220 1.00 50.47 372 TYR A C 1
ATOM 2660 O O . TYR A 1 372 ? -32.966 0.816 59.151 1.00 50.47 372 TYR A O 1
ATOM 2668 N N . GLN A 1 373 ? -32.577 0.715 56.942 1.00 51.34 373 GLN A N 1
ATOM 2669 C CA . GLN A 1 373 ? -33.988 0.788 56.507 1.00 51.34 373 GLN A CA 1
ATOM 2670 C C . GLN A 1 373 ? -34.338 -0.399 55.590 1.00 51.34 373 GLN A C 1
ATOM 2672 O O . GLN A 1 373 ? -33.982 -0.426 54.415 1.00 51.34 373 GLN A O 1
ATOM 2677 N N . ARG A 1 374 ? -35.075 -1.389 56.114 1.00 51.72 374 ARG A N 1
ATOM 2678 C CA . ARG A 1 374 ? -35.584 -2.526 55.327 1.00 51.72 374 ARG A CA 1
ATOM 2679 C C . ARG A 1 374 ? -36.894 -2.143 54.633 1.00 51.72 374 ARG A C 1
ATOM 2681 O O . ARG A 1 374 ? -37.926 -2.066 55.301 1.00 51.72 374 ARG A O 1
ATOM 2688 N N . ASN A 1 375 ? -36.882 -1.967 53.313 1.00 49.34 375 ASN A N 1
ATOM 2689 C CA . ASN A 1 375 ? -38.120 -1.841 52.545 1.00 49.34 375 ASN A CA 1
ATOM 2690 C C . ASN A 1 375 ? -38.668 -3.238 52.239 1.00 49.34 375 ASN A C 1
ATOM 2692 O O . ASN A 1 375 ? -38.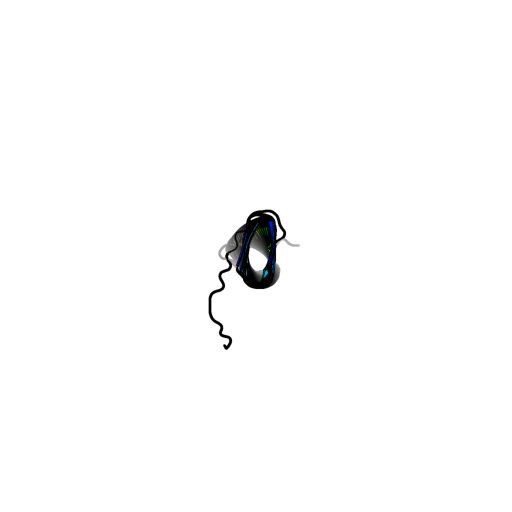154 -3.963 51.399 1.00 49.34 375 ASN A O 1
ATOM 2696 N N . THR A 1 376 ? -39.710 -3.626 52.971 1.00 42.94 376 THR A N 1
ATOM 2697 C CA . THR A 1 376 ? -40.475 -4.853 52.717 1.00 42.94 376 THR A CA 1
ATOM 2698 C C . THR A 1 376 ? -41.748 -4.475 51.979 1.00 42.94 376 THR A C 1
ATOM 2700 O O . THR A 1 376 ? -42.820 -4.402 52.573 1.00 42.94 376 THR A O 1
ATOM 2703 N N . GLU A 1 377 ? -41.646 -4.189 50.686 1.00 42.78 377 GLU A N 1
ATOM 2704 C CA . GLU A 1 377 ? -42.834 -4.230 49.837 1.00 42.78 377 GLU A CA 1
ATOM 2705 C C . GLU A 1 377 ? -42.873 -5.587 49.146 1.00 42.78 377 GLU A C 1
ATOM 2707 O O . GLU A 1 377 ? -42.222 -5.803 48.133 1.00 42.78 377 GLU A O 1
ATOM 2712 N N . ASN A 1 378 ? -43.642 -6.509 49.726 1.00 31.97 378 ASN A N 1
ATOM 2713 C CA . ASN A 1 378 ? -44.274 -7.553 48.936 1.00 31.97 378 ASN A CA 1
ATOM 2714 C C . ASN A 1 378 ? -45.706 -7.784 49.442 1.00 31.97 378 ASN A C 1
ATOM 2716 O O . ASN A 1 378 ? -45.977 -7.663 50.646 1.00 31.97 378 ASN A O 1
ATOM 2720 N N . PRO A 1 379 ? -46.640 -8.076 48.529 1.00 39.81 379 PRO A N 1
ATOM 2721 C CA . PRO A 1 379 ? -47.006 -9.484 48.376 1.00 39.81 379 PRO A CA 1
ATOM 2722 C C . PRO A 1 379 ? -46.770 -10.072 46.985 1.00 39.81 379 PRO A C 1
ATOM 2724 O O . PRO A 1 379 ? -47.114 -9.401 45.985 1.00 39.81 379 PRO A O 1
#

Organism: Biomphalaria pfeifferi (NCBI:txid112525)

Sequence (379 aa):
MPLGRSQLLMTRLQLQMGLLNKFTDGTATVTNGTATLSDGTATVTDGTATLTDNTATVTDDKATVTDGTATLTDNKATVTDDKATVTDDKATVTDDKATVTDDKATVTDDKATVTDNTATVTDDKATVTDDKATVTDDKATVTDDKATVTDDKATVTDDKATVTDDKATVTDDKATVTDDKATVTDDKATVTDDTATVTDDTATVTDDTATVTDDKATVTDDKATVTDDKATVTDDKATVTDDKATVTDDKATVTDGKATVTDDKATVTDDTATVTDDKATVTDDKATVTDDKATGTDNTATGTDNTATVTDNTATVTDNTATVTDDKATVTDNTATVTDNTATVTDDKATVTDDKATVTDDKATVTDVTGYQRNTENP

Solvent-accessible surface area (backbone atoms only — not comparable to full-atom values): 16317 Å² total; per-residue (Å²): 137,82,89,77,94,77,90,82,93,78,73,85,62,88,58,81,74,78,54,81,44,78,48,68,69,48,65,47,52,44,51,41,39,41,42,38,40,52,29,43,37,43,38,41,37,61,37,36,44,43,40,34,53,32,40,42,42,41,38,29,60,31,42,36,41,40,36,61,33,42,37,41,45,29,55,28,42,37,40,40,30,53,27,40,36,39,38,30,55,28,40,37,40,38,29,53,27,39,37,40,40,31,53,28,38,36,40,39,31,53,28,37,37,40,39,32,52,29,40,36,40,40,30,52,28,39,37,41,38,32,52,28,39,36,41,39,31,52,28,40,36,41,38,30,50,29,38,38,41,39,32,52,29,38,37,42,38,31,53,29,39,38,40,38,32,53,29,39,37,39,39,30,52,29,38,36,40,39,33,51,29,38,37,41,38,31,53,29,37,37,41,38,33,51,30,38,38,42,37,24,52,33,36,38,40,37,32,50,30,36,38,40,44,31,54,27,37,38,41,38,31,51,29,38,38,40,39,32,51,30,36,36,41,38,30,52,30,36,37,41,38,31,51,31,36,37,40,39,30,52,32,36,37,39,38,31,51,32,35,38,41,39,26,50,32,36,37,40,38,29,48,34,35,37,39,38,28,49,30,40,36,42,37,28,49,28,38,36,42,39,28,50,30,39,37,41,39,32,46,32,41,37,41,40,34,46,37,37,36,42,44,35,50,30,38,38,39,44,33,48,29,38,39,39,41,32,51,30,36,39,40,41,32,52,33,35,40,38,40,30,48,34,36,39,41,41,30,64,37,36,41,39,39,31,41,42,47,43,52,50,57,90,58,62,47,76,52,68,79,62,64,86,52,80,68,81,86,77,137

Radius of gyration: 38.57 Å; Cα contacts (8 Å, |Δi|>4): 1385; chains: 1; bounding box: 118×31×107 Å

Mean predicted aligned error: 13.19 Å

Secondary structure (DSSP, 8-state):
-------------EEESS--EEESSSEEEEESSEEEESSEEEEEESSEEEEESEEEEEEES-EEEESSEEEEEESSEEEESSSEEEESSSEEEESSSEEEE-SSEEEE-SSEEEE-SSEEEE-SSEEEE-SSEEEE-SSEEEE-SSEEEE-SSEEEE-SSEEEE-SSEEEE-SS-EEE-SSEEEEESS-EEE-SSEEEEESS-EEE-SSEEEEESSEEEE-SSEEEE-SSEEEE-SS-EEE-SS-EEEESS-EEE-SS-EEEESS-EEEEEEEEEEESS-EEEEEEEEEEESS-EEE-SEEEEEESSEEEESSSEEEE-SSEEEEESSEEEEESSEEEEESS-EEEESS-EEEESS-EEE-SS-EEEESS--B------

pLDDT: mean 77.12, std 14.04, range [31.97, 93.62]

Nearest PDB structures (foldseek):
  3wp8-assembly1_A-3  TM=3.561E-01  e=1.855E-01  Acinetobacter sp. Tol 5
  8c50-assembly1_A  TM=1.052E-01  e=3.372E-04  Pontibacter korlensis
  3s6l-assembly2_D  TM=2.743E-01  e=3.656E-01  Burkholderia pseudomallei 1710b

InterPro domains:
  IPR011049 Serralysin-like metalloprotease, C-terminal [G3DSA:2.150.10.10] (134-234)
  IPR011049 Serralysin-like metalloprotease, C-terminal [G3DSA:2.150.10.10] (285-375)
  IPR011049 Serralysin-like metallo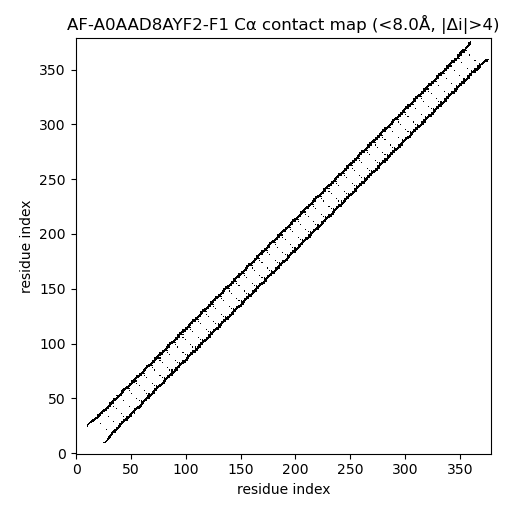protease, C-terminal [SSF101967] (195-343)
  IPR023908 xxxLxxG heptad repeat [TIGR03057] (21-47)
  IPR023908 xxxLxxG heptad repeat [TIGR03057] (28-53)

Foldseek 3Di:
DDDDDDDDDDDDDDDDDDDEDEDEEEEEEAEAEEYEYAYEEYEYYEYEYEYHAYEYDYEYQEYEEAYAEYEYNHQEYEEHYQEYEYEYQEYEYEYQEYEYEYQEYEYEYQEYEYEYQEYEYEYQEYEYEYQEYEYEYQEYEYEYQEYEYEYQEYEYEYQEYEYEYQEYEYEYQEYEYEYQEYEYEYQEYEYEYQEYEYEYQEYEYEYQEYEYEYQEYEYEYQEYEYEYQEYEYEYQEYEYEYQEYEYEYQEYEYEYQEYEYEYQEYEYEYQEYEYEYQEYEYEYQEYEYEYQEYEYEYAEYEYEYAEYEYEYAEYEYEYAEYEYEYQEYEYEYAEYEYEYAEYEYEYAEYEYEYAYYEYDYPHYDYDYPHDDDDDDDDD